Protein AF-0000000066990559 (afdb_homodimer)

pLDDT: mean 92.98, std 11.18, range [45.34, 98.94]

Sequence (408 aa):
MVASMDETELVLWLDNIDKSMGFRPASAIAMSCGTVTLDLPKAMVLVVWNNRLKLYQLPKGRRNIDESMLDAALRETYEETGLHVTPLQLNIATRATPVRTETPSNVKRNPDITEGCPSTEFVGACLYPDPQSQTEALKIVYYFAATADCTAARDSGTQEEWEKLDAKWIPLSRVPTTLRFQAEIETVMKAVADVERSGYTIGVMVASMDETELVLWLDNIDKSMGFRPASAIAMSCGTVTLDLPKAMVLVVWNNRLKLYQLPKGRRNIDESMLDAALRETYEETGLHVTPLQLNIATRATPVRTETPSNVKRNPDITEGCPSTEFVGACLYPDPQSQTEALKIVYYFAATADCTAARDSGTQEEWEKLDAKWIPLSRVPTTLRFQAEIETVMKAVADVERSGYTIGV

Foldseek 3Di:
DQVPDDPVRNVVVVVVVVVVDDDDDPVQAFEKEAEFEAAFQAQKTKWKQQPVVGAIDGQMDGDDPPHDRVRRHQLSCCLQEQDRWAFFFWFAWDQDDDDVVPDDPDDPDDPRTDGDGTDFAFLAWDWDFDPPDPDTHIYIYTYTYTYDDQPDDGDPPSYDPVGDMYMDMDHLVCLVVGHDDPVRNVSNVSNVVRCVVRPGHGND/DQVPDDPVRNVVVVVVVVVVDDDDDPVQAFEKEAEFEAAFQAQKTKWKQQPVVGAIDGQMDGDDPPHDRVRRHQLSCCLQEQDRWAFFFWFAWDQDDDDVVPDDPDDPDDPRTDGDGTDFAFLAWDWDFDPPDPDTHIYIYTYTYTYDDQPDDGDPPSYDPVGDMYMDMDHLVCLVVGHDDPVRNVSNVSSVVRCVVRPGHGND

Secondary structure (DSSP, 8-state):
-GGG--HHHHHHHHHHHHHH-EEEEGGGEEEEEEEEEEETTTTEEEEEEETTTTEEE--EEEPBTT--HHHHHHHHHHHHHS---EEPPB---BSSBPPGGG--SS----TT-B-S--B----EEEEEE-TT-SS--EEEEEEEEEE--TTS---SS-S-TT--EEEEEEEGGGHHHHBS-HHHHHHHHHHHHHHHHTT--S--/-GGG--HHHHHHHHHHHHHH-EEEEGGGEEEEEEEEEEETTTTEEEEEEETTTTEEE--EEEPBTT--HHHHHHHHHHHHHS---EEPPB---BSSBPPGGG--SS----TT-B-S--B----EEEEEE-TT-SS--EEEEEEEEEE--TTS---SS-S-TT--EEEEEEEGGGHHHHBS-HHHHHHHHHHHHHHHHTT--S--

Solvent-accessible surface area (backbone atoms only — not comparable to full-atom values): 21382 Å² total; per-residue (Å²): 120,73,87,73,50,52,71,70,54,42,52,51,52,50,49,54,48,40,71,54,35,42,59,39,49,20,60,29,38,37,56,24,12,12,36,48,32,30,20,41,51,72,32,27,33,50,34,26,37,32,66,86,76,68,40,35,42,64,36,51,35,63,22,38,63,80,51,50,63,68,59,24,10,52,48,29,29,21,30,54,47,22,39,86,64,43,78,41,73,28,40,50,52,19,31,40,36,72,56,76,92,64,66,76,86,79,71,94,59,59,88,67,43,37,62,82,54,71,33,67,53,53,53,24,33,39,37,27,69,40,86,83,52,93,55,82,26,44,27,38,35,39,29,26,45,25,34,42,63,87,82,57,83,59,52,77,85,46,50,54,90,84,56,58,55,44,57,42,76,40,53,56,89,45,40,81,81,52,41,66,37,63,32,56,38,51,48,48,52,51,41,53,52,32,41,46,74,51,71,51,70,71,54,100,121,73,87,72,50,50,73,68,56,43,52,52,52,51,49,51,49,40,72,54,34,42,58,41,48,20,59,28,38,37,53,25,11,12,36,48,32,29,20,40,51,74,32,25,32,49,33,27,37,32,66,86,76,68,41,35,42,66,36,51,34,63,22,38,64,79,50,50,61,67,57,24,9,53,49,29,29,21,30,54,48,20,40,86,65,42,76,42,72,27,39,51,52,20,32,38,38,72,57,77,92,63,67,76,86,78,72,93,60,58,90,65,43,36,63,82,54,70,33,64,52,53,52,25,34,38,36,27,70,40,85,82,53,92,54,81,27,44,26,38,36,38,29,26,45,25,34,42,66,87,82,57,83,60,52,77,87,48,49,54,89,86,54,57,56,43,57,42,75,42,50,54,88,44,39,80,80,52,42,67,38,64,33,58,38,52,48,48,54,51,40,52,51,31,42,45,75,51,71,51,70,72,55,99

Nearest PDB structures (foldseek):
  5ggc-assembly1_A  TM=8.657E-01  e=4.801E-08  Mycolicibacterium smegmatis MC2 155
  3dku-assembly8_H  TM=8.140E-01  e=1.479E-07  Escherichia coli APEC O1
  6am0-assembly1_E  TM=6.644E-01  e=3.368E-06  Kluyveromyces lactis NRRL Y-1140
  6nci-assembly1_B  TM=5.268E-01  e=1.252E-05  Bacillus cereus ATCC 14579
  6nch-assembly1_B  TM=5.326E-01  e=1.821E-05  Bacillus cereus ATCC 14579

Organism: NCBI:txid100816

InterPro domains:
  IPR000086 NUDIX hydrolase domain [PF00293] (45-176)
  IPR000086 NUDIX hydrolase domain [PS51462] (22-194)
  IPR015797 NUDIX hydrolase-like domain superfamily [SSF55811] (44-191)
  IPR020084 NUDIX hydrolase, conserved site [PS00893] (61-82)

Structure (mmCIF, N/CA/C/O backbone):
data_AF-0000000066990559-model_v1
#
loop_
_entity.id
_entity.type
_entity.pdbx_description
1 polymer 'RNA pyrophosphohydrolase'
#
loop_
_atom_site.group_PDB
_atom_site.id
_atom_site.type_symbol
_atom_site.label_atom_id
_atom_site.label_alt_id
_atom_site.label_comp_id
_atom_site.label_asym_id
_atom_site.label_entity_id
_atom_site.label_seq_id
_atom_site.pdbx_PDB_ins_code
_atom_site.Cartn_x
_atom_site.Cartn_y
_atom_site.Cartn_z
_atom_site.occupancy
_atom_site.B_iso_or_equiv
_atom_site.auth_seq_id
_atom_site.auth_comp_id
_atom_site.auth_asym_id
_atom_site.auth_atom_id
_atom_site.pdbx_PDB_model_num
ATOM 1 N N . MET A 1 1 ? -21.453 -10.445 -11.828 1 54.97 1 MET A N 1
ATOM 2 C CA . MET A 1 1 ? -21.453 -10.008 -13.219 1 54.97 1 MET A CA 1
ATOM 3 C C . MET A 1 1 ? -20.766 -11.031 -14.117 1 54.97 1 MET A C 1
ATOM 5 O O . MET A 1 1 ? -21.234 -11.312 -15.219 1 54.97 1 MET A O 1
ATOM 9 N N . VAL A 1 2 ? -19.797 -11.805 -13.648 1 63.66 2 VAL A N 1
ATOM 10 C CA . VAL A 1 2 ? -19.031 -12.672 -14.539 1 63.66 2 VAL A CA 1
ATOM 11 C C . VAL A 1 2 ? -19.859 -13.914 -14.867 1 63.66 2 VAL A C 1
ATOM 13 O O . VAL A 1 2 ? -19.719 -14.492 -15.953 1 63.66 2 VAL A O 1
ATOM 16 N N . ALA A 1 3 ? -20.828 -14.242 -14.062 1 66 3 ALA A N 1
ATOM 17 C CA . ALA A 1 3 ? -21.562 -15.492 -14.188 1 66 3 ALA A CA 1
ATOM 18 C C . ALA A 1 3 ? -22.469 -15.477 -15.422 1 66 3 ALA A C 1
ATOM 20 O O . ALA A 1 3 ? -22.828 -16.531 -15.953 1 66 3 ALA A O 1
ATOM 21 N N . SER A 1 4 ? -22.547 -14.398 -15.961 1 76.62 4 SER A N 1
ATOM 22 C CA . SER A 1 4 ? -23.531 -14.344 -17.031 1 76.62 4 SER A CA 1
ATOM 23 C C . SER A 1 4 ? -22.859 -14.117 -18.391 1 76.62 4 SER A C 1
ATOM 25 O O . SER A 1 4 ? -23.531 -14.109 -19.422 1 76.62 4 SER A O 1
ATOM 27 N N . MET A 1 5 ? -21.578 -14.195 -18.359 1 82.19 5 MET A N 1
ATOM 28 C CA . MET A 1 5 ? -20.875 -13.906 -19.609 1 82.19 5 MET A CA 1
ATOM 29 C C . MET A 1 5 ? -20.703 -15.172 -20.438 1 82.19 5 MET A C 1
ATOM 31 O O . MET A 1 5 ? -20.438 -16.234 -19.891 1 82.19 5 MET A O 1
ATOM 35 N N . ASP A 1 6 ? -20.984 -14.992 -21.672 1 88.69 6 ASP A N 1
ATOM 36 C CA . ASP A 1 6 ? -20.578 -16.109 -22.516 1 88.69 6 ASP A CA 1
ATOM 37 C C . ASP A 1 6 ? -19.062 -16.125 -22.719 1 88.69 6 ASP A C 1
ATOM 39 O O . ASP A 1 6 ? -18.344 -15.281 -22.188 1 88.69 6 ASP A O 1
ATOM 43 N N . GLU A 1 7 ? -18.594 -17.156 -23.516 1 89 7 GLU A N 1
ATOM 44 C CA . GLU A 1 7 ? -17.156 -17.391 -23.625 1 89 7 GLU A CA 1
ATOM 45 C C . GLU A 1 7 ? -16.453 -16.219 -24.312 1 89 7 GLU A C 1
ATOM 47 O O . GLU A 1 7 ? -15.383 -15.781 -23.891 1 89 7 GLU A O 1
ATOM 52 N N . THR A 1 8 ? -17.047 -15.719 -25.375 1 91.81 8 THR A N 1
ATOM 53 C CA . THR A 1 8 ? -16.469 -14.602 -26.109 1 91.81 8 THR A CA 1
ATOM 54 C C . THR A 1 8 ? -16.422 -13.344 -25.25 1 91.81 8 THR A C 1
ATOM 56 O O . THR A 1 8 ? -15.422 -12.625 -25.25 1 91.81 8 THR A O 1
ATOM 59 N N . GLU A 1 9 ? -17.469 -13.102 -24.578 1 91.69 9 GLU A N 1
ATOM 60 C CA . GLU A 1 9 ? -17.547 -11.953 -23.688 1 91.69 9 GLU A CA 1
ATOM 61 C C . GLU A 1 9 ? -16.516 -12.062 -22.562 1 91.69 9 GLU A C 1
ATOM 63 O O . GLU A 1 9 ? -15.898 -11.07 -22.188 1 91.69 9 GLU A O 1
ATOM 68 N N . LEU A 1 10 ? -16.391 -13.227 -22.109 1 91.94 10 LEU A N 1
ATOM 69 C CA . LEU A 1 10 ? -15.438 -13.469 -21.031 1 91.94 10 LEU A CA 1
ATOM 70 C C . LEU A 1 10 ? -14.008 -13.203 -21.5 1 91.94 10 LEU A C 1
ATOM 72 O O . LEU A 1 10 ? -13.234 -12.555 -20.812 1 91.94 10 LEU A O 1
ATOM 76 N N . VAL A 1 11 ? -13.688 -13.703 -22.625 1 93 11 VAL A N 1
ATOM 77 C CA . VAL A 1 11 ? -12.344 -13.516 -23.172 1 93 11 VAL A CA 1
ATOM 78 C C . VAL A 1 11 ? -12.055 -12.031 -23.359 1 93 11 VAL A C 1
ATOM 80 O O . VAL A 1 11 ? -10.977 -11.547 -23 1 93 11 VAL A O 1
ATOM 83 N N . LEU A 1 12 ? -13.023 -11.32 -23.875 1 93.25 12 LEU A N 1
ATOM 84 C CA . LEU A 1 12 ? -12.859 -9.891 -24.078 1 93.25 12 LEU A CA 1
ATOM 85 C C . LEU A 1 12 ? -12.695 -9.164 -22.75 1 93.25 12 LEU A C 1
ATOM 87 O O . LEU A 1 12 ? -11.875 -8.25 -22.641 1 93.25 12 LEU A O 1
ATOM 91 N N . TRP A 1 13 ?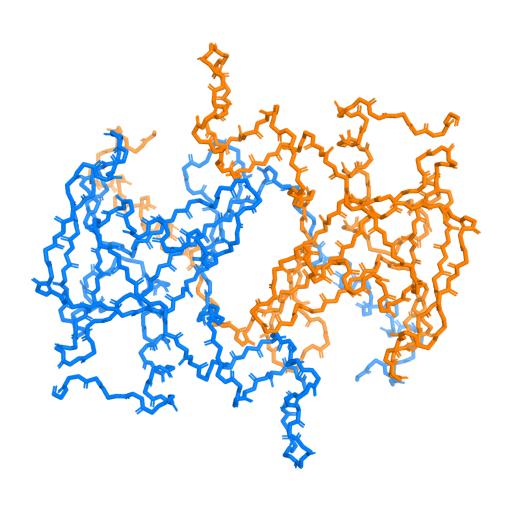 -13.469 -9.547 -21.844 1 92.81 13 TRP A N 1
ATOM 92 C CA . TRP A 1 13 ? -13.398 -8.969 -20.5 1 92.81 13 TRP A CA 1
ATOM 93 C C . TRP A 1 13 ? -12.023 -9.195 -19.891 1 92.81 13 TRP A C 1
ATOM 95 O O . TRP A 1 13 ? -11.406 -8.266 -19.359 1 92.81 13 TRP A O 1
ATOM 105 N N . LEU A 1 14 ? -11.523 -10.359 -20 1 94.62 14 LEU A N 1
ATOM 106 C CA . LEU A 1 14 ? -10.211 -10.711 -19.469 1 94.62 14 LEU A CA 1
ATOM 107 C C . LEU A 1 14 ? -9.102 -9.969 -20.219 1 94.62 14 LEU A C 1
ATOM 109 O O . LEU A 1 14 ? -8.109 -9.562 -19.609 1 94.62 14 LEU A O 1
ATOM 113 N N . ASP A 1 15 ? -9.289 -9.797 -21.469 1 95.75 15 ASP A N 1
ATOM 114 C CA . ASP A 1 15 ? -8.328 -9.047 -22.266 1 95.75 15 ASP A CA 1
ATOM 115 C C . ASP A 1 15 ? -8.242 -7.594 -21.781 1 95.75 15 ASP A C 1
ATOM 117 O O . ASP A 1 15 ? -7.152 -7.02 -21.719 1 95.75 15 ASP A O 1
ATOM 121 N N . ASN A 1 16 ? -9.375 -7.047 -21.516 1 95 16 ASN A N 1
ATOM 122 C CA . ASN A 1 16 ? -9.414 -5.676 -21.031 1 95 16 ASN A CA 1
ATOM 123 C C . ASN A 1 16 ? -8.727 -5.551 -19.672 1 95 16 ASN A C 1
ATOM 125 O O . ASN A 1 16 ? -8.039 -4.562 -19.406 1 95 16 ASN A O 1
ATOM 129 N N . ILE A 1 17 ? -8.914 -6.523 -18.844 1 95.12 17 ILE A N 1
ATOM 130 C CA . ILE A 1 17 ? -8.234 -6.535 -17.547 1 95.12 17 ILE A CA 1
ATOM 131 C C . ILE A 1 17 ? -6.723 -6.625 -17.766 1 95.12 17 ILE A C 1
ATOM 133 O O . ILE A 1 17 ? -5.957 -5.875 -17.156 1 95.12 17 ILE A O 1
ATOM 137 N N . ASP A 1 18 ? -6.344 -7.516 -18.609 1 96.69 18 ASP A N 1
ATOM 138 C CA . ASP A 1 18 ? -4.922 -7.711 -18.891 1 96.69 18 ASP A CA 1
ATOM 139 C C . ASP A 1 18 ? -4.277 -6.418 -19.391 1 96.69 18 ASP A C 1
ATOM 141 O O . ASP A 1 18 ? -3.188 -6.051 -18.953 1 96.69 18 ASP A O 1
ATOM 145 N N . LYS A 1 19 ? -4.953 -5.715 -20.234 1 96.5 19 LYS A N 1
ATOM 146 C CA . LYS A 1 19 ? -4.438 -4.477 -20.812 1 96.5 19 LYS A CA 1
ATOM 147 C C . LYS A 1 19 ? -4.344 -3.375 -19.766 1 96.5 19 LYS A C 1
ATOM 149 O O . LYS A 1 19 ? -3.451 -2.525 -19.828 1 96.5 19 LYS A O 1
ATOM 154 N N . SER A 1 20 ? -5.246 -3.383 -18.828 1 97.06 20 SER A N 1
ATOM 155 C CA . SER A 1 20 ? -5.324 -2.305 -17.844 1 97.06 20 SER A CA 1
ATOM 156 C C . SER A 1 20 ? -4.457 -2.604 -16.625 1 97.06 20 SER A C 1
ATOM 158 O O . SER A 1 20 ? -4.23 -1.727 -15.797 1 97.06 20 SER A O 1
ATOM 160 N N . MET A 1 21 ? -3.953 -3.801 -16.578 1 97.94 21 MET A N 1
ATOM 161 C CA . MET A 1 21 ? -3.162 -4.234 -15.422 1 97.94 21 MET A CA 1
ATOM 162 C C . MET A 1 21 ? -1.676 -4.004 -15.672 1 97.94 21 MET A C 1
ATOM 164 O O . MET A 1 21 ? -1.129 -4.461 -16.672 1 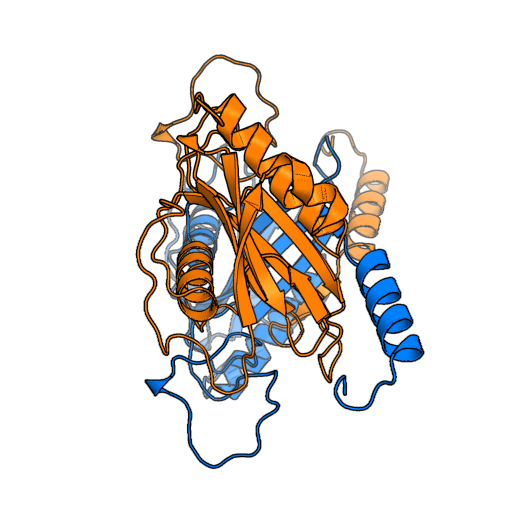97.94 21 MET A O 1
ATOM 168 N N . GLY A 1 22 ? -1.058 -3.238 -14.758 1 98.19 22 GLY A N 1
ATOM 169 C CA . GLY A 1 22 ? 0.373 -3.004 -14.867 1 98.19 22 GLY A CA 1
ATOM 170 C C . GLY A 1 22 ? 1.155 -3.518 -13.672 1 98.19 22 GLY A C 1
ATOM 171 O O . GLY A 1 22 ? 0.673 -3.463 -12.539 1 98.19 22 GLY A O 1
ATOM 172 N N . PHE A 1 23 ? 2.305 -4.055 -14 1 98.75 23 PHE A N 1
ATOM 173 C CA . PHE A 1 23 ? 3.23 -4.469 -12.953 1 98.75 23 PHE A CA 1
ATOM 174 C C . PHE A 1 23 ? 4.27 -3.387 -12.688 1 98.75 23 PHE A C 1
ATOM 176 O O . PHE A 1 23 ? 4.777 -2.764 -13.625 1 98.75 23 PHE A O 1
ATOM 183 N N . ARG A 1 24 ? 4.527 -3.125 -11.406 1 98.75 24 ARG A N 1
ATOM 184 C CA . ARG A 1 24 ? 5.641 -2.289 -10.961 1 98.75 24 ARG A CA 1
ATOM 185 C C . ARG A 1 24 ? 6.5 -3.018 -9.938 1 98.75 24 ARG A C 1
ATOM 187 O O . ARG A 1 24 ? 5.988 -3.508 -8.93 1 98.75 24 ARG A O 1
ATOM 194 N N . PRO A 1 25 ? 7.809 -3.105 -10.211 1 98.62 25 PRO A N 1
ATOM 195 C CA . PRO A 1 25 ? 8.688 -3.666 -9.18 1 98.62 25 PRO A CA 1
ATOM 196 C C . PRO A 1 25 ? 8.789 -2.779 -7.941 1 98.62 25 PRO A C 1
ATOM 198 O O . PRO A 1 25 ? 8.453 -1.594 -7.996 1 98.62 25 PRO A O 1
ATOM 201 N N . ALA A 1 26 ? 9.234 -3.367 -6.824 1 98.44 26 ALA A N 1
ATOM 202 C CA . ALA A 1 26 ? 9.367 -2.637 -5.566 1 98.44 26 ALA A CA 1
ATOM 203 C C . ALA A 1 26 ? 10.211 -1.376 -5.754 1 98.44 26 ALA A C 1
ATOM 205 O O . ALA A 1 26 ? 9.953 -0.352 -5.113 1 98.44 26 ALA A O 1
ATOM 206 N N . SER A 1 27 ? 11.172 -1.385 -6.621 1 97.38 27 SER A N 1
ATOM 207 C CA . SER A 1 27 ? 12.07 -0.259 -6.855 1 97.38 27 SER A CA 1
ATOM 208 C C . SER A 1 27 ? 11.359 0.869 -7.598 1 97.38 27 SER A C 1
ATOM 210 O O . SER A 1 27 ? 11.898 1.972 -7.719 1 97.38 27 SER A O 1
ATOM 212 N N . ALA A 1 28 ? 10.172 0.622 -8.055 1 98.12 28 ALA A N 1
ATOM 213 C CA . ALA A 1 28 ? 9.422 1.635 -8.789 1 98.12 28 ALA A CA 1
ATOM 214 C C . ALA A 1 28 ? 8.195 2.082 -8.008 1 98.12 28 ALA A C 1
ATOM 216 O O . ALA A 1 28 ? 7.336 2.795 -8.539 1 98.12 28 ALA A O 1
ATOM 217 N N . ILE A 1 29 ? 8.062 1.655 -6.805 1 98.38 29 ILE A N 1
ATOM 218 C CA . ILE A 1 29 ? 6.973 2.066 -5.926 1 98.38 29 ILE A CA 1
ATOM 219 C C . ILE A 1 29 ? 7.539 2.699 -4.656 1 98.38 29 ILE A C 1
ATOM 221 O O . ILE A 1 29 ? 8.266 2.049 -3.904 1 98.38 29 ILE A O 1
ATOM 225 N N . ALA A 1 30 ? 7.258 3.924 -4.484 1 97.44 30 ALA A N 1
ATOM 226 C CA . ALA A 1 30 ? 7.582 4.594 -3.229 1 97.44 30 ALA A CA 1
ATOM 227 C C . ALA A 1 30 ? 6.371 4.637 -2.301 1 97.44 30 ALA A C 1
ATOM 229 O O . ALA A 1 30 ? 5.516 5.516 -2.422 1 97.44 30 ALA A O 1
ATOM 230 N N . MET A 1 31 ? 6.348 3.701 -1.362 1 98.25 31 MET A N 1
ATOM 231 C CA . MET A 1 31 ? 5.277 3.67 -0.373 1 98.25 31 MET A CA 1
ATOM 232 C C . MET A 1 31 ? 5.609 4.555 0.823 1 98.25 31 MET A C 1
ATOM 234 O O . MET A 1 31 ? 6.594 4.309 1.525 1 98.25 31 MET A O 1
ATOM 238 N N . SER A 1 32 ? 4.805 5.578 1.019 1 98.25 32 SER A N 1
ATOM 239 C CA . SER A 1 32 ? 4.926 6.48 2.158 1 98.25 32 SER A CA 1
ATOM 240 C C . SER A 1 32 ? 3.658 6.473 3.008 1 98.25 32 SER A C 1
ATOM 242 O O . SER A 1 32 ? 2.613 5.984 2.568 1 98.25 32 SER A O 1
ATOM 244 N N . CYS A 1 33 ? 3.842 6.871 4.195 1 98.88 33 CYS A N 1
ATOM 245 C CA . CYS A 1 33 ? 2.727 6.953 5.133 1 98.88 33 CYS A CA 1
ATOM 246 C C . CYS A 1 33 ? 2.803 8.234 5.961 1 98.88 33 CYS A C 1
ATOM 248 O O . CYS A 1 33 ? 3.891 8.766 6.184 1 98.88 33 CYS A O 1
ATOM 250 N N . GLY A 1 34 ? 1.698 8.703 6.348 1 98.88 34 GLY A N 1
ATOM 251 C CA . GLY A 1 34 ? 1.591 9.891 7.18 1 98.88 34 GLY A CA 1
ATOM 252 C C . GLY A 1 34 ? 0.315 9.93 8 1 98.88 34 GLY A C 1
ATOM 253 O O . GLY A 1 34 ? -0.47 8.984 7.984 1 98.88 34 GLY A O 1
ATOM 254 N N . THR A 1 35 ? 0.167 11 8.781 1 98.94 35 THR A N 1
ATOM 255 C CA . THR A 1 35 ? -1.027 11.125 9.609 1 98.94 35 THR A CA 1
ATOM 256 C C . THR A 1 35 ? -1.771 12.422 9.297 1 98.94 35 THR A C 1
ATOM 258 O O . THR A 1 35 ? -1.162 13.406 8.875 1 98.94 35 THR A O 1
ATOM 261 N N . VAL A 1 36 ? -3.027 12.359 9.336 1 98.94 36 VAL A N 1
ATOM 262 C CA . VAL A 1 36 ? -3.852 13.523 9.648 1 98.94 36 VAL A CA 1
ATOM 263 C C . VAL A 1 36 ? -4.086 13.609 11.148 1 98.94 36 VAL A C 1
ATOM 265 O O . VAL A 1 36 ? -4.934 12.898 11.695 1 98.94 36 VAL A O 1
ATOM 268 N N . THR A 1 37 ? -3.328 14.445 11.773 1 98.94 37 THR A N 1
ATOM 269 C CA . THR A 1 37 ? -3.381 14.555 13.227 1 98.94 37 THR A CA 1
ATOM 270 C C . THR A 1 37 ? -4.254 15.727 13.656 1 98.94 37 THR A C 1
ATOM 272 O O . THR A 1 37 ? -3.977 16.875 13.297 1 98.94 37 THR A O 1
ATOM 275 N N . LEU A 1 38 ? -5.254 15.43 14.406 1 98.88 38 LEU A N 1
ATOM 276 C CA . LEU A 1 38 ? -6.223 16.438 14.828 1 98.88 38 LEU A CA 1
ATOM 277 C C . LEU A 1 38 ? -6.156 16.656 16.328 1 98.88 38 LEU A C 1
ATOM 279 O O . LEU A 1 38 ? -6.012 15.703 17.109 1 98.88 38 LEU A O 1
ATOM 283 N N . ASP A 1 39 ? -6.117 17.844 16.781 1 98.81 39 ASP A N 1
ATOM 284 C CA . ASP A 1 39 ? -6.602 18.188 18.109 1 98.81 39 ASP A CA 1
ATOM 285 C C . ASP A 1 39 ? -8.117 18.391 18.109 1 98.81 39 ASP A C 1
ATOM 287 O O . ASP A 1 39 ? -8.609 19.438 17.703 1 98.81 39 ASP A O 1
ATOM 291 N N . LEU A 1 40 ? -8.789 17.406 18.547 1 98.38 40 LEU A N 1
ATOM 292 C CA . LEU A 1 40 ? -10.234 17.344 18.359 1 98.38 40 LEU A CA 1
ATOM 293 C C . LEU A 1 40 ? -10.922 18.484 19.125 1 98.38 40 LEU A C 1
ATOM 295 O O . LEU A 1 40 ? -11.688 19.25 18.531 1 98.38 40 LEU A O 1
ATOM 299 N N . PRO A 1 41 ? -10.633 18.719 20.375 1 97.94 41 PRO A N 1
ATOM 300 C CA . PRO A 1 41 ? -11.336 19.766 21.109 1 97.94 41 PRO A CA 1
ATOM 301 C C . PRO A 1 41 ? -11.086 21.156 20.516 1 97.94 41 PRO A C 1
ATOM 303 O O . PRO A 1 41 ? -11.977 22.016 20.531 1 97.94 41 PRO A O 1
ATOM 306 N N . LYS A 1 42 ? -9.914 21.391 19.953 1 98.31 42 LYS A N 1
ATOM 307 C CA . LYS A 1 42 ? -9.547 22.734 19.5 1 98.31 42 LYS A CA 1
ATOM 308 C C . LYS A 1 42 ? -9.758 22.875 18 1 98.31 42 LYS A C 1
ATOM 310 O O . LYS A 1 42 ? -9.555 23.969 17.453 1 98.31 42 LYS A O 1
ATOM 315 N N . ALA A 1 43 ? -10.109 21.844 17.328 1 98.5 43 ALA A N 1
ATOM 316 C CA . ALA A 1 43 ? -10.344 21.828 15.891 1 98.5 43 ALA A CA 1
ATOM 317 C C . ALA A 1 43 ? -9.109 22.312 15.133 1 98.5 43 ALA A C 1
ATOM 319 O O . ALA A 1 43 ? -9.203 23.203 14.289 1 98.5 43 ALA A O 1
ATOM 320 N N . MET A 1 44 ? -8.008 21.75 15.484 1 98.75 44 MET A N 1
ATOM 321 C CA . MET A 1 44 ? -6.73 22.047 14.852 1 98.75 44 MET A CA 1
ATOM 322 C C . MET A 1 44 ? -6.184 20.828 14.125 1 98.75 44 MET A C 1
ATOM 324 O O . MET A 1 44 ? -6.52 19.688 14.477 1 98.75 44 MET A O 1
ATOM 328 N N . VAL A 1 45 ? -5.438 21.047 13.133 1 98.94 45 VAL A N 1
ATOM 329 C CA . VAL A 1 45 ? -4.766 19.969 12.414 1 98.94 45 VAL A CA 1
ATOM 330 C C . VAL A 1 45 ? -3.264 20.25 12.359 1 98.94 45 VAL A C 1
ATOM 332 O O . VAL A 1 45 ? -2.848 21.406 12.203 1 98.94 45 VAL A O 1
ATOM 335 N N . LEU A 1 46 ? -2.463 19.219 12.523 1 98.88 46 LEU A N 1
ATOM 336 C CA . LEU A 1 46 ? -1.005 19.297 12.492 1 98.88 46 LEU A CA 1
ATOM 337 C C . LEU A 1 46 ? -0.491 19.25 11.055 1 98.88 46 LEU A C 1
ATOM 339 O O . LEU A 1 46 ? -0.823 18.344 10.297 1 98.88 46 LEU A O 1
ATOM 343 N N . VAL A 1 47 ? 0.263 20.266 10.617 1 98.88 47 VAL A N 1
ATOM 344 C CA . VAL A 1 47 ? 0.892 20.328 9.305 1 98.88 47 VAL A CA 1
ATOM 345 C C . VAL A 1 47 ? 2.375 20.656 9.453 1 98.88 47 VAL A C 1
ATOM 347 O O . VAL A 1 47 ? 2.857 20.875 10.57 1 98.88 47 VAL A O 1
ATOM 350 N N . VAL A 1 48 ? 3.125 20.547 8.336 1 98.56 48 VAL A N 1
ATOM 351 C CA . VAL A 1 48 ? 4.535 20.922 8.352 1 98.56 48 VAL A CA 1
ATOM 352 C C . VAL A 1 48 ? 4.809 21.953 7.246 1 98.56 48 VAL A C 1
ATOM 354 O O . VAL A 1 48 ? 4.27 21.844 6.145 1 98.56 48 VAL A O 1
ATOM 357 N N . TRP A 1 49 ? 5.547 23 7.57 1 97.75 49 TRP A N 1
ATOM 358 C CA . TRP A 1 49 ? 6.09 23.938 6.598 1 97.75 49 TRP A CA 1
ATOM 359 C C . TRP A 1 49 ? 7.41 23.438 6.027 1 97.75 49 TRP A C 1
ATOM 361 O O . TRP A 1 49 ? 8.367 23.219 6.77 1 97.75 49 TRP A O 1
ATOM 371 N N . ASN A 1 50 ? 7.383 23.203 4.715 1 95.56 50 ASN A N 1
ATOM 372 C CA . ASN A 1 50 ? 8.609 22.828 4.016 1 95.56 50 ASN A CA 1
ATOM 373 C C . ASN A 1 50 ? 9.43 24.047 3.631 1 95.56 50 ASN A C 1
ATOM 375 O O . ASN A 1 50 ? 9.102 24.75 2.674 1 95.56 50 ASN A O 1
ATOM 379 N N . ASN A 1 51 ? 10.531 24.297 4.328 1 93 51 ASN A N 1
ATOM 380 C CA . ASN A 1 51 ? 11.352 25.484 4.137 1 93 51 ASN A CA 1
ATOM 381 C C . ASN A 1 51 ? 12.016 25.484 2.764 1 93 51 ASN A C 1
ATOM 383 O O . ASN A 1 51 ? 12.297 26.547 2.209 1 93 51 ASN A O 1
ATOM 387 N N . ARG A 1 52 ? 12.273 24.359 2.246 1 88.31 52 ARG A N 1
ATOM 388 C CA . ARG A 1 52 ? 12.922 24.25 0.942 1 88.31 52 ARG A CA 1
ATOM 389 C C . ARG A 1 52 ? 11.922 24.516 -0.184 1 88.31 52 ARG A C 1
ATOM 391 O O . ARG A 1 52 ? 12.227 25.25 -1.125 1 88.31 52 ARG A O 1
ATOM 398 N N . LEU A 1 53 ? 10.773 23.984 -0.018 1 91.25 53 LEU A N 1
ATOM 399 C CA . LEU A 1 53 ? 9.789 24.078 -1.086 1 91.25 53 LEU A CA 1
ATOM 400 C C . LEU A 1 53 ? 8.812 25.219 -0.832 1 91.25 53 LEU A C 1
ATOM 402 O O . LEU A 1 53 ? 8.008 25.562 -1.703 1 91.25 53 LEU A O 1
ATOM 406 N N . LYS A 1 54 ? 8.836 25.703 0.331 1 92.5 54 LYS A N 1
ATOM 407 C CA . LYS A 1 54 ? 8.023 26.859 0.713 1 92.5 54 LYS A CA 1
ATOM 408 C C . LYS A 1 54 ? 6.535 26.547 0.604 1 92.5 54 LYS A C 1
ATOM 410 O O . LYS A 1 54 ? 5.785 27.297 -0.019 1 92.5 54 LYS A O 1
ATOM 415 N N . LEU A 1 55 ? 6.152 25.516 1.162 1 96.25 55 LEU A N 1
ATOM 416 C CA . LEU A 1 55 ? 4.754 25.109 1.162 1 96.25 55 LEU A CA 1
ATOM 417 C C . LEU A 1 55 ? 4.414 24.328 2.428 1 96.25 55 LEU A C 1
ATOM 419 O O . LEU A 1 55 ? 5.309 23.828 3.115 1 96.25 55 LEU A O 1
ATOM 423 N N . TYR A 1 56 ? 3.123 24.328 2.709 1 98.06 56 TYR A N 1
ATOM 424 C CA . TYR A 1 56 ? 2.602 23.469 3.773 1 98.06 56 TYR A CA 1
ATOM 425 C C . TYR A 1 56 ? 2.158 22.125 3.225 1 98.06 56 TYR A C 1
ATOM 427 O O . TYR A 1 56 ? 1.566 22.047 2.145 1 98.06 56 TYR A O 1
ATOM 435 N N . GLN A 1 57 ? 2.441 21.078 3.92 1 98.25 57 GLN A N 1
ATOM 436 C CA . GLN A 1 57 ? 2.014 19.719 3.596 1 98.25 57 GLN A CA 1
ATOM 437 C C . GLN A 1 57 ? 1.747 18.906 4.859 1 98.25 57 GLN A C 1
ATOM 439 O O . GLN A 1 57 ? 2.059 19.359 5.969 1 98.25 57 GLN A O 1
ATOM 444 N N . LEU A 1 58 ? 1.142 17.797 4.734 1 98.81 58 LEU A N 1
ATOM 445 C CA . LEU A 1 58 ? 0.962 16.875 5.844 1 98.81 58 LEU A CA 1
ATOM 446 C C . LEU A 1 58 ? 2.262 16.141 6.156 1 98.81 58 LEU A C 1
ATOM 448 O O . LEU A 1 58 ? 3.068 15.883 5.258 1 98.81 58 LEU A O 1
ATOM 452 N N . PRO A 1 59 ? 2.479 15.836 7.438 1 98.56 59 PRO A N 1
ATOM 453 C CA . PRO A 1 59 ? 3.646 15.008 7.742 1 98.56 59 PRO A CA 1
ATOM 454 C C . PRO A 1 59 ? 3.559 13.609 7.125 1 98.56 59 PRO A C 1
ATOM 456 O O . PRO A 1 59 ? 2.506 12.969 7.191 1 98.56 59 PRO A O 1
ATOM 459 N N . LYS A 1 60 ? 4.539 13.172 6.527 1 98.25 60 LYS A N 1
ATOM 460 C CA . LYS A 1 60 ? 4.602 11.867 5.875 1 98.25 60 LYS A CA 1
ATOM 461 C C . LYS A 1 60 ? 6.035 11.5 5.516 1 98.25 60 LYS A C 1
ATOM 463 O O . LYS A 1 60 ? 6.914 12.367 5.477 1 98.25 60 LYS A O 1
ATOM 468 N N . GLY A 1 61 ? 6.223 10.219 5.199 1 96.88 61 GLY A N 1
ATOM 469 C CA . GLY A 1 61 ? 7.516 9.766 4.723 1 96.88 61 GLY A CA 1
ATOM 470 C C . GLY A 1 61 ? 7.52 8.305 4.305 1 96.88 61 GLY A C 1
ATOM 471 O O . GLY A 1 61 ? 6.508 7.613 4.438 1 96.88 61 GLY A O 1
ATOM 472 N N . ARG A 1 62 ? 8.672 7.902 3.814 1 96.38 62 ARG A N 1
ATOM 473 C CA . ARG A 1 62 ? 8.828 6.539 3.318 1 96.38 62 ARG A CA 1
ATOM 474 C C . ARG A 1 62 ? 8.773 5.531 4.461 1 96.38 62 ARG A C 1
ATOM 476 O O . ARG A 1 62 ? 9.281 5.797 5.555 1 96.38 62 ARG A O 1
ATOM 483 N N . ARG A 1 63 ? 8.188 4.438 4.172 1 97.44 63 ARG A N 1
ATOM 484 C CA . ARG A 1 63 ? 8.195 3.318 5.109 1 97.44 63 ARG A CA 1
ATOM 485 C C . ARG A 1 63 ? 9.586 2.723 5.242 1 97.44 63 ARG A C 1
ATOM 487 O O . ARG A 1 63 ? 10.352 2.689 4.273 1 97.44 63 ARG A O 1
ATOM 494 N N . ASN A 1 64 ? 9.977 2.326 6.492 1 96.5 64 ASN A N 1
ATOM 495 C CA . ASN A 1 64 ? 11.18 1.518 6.668 1 96.5 64 ASN A CA 1
ATOM 496 C C . ASN A 1 64 ? 10.961 0.082 6.195 1 96.5 64 ASN A C 1
ATOM 498 O O . ASN A 1 64 ? 9.82 -0.373 6.082 1 96.5 64 ASN A O 1
ATOM 502 N N . ILE A 1 65 ? 12.031 -0.596 5.922 1 96.81 65 ILE A N 1
ATOM 503 C CA . ILE A 1 65 ? 11.992 -1.995 5.512 1 96.81 65 ILE A CA 1
ATOM 504 C C . ILE A 1 65 ? 11.234 -2.816 6.551 1 96.81 65 ILE A C 1
ATOM 506 O O . ILE A 1 65 ? 11.523 -2.736 7.746 1 96.81 65 ILE A O 1
ATOM 510 N N . ASP A 1 66 ? 10.203 -3.531 6.113 1 96.25 66 ASP A N 1
ATOM 511 C CA . ASP A 1 66 ? 9.414 -4.492 6.879 1 96.25 66 ASP A CA 1
ATOM 512 C C . ASP A 1 66 ? 8.602 -3.793 7.961 1 96.25 66 ASP A C 1
ATOM 514 O O . ASP A 1 66 ? 8.117 -4.438 8.891 1 96.25 66 ASP A O 1
ATOM 518 N N . GLU A 1 67 ? 8.453 -2.502 7.898 1 96.94 67 GLU A N 1
ATOM 519 C CA . GLU A 1 67 ? 7.641 -1.704 8.812 1 96.94 67 GLU A CA 1
ATOM 520 C C . GLU A 1 67 ? 6.176 -1.703 8.398 1 96.94 67 GLU A C 1
ATOM 522 O O . GLU A 1 67 ? 5.863 -1.65 7.207 1 96.94 67 GLU A O 1
ATOM 527 N N . SER A 1 68 ? 5.27 -1.77 9.359 1 97.88 68 SER A N 1
ATOM 528 C CA . SER A 1 68 ? 3.861 -1.614 9.016 1 97.88 68 SER A CA 1
ATOM 529 C C . SER A 1 68 ? 3.557 -0.192 8.555 1 97.88 68 SER A C 1
ATOM 531 O O . SER A 1 68 ? 4.293 0.742 8.883 1 97.88 68 SER A O 1
ATOM 533 N N . MET A 1 69 ? 2.518 -0.034 7.809 1 98.5 69 MET A N 1
ATOM 534 C CA . MET A 1 69 ? 2.127 1.282 7.312 1 98.5 69 MET A CA 1
ATOM 535 C C . MET A 1 69 ? 1.788 2.221 8.461 1 98.5 69 MET A C 1
ATOM 537 O O . MET A 1 69 ? 2.209 3.379 8.469 1 98.5 69 MET A O 1
ATOM 541 N N . LEU A 1 70 ? 1.026 1.723 9.414 1 98.75 70 LEU A N 1
ATOM 542 C CA . LEU A 1 70 ? 0.653 2.551 10.555 1 98.75 70 LEU A CA 1
ATOM 543 C C . LEU A 1 70 ? 1.886 2.971 11.352 1 98.75 70 LEU A C 1
ATOM 545 O O . LEU A 1 70 ? 2.021 4.141 11.719 1 98.75 70 LEU A O 1
ATOM 549 N N . ASP A 1 71 ? 2.785 2.037 11.609 1 98.44 71 ASP A N 1
ATOM 550 C CA . ASP A 1 71 ? 4.012 2.367 12.328 1 98.44 71 ASP A CA 1
ATOM 551 C C . ASP A 1 71 ? 4.82 3.426 11.578 1 98.44 71 ASP A C 1
ATOM 553 O O . ASP A 1 71 ? 5.383 4.332 12.188 1 98.44 71 ASP A O 1
ATOM 557 N N . ALA A 1 72 ? 4.898 3.277 10.305 1 98.44 72 ALA A N 1
ATOM 558 C CA . ALA A 1 72 ? 5.598 4.266 9.492 1 98.44 72 ALA A CA 1
ATOM 559 C C . ALA A 1 72 ? 4.969 5.648 9.641 1 98.44 72 ALA A C 1
ATOM 561 O O . ALA A 1 72 ? 5.672 6.648 9.797 1 98.44 72 ALA A O 1
ATOM 562 N N . ALA A 1 73 ? 3.623 5.703 9.578 1 98.88 73 ALA A N 1
ATOM 563 C CA . ALA A 1 73 ? 2.904 6.969 9.695 1 98.88 73 ALA A CA 1
ATOM 564 C C . ALA A 1 73 ? 3.223 7.656 11.023 1 98.88 73 ALA A C 1
ATOM 566 O O . ALA A 1 73 ? 3.525 8.852 11.055 1 98.88 73 ALA A O 1
ATOM 567 N N . LEU A 1 74 ? 3.184 6.855 12.055 1 98.81 74 LEU A N 1
ATOM 568 C CA . LEU A 1 74 ? 3.426 7.391 13.391 1 98.81 74 LEU A CA 1
ATOM 569 C C . LEU A 1 74 ? 4.883 7.812 13.555 1 98.81 74 LEU A C 1
ATOM 571 O O . LEU A 1 74 ? 5.168 8.875 14.117 1 98.81 74 LEU A O 1
ATOM 575 N N . ARG A 1 75 ? 5.773 6.992 13.078 1 98.12 75 ARG A N 1
ATOM 576 C CA . ARG A 1 75 ? 7.195 7.312 13.164 1 98.12 75 ARG A CA 1
ATOM 577 C C . ARG A 1 75 ? 7.52 8.586 12.383 1 98.12 75 ARG A C 1
ATOM 579 O O . ARG A 1 75 ? 8.156 9.492 12.914 1 98.12 75 ARG A O 1
ATOM 586 N N . GLU A 1 76 ? 7.105 8.633 11.125 1 97.94 76 GLU A N 1
ATOM 587 C CA . GLU A 1 76 ? 7.379 9.789 10.273 1 97.94 76 GLU A CA 1
ATOM 588 C C . GLU A 1 76 ? 6.793 11.062 10.875 1 97.94 76 GLU A C 1
ATOM 590 O O . GLU A 1 76 ? 7.379 12.141 10.75 1 97.94 76 GLU A O 1
ATOM 595 N N . THR A 1 77 ? 5.57 11 11.461 1 98.69 77 THR A N 1
ATOM 596 C CA . THR A 1 77 ? 4.984 12.156 12.125 1 98.69 77 THR A CA 1
ATOM 597 C C . THR A 1 77 ? 5.859 12.609 13.289 1 98.69 77 THR A C 1
ATOM 599 O O . THR A 1 77 ? 6.152 13.805 13.422 1 98.69 77 THR A O 1
ATOM 602 N N . TYR A 1 78 ? 6.305 11.664 14.062 1 98.5 78 TYR A N 1
ATOM 603 C CA . TYR A 1 78 ? 7.199 12 15.172 1 98.5 78 TYR A CA 1
ATOM 604 C C . TYR A 1 78 ? 8.492 12.617 14.664 1 98.5 78 TYR A C 1
ATOM 606 O O . TYR A 1 78 ? 8.945 13.641 15.18 1 98.5 78 TYR A O 1
ATOM 614 N N . GLU A 1 79 ? 9.086 11.977 13.695 1 97.19 79 GLU A N 1
ATOM 615 C CA . GLU A 1 79 ? 10.352 12.469 13.156 1 97.19 79 GLU A CA 1
ATOM 616 C C . GLU A 1 79 ? 10.219 13.891 12.633 1 97.19 79 GLU A C 1
ATOM 618 O O . GLU A 1 79 ? 11.086 14.734 12.883 1 97.19 79 GLU A O 1
ATOM 623 N N . GLU A 1 80 ? 9.156 14.211 11.953 1 97.69 80 GLU A N 1
ATOM 624 C CA . GLU A 1 80 ? 9.023 15.492 11.266 1 97.69 80 GLU A CA 1
ATOM 625 C C . GLU A 1 80 ? 8.477 16.562 12.195 1 97.69 80 GLU A C 1
ATOM 627 O O . GLU A 1 80 ? 8.641 17.75 11.945 1 97.69 80 GLU A O 1
ATOM 632 N N . THR A 1 81 ? 7.766 16.203 13.305 1 97.88 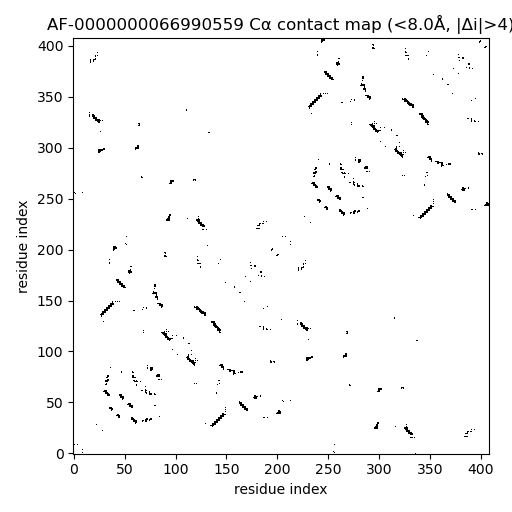81 THR A N 1
ATOM 633 C CA . THR A 1 81 ? 7.035 17.203 14.07 1 97.88 81 THR A CA 1
ATOM 634 C C . THR A 1 81 ? 7.469 17.203 15.531 1 97.88 81 THR A C 1
ATOM 636 O O . THR A 1 81 ? 7.168 18.141 16.281 1 97.88 81 THR A O 1
ATOM 639 N N . GLY A 1 82 ? 8.086 16.125 15.969 1 97.5 82 GLY A N 1
ATOM 640 C CA . GLY A 1 82 ? 8.484 15.984 17.359 1 97.5 82 GLY A CA 1
ATOM 641 C C . GLY A 1 82 ? 7.336 15.578 18.266 1 97.5 82 GLY A C 1
ATOM 642 O O . GLY A 1 82 ? 7.465 15.609 19.5 1 97.5 82 GLY A O 1
ATOM 643 N N . LEU A 1 83 ? 6.23 15.195 17.75 1 97.81 83 LEU A N 1
ATOM 644 C CA . LEU A 1 83 ? 5.055 14.852 18.531 1 97.81 83 LEU A CA 1
ATOM 645 C C . LEU A 1 83 ? 4.742 13.367 18.438 1 97.81 83 LEU A C 1
ATOM 647 O O . LEU A 1 83 ? 4.742 12.797 17.344 1 97.81 83 LEU A O 1
ATOM 651 N N . HIS A 1 84 ? 4.562 12.727 19.562 1 97.81 84 HIS A N 1
ATOM 652 C CA . HIS A 1 84 ? 3.926 11.414 19.578 1 97.81 84 HIS A CA 1
ATOM 653 C C . HIS A 1 84 ? 2.412 11.531 19.469 1 97.81 84 HIS A C 1
ATOM 655 O O . HIS A 1 84 ? 1.768 12.18 20.297 1 97.81 84 HIS A O 1
ATOM 661 N N . VAL A 1 85 ? 1.889 10.961 18.469 1 98.69 85 VAL A N 1
ATOM 662 C CA . VAL A 1 85 ? 0.451 11.062 18.25 1 98.69 85 VAL A CA 1
ATOM 663 C C . VAL A 1 85 ? -0.208 9.703 18.469 1 98.69 85 VAL A C 1
ATOM 665 O O . VAL A 1 85 ? 0.466 8.672 18.438 1 98.69 85 VAL A O 1
ATOM 668 N N . THR A 1 86 ? -1.481 9.703 18.719 1 98.69 86 THR A N 1
ATOM 669 C CA . THR A 1 86 ? -2.248 8.484 18.969 1 98.69 86 THR A CA 1
ATOM 670 C C . THR A 1 86 ? -3.184 8.18 17.812 1 98.69 86 THR A C 1
ATOM 672 O O . THR A 1 86 ? -4.016 9.008 17.438 1 98.69 86 THR A O 1
ATOM 675 N N . PRO A 1 87 ? -3.041 6.961 17.25 1 98.75 87 PRO A N 1
ATOM 676 C CA . PRO A 1 87 ? -3.986 6.605 16.188 1 98.75 87 PRO A CA 1
ATOM 677 C C . PRO A 1 87 ? -5.441 6.637 16.656 1 98.75 87 PRO A C 1
ATOM 679 O O . PRO A 1 87 ? -5.738 6.227 17.781 1 98.75 87 PRO A O 1
ATOM 682 N N . LEU A 1 88 ? -6.301 7.125 15.797 1 98.56 88 LEU A N 1
ATOM 683 C CA . LEU A 1 88 ? -7.73 7.117 16.078 1 98.56 88 LEU A CA 1
ATOM 684 C C . LEU A 1 88 ? -8.391 5.859 15.516 1 98.56 88 LEU A C 1
ATOM 686 O O . LEU A 1 88 ? -8.109 5.461 14.383 1 98.56 88 LEU A O 1
ATOM 690 N N . GLN A 1 89 ? -9.164 5.199 16.281 1 97.75 89 GLN A N 1
ATOM 691 C CA . GLN A 1 89 ? -10.039 4.152 15.781 1 97.75 89 GLN A CA 1
ATOM 692 C C . GLN A 1 89 ? -11.32 4.738 15.195 1 97.75 89 GLN A C 1
ATOM 694 O O . GLN A 1 89 ? -12.094 5.395 15.906 1 97.75 89 GLN A O 1
ATOM 699 N N . LEU A 1 90 ? -11.539 4.488 13.914 1 98.31 90 LEU A N 1
ATOM 700 C CA . LEU A 1 90 ? -12.648 5.121 13.211 1 98.31 90 LEU A CA 1
ATOM 701 C C . LEU A 1 90 ? -13.453 4.086 12.43 1 98.31 90 LEU A C 1
ATOM 703 O O . LEU A 1 90 ? -12.938 3.014 12.102 1 98.31 90 LEU A O 1
ATOM 707 N N . ASN A 1 91 ? -14.711 4.43 12.188 1 95.88 91 ASN A N 1
ATOM 708 C CA . ASN A 1 91 ? -15.523 3.691 11.227 1 95.88 91 ASN A CA 1
ATOM 709 C C . ASN A 1 91 ? -15.258 4.152 9.797 1 95.88 91 ASN A C 1
ATOM 711 O O . ASN A 1 91 ? -16.094 4.824 9.195 1 95.88 91 ASN A O 1
ATOM 715 N N . ILE A 1 92 ? -14.195 3.725 9.312 1 97.44 92 ILE A N 1
ATOM 716 C CA . ILE A 1 92 ? -13.789 4.094 7.965 1 97.44 92 ILE A CA 1
ATOM 717 C C . ILE A 1 92 ? -14.414 3.129 6.957 1 97.44 92 ILE A C 1
ATOM 719 O O . ILE A 1 92 ? -14.281 1.911 7.094 1 97.44 92 ILE A O 1
ATOM 723 N N . ALA A 1 93 ? -15.148 3.703 5.965 1 96.44 93 ALA A N 1
ATOM 724 C CA . ALA A 1 93 ? -15.539 2.854 4.844 1 96.44 93 ALA A CA 1
ATOM 725 C C . ALA A 1 93 ? -14.312 2.371 4.066 1 96.44 93 ALA A C 1
ATOM 727 O O . ALA A 1 93 ? -13.555 3.18 3.527 1 96.44 93 ALA A O 1
ATOM 728 N N . THR A 1 94 ? -14.062 1.096 4.07 1 97.19 94 THR A N 1
ATOM 729 C CA . THR A 1 94 ? -12.852 0.543 3.482 1 97.19 94 THR A CA 1
ATOM 730 C C . THR A 1 94 ? -13.164 -0.721 2.688 1 97.19 94 THR A C 1
ATOM 732 O O . THR A 1 94 ? -14.258 -1.273 2.793 1 97.19 94 THR A O 1
ATOM 735 N N . ARG A 1 95 ? -12.227 -1.096 1.852 1 96.81 95 ARG A N 1
ATOM 736 C CA . ARG A 1 95 ? -12.398 -2.336 1.103 1 96.81 95 ARG A CA 1
ATOM 737 C C . ARG A 1 95 ? -11.625 -3.48 1.758 1 96.81 95 ARG A C 1
ATOM 739 O O . ARG A 1 95 ? -11.562 -4.582 1.21 1 96.81 95 ARG A O 1
ATOM 746 N N . ALA A 1 96 ? -11.008 -3.221 2.922 1 96.75 96 ALA A N 1
ATOM 747 C CA . ALA A 1 96 ? -10.469 -4.309 3.734 1 96.75 96 ALA A CA 1
ATOM 748 C C . ALA A 1 96 ? -11.586 -5.203 4.262 1 96.75 96 ALA A C 1
ATOM 750 O O . ALA A 1 96 ? -12.703 -4.738 4.488 1 96.75 96 ALA A O 1
ATOM 751 N N . THR A 1 97 ? -11.25 -6.461 4.422 1 94.31 97 THR A N 1
ATOM 752 C CA . THR A 1 97 ? -12.234 -7.438 4.871 1 94.31 97 THR A CA 1
ATOM 753 C C . THR A 1 97 ? -12.297 -7.477 6.395 1 94.31 97 THR A C 1
ATOM 755 O O . THR A 1 97 ? -11.266 -7.438 7.066 1 94.31 97 THR A O 1
ATOM 758 N N . PRO A 1 98 ? -13.523 -7.469 6.91 1 91.75 98 PRO A N 1
ATOM 759 C CA . PRO A 1 98 ? -13.617 -7.613 8.367 1 91.75 98 PRO A CA 1
ATOM 760 C C . PRO A 1 98 ? -13.102 -8.961 8.859 1 91.75 98 PRO A C 1
ATOM 762 O O . PRO A 1 98 ? -13.188 -9.961 8.148 1 91.75 98 PRO A O 1
ATOM 765 N N . VAL A 1 99 ? -12.633 -8.891 10.086 1 82 99 VAL A N 1
ATOM 766 C CA . VAL A 1 99 ? -12.227 -10.156 10.688 1 82 99 VAL A CA 1
ATOM 767 C C . VAL A 1 99 ? -13.469 -10.977 11.039 1 82 99 VAL A C 1
ATOM 769 O O . VAL A 1 99 ? -14.484 -10.43 11.469 1 82 99 VAL A O 1
ATOM 772 N N . ARG A 1 100 ? -13.602 -12.156 10.469 1 67.5 100 ARG A N 1
ATOM 773 C CA . ARG A 1 100 ? -14.742 -13.07 10.547 1 67.5 100 ARG A CA 1
ATOM 774 C C . ARG A 1 100 ? -15.508 -12.875 11.852 1 67.5 100 ARG A C 1
ATOM 776 O O . ARG A 1 100 ? -16.734 -12.93 11.867 1 67.5 100 ARG A O 1
ATOM 783 N N . THR A 1 101 ? -14.891 -12.664 12.883 1 60.5 101 THR A N 1
ATOM 784 C CA . THR A 1 101 ? -15.641 -12.594 14.133 1 60.5 101 THR A CA 1
ATOM 785 C C . THR A 1 101 ? -16.516 -11.352 14.164 1 60.5 101 THR A C 1
ATOM 787 O O . THR A 1 101 ? -17.391 -11.219 15.031 1 60.5 101 THR A O 1
ATOM 790 N N . GLU A 1 102 ? -16.359 -10.5 13.156 1 56.66 102 GLU A N 1
ATOM 791 C CA . GLU A 1 102 ? -17.016 -9.203 13.289 1 56.66 102 GLU A CA 1
ATOM 792 C C . GLU A 1 102 ? -18.188 -9.078 12.32 1 56.66 102 GLU A C 1
ATOM 794 O O . GLU A 1 102 ? -18.781 -8 12.18 1 56.66 102 GLU A O 1
ATOM 799 N N . THR A 1 103 ? -18.469 -10.062 11.539 1 56.75 103 THR A N 1
ATOM 800 C CA . THR A 1 103 ? -19.453 -9.812 10.492 1 56.75 103 THR A CA 1
ATOM 801 C C . THR A 1 103 ? -20.875 -9.812 11.062 1 56.75 103 THR A C 1
ATOM 803 O O . THR A 1 103 ? -21.328 -10.836 11.586 1 56.75 103 THR A O 1
ATOM 806 N N . PRO A 1 104 ? -21.344 -8.648 11.203 1 50.91 104 PRO A N 1
ATOM 807 C CA . PRO A 1 104 ? -22.75 -8.656 11.609 1 50.91 104 PRO A CA 1
ATOM 808 C C . PRO A 1 104 ? -23.672 -9.289 10.555 1 50.91 104 PRO A C 1
ATOM 810 O O . PRO A 1 104 ? -23.375 -9.219 9.359 1 50.91 104 PRO A O 1
ATOM 813 N N . SER A 1 105 ? -24.609 -10.234 10.898 1 48.28 105 SER A N 1
ATOM 814 C CA . SER A 1 105 ? -25.562 -11.039 10.148 1 48.28 105 SER A CA 1
ATOM 815 C C . SER A 1 105 ? -26.281 -10.203 9.102 1 48.28 105 SER A C 1
ATOM 817 O O . SER A 1 105 ? -26.516 -10.664 7.977 1 48.28 105 SER A O 1
ATOM 819 N N . ASN A 1 106 ? -27.125 -9.25 9.406 1 46 106 ASN A N 1
ATOM 820 C CA . ASN A 1 106 ? -28.359 -8.859 8.727 1 46 106 ASN A CA 1
ATOM 821 C C . ASN A 1 106 ? -28.109 -7.785 7.672 1 46 106 ASN A C 1
ATOM 823 O O . ASN A 1 106 ? -29.047 -7.285 7.051 1 46 106 ASN A O 1
ATOM 827 N N . VAL A 1 107 ? -27.312 -6.891 7.77 1 46.25 107 VAL A N 1
ATOM 828 C CA . VAL A 1 107 ? -27.516 -5.715 6.93 1 46.25 107 VAL A CA 1
ATOM 829 C C . VAL A 1 107 ? -26.875 -5.938 5.562 1 46.25 107 VAL A C 1
ATOM 831 O O . VAL A 1 107 ? -25.734 -6.398 5.473 1 46.25 107 VAL A O 1
ATOM 834 N N . LYS A 1 108 ? -27.719 -5.832 4.5 1 52.38 108 LYS A N 1
ATOM 835 C CA . LYS A 1 108 ? -27.406 -5.859 3.078 1 52.38 108 LYS A CA 1
ATOM 836 C C . LYS A 1 108 ? -26.219 -4.941 2.766 1 52.38 108 LYS A C 1
ATOM 838 O O . LYS A 1 108 ? -26.391 -3.73 2.613 1 52.38 108 LYS A O 1
ATOM 843 N N . ARG A 1 109 ? -24.922 -4.898 3.182 1 58.94 109 ARG A N 1
ATOM 844 C CA . ARG A 1 109 ? -23.797 -4.012 2.92 1 58.94 109 ARG A CA 1
ATOM 845 C C . ARG A 1 109 ? -23.047 -4.418 1.65 1 58.94 109 ARG A C 1
ATOM 847 O O . ARG A 1 109 ? -23.156 -5.566 1.207 1 58.94 109 ARG A O 1
ATOM 854 N N . ASN A 1 110 ? -22.75 -3.234 0.829 1 69.19 110 ASN A N 1
ATOM 855 C CA . ASN A 1 110 ? -21.859 -3.432 -0.306 1 69.19 110 ASN A CA 1
ATOM 856 C C . ASN A 1 110 ? -20.766 -4.449 0.014 1 69.19 110 ASN A C 1
ATOM 858 O O . ASN A 1 110 ? -19.953 -4.234 0.921 1 69.19 110 ASN A O 1
ATOM 862 N N . PRO A 1 111 ? -20.953 -5.535 -0.738 1 77.88 111 PRO A N 1
ATOM 863 C CA . PRO A 1 111 ? -20.016 -6.598 -0.393 1 77.88 111 PRO A CA 1
ATOM 864 C C . PRO A 1 111 ? -18.562 -6.176 -0.575 1 77.88 111 PRO A C 1
ATOM 866 O O . PRO A 1 111 ? -17.656 -6.809 -0.025 1 77.88 111 PRO A O 1
ATOM 869 N N . ASP A 1 112 ? -18.406 -5.031 -1.27 1 87.69 112 ASP A N 1
ATOM 870 C CA . ASP A 1 112 ? -17.031 -4.613 -1.556 1 87.69 112 ASP A CA 1
ATOM 871 C C . ASP A 1 112 ? -16.516 -3.67 -0.476 1 87.69 112 ASP A C 1
ATOM 873 O O . ASP A 1 112 ? -15.305 -3.451 -0.367 1 87.69 112 ASP A O 1
ATOM 877 N N . ILE A 1 113 ? -17.438 -3.062 0.203 1 93.75 113 ILE A N 1
ATOM 878 C CA . ILE A 1 113 ? -17.062 -2.018 1.146 1 93.75 113 ILE A CA 1
ATOM 879 C C . ILE A 1 113 ? -17.469 -2.422 2.561 1 93.75 113 ILE A C 1
ATOM 881 O O . ILE A 1 113 ? -18.641 -2.738 2.805 1 93.75 113 ILE A O 1
ATOM 885 N N . THR A 1 114 ? -16.594 -2.439 3.396 1 93.19 114 THR A N 1
ATOM 886 C CA . THR A 1 114 ? -16.812 -2.727 4.809 1 93.19 114 THR A CA 1
ATOM 887 C C . THR A 1 114 ? -17.016 -1.436 5.594 1 93.19 114 THR A C 1
ATOM 889 O O . THR A 1 114 ? -16.219 -0.507 5.504 1 93.19 114 THR A O 1
ATOM 892 N N . GLU A 1 115 ? -18.047 -1.361 6.34 1 91.56 115 GLU A N 1
ATOM 893 C CA . GLU A 1 115 ? -18.359 -0.248 7.23 1 91.56 115 GLU A CA 1
ATOM 894 C C . GLU A 1 115 ? -18.797 -0.746 8.602 1 91.56 115 GLU A C 1
ATOM 896 O O . GLU A 1 115 ? -19.156 -1.917 8.766 1 91.56 115 GLU A O 1
ATOM 901 N N . GLY A 1 116 ? -18.734 0.122 9.531 1 90.25 116 GLY A N 1
ATOM 902 C CA . GLY A 1 116 ? -19.234 -0.21 10.859 1 90.25 116 GLY A CA 1
ATOM 903 C C . GLY A 1 116 ? -18.234 -1.003 11.688 1 90.25 116 GLY A C 1
ATOM 904 O O . GLY A 1 116 ? -18.594 -1.557 12.734 1 90.25 116 GLY A O 1
ATOM 905 N N . CYS A 1 117 ? -17.047 -1.185 11.25 1 93.38 117 CYS A N 1
ATOM 906 C CA . CYS A 1 117 ? -15.984 -1.861 11.992 1 93.38 117 CYS A CA 1
ATOM 907 C C . CYS A 1 117 ? -14.883 -0.882 12.391 1 93.38 117 CYS A C 1
ATOM 909 O O . CYS A 1 117 ? -14.008 -0.561 11.586 1 93.38 117 CYS A O 1
ATOM 911 N N . PRO A 1 118 ? -14.969 -0.397 13.648 1 95.06 118 PRO A N 1
ATOM 912 C CA . PRO A 1 118 ? -13.922 0.531 14.078 1 95.06 118 PRO A CA 1
ATOM 913 C C . PRO A 1 118 ? -12.516 -0.034 13.883 1 95.06 118 PRO A C 1
ATOM 915 O O . PRO A 1 118 ? -12.258 -1.194 14.219 1 95.06 118 PRO A O 1
ATOM 918 N N . SER A 1 119 ? -11.688 0.735 13.266 1 97.12 119 SER A N 1
ATOM 919 C CA . SER A 1 119 ? -10.328 0.287 12.953 1 97.12 119 SER A CA 1
ATOM 920 C C . SER A 1 119 ? -9.375 1.467 12.836 1 97.12 119 SER A C 1
ATOM 922 O O . SER A 1 119 ? -9.773 2.621 12.984 1 97.12 119 SER A O 1
ATOM 924 N N . THR A 1 120 ? -8.094 1.168 12.672 1 98.12 120 THR A N 1
ATOM 925 C CA . THR A 1 120 ? -7.062 2.168 12.406 1 98.12 120 THR A CA 1
ATOM 926 C C . THR A 1 120 ? -6.609 2.105 10.953 1 98.12 120 THR A C 1
ATOM 928 O O . THR A 1 120 ? -5.434 2.322 10.648 1 98.12 120 THR A O 1
ATOM 931 N N . GLU A 1 121 ? -7.547 1.697 10.117 1 98.12 121 GLU A N 1
ATOM 932 C CA . GLU A 1 121 ? -7.25 1.681 8.688 1 98.12 121 GLU A CA 1
ATOM 933 C C . GLU A 1 121 ? -6.914 3.078 8.172 1 98.12 121 GLU A C 1
ATOM 935 O O . GLU A 1 121 ? -7.293 4.078 8.789 1 98.12 121 GLU A O 1
ATOM 940 N N . PHE A 1 122 ? -6.145 3.121 7.098 1 98.81 122 PHE A N 1
ATOM 941 C CA . PHE A 1 122 ? -5.902 4.414 6.469 1 98.81 122 PHE A CA 1
ATOM 942 C C . PHE A 1 122 ? -7.203 5.039 5.988 1 98.81 122 PHE A C 1
ATOM 944 O O . PHE A 1 122 ? -8.125 4.328 5.566 1 98.81 122 PHE A O 1
ATOM 951 N N . VAL A 1 123 ? -7.273 6.363 5.969 1 98.62 123 VAL A N 1
ATOM 952 C CA . VAL A 1 123 ? -8.438 7.109 5.508 1 98.62 123 VAL A CA 1
ATOM 953 C C . VAL A 1 123 ? -8.477 7.121 3.98 1 98.62 123 VAL A C 1
ATOM 955 O O . VAL A 1 123 ? -9.555 7.129 3.381 1 98.62 123 VAL A O 1
ATOM 958 N N . GLY A 1 124 ? -7.379 7.152 3.389 1 98.81 124 GLY A N 1
ATOM 959 C CA . GLY A 1 124 ? -7.16 7.195 1.952 1 98.81 124 GLY A CA 1
ATOM 960 C C . GLY A 1 124 ? -5.695 7.324 1.575 1 98.81 124 GLY A C 1
ATOM 961 O O . GLY A 1 124 ? -4.816 7.219 2.434 1 98.81 124 GLY A O 1
ATOM 962 N N . ALA A 1 125 ? -5.473 7.492 0.234 1 98.94 125 ALA A N 1
ATOM 963 C CA . ALA A 1 125 ? -4.098 7.621 -0.243 1 98.94 125 ALA A CA 1
ATOM 964 C C . ALA A 1 125 ? -3.998 8.664 -1.35 1 98.94 125 ALA A C 1
ATOM 966 O O . ALA A 1 125 ? -4.949 8.875 -2.105 1 98.94 125 ALA A O 1
ATOM 967 N N . CYS A 1 126 ? -2.889 9.375 -1.385 1 98.88 126 CYS A N 1
ATOM 968 C CA . CYS A 1 126 ? -2.502 10.234 -2.496 1 98.88 126 CYS A CA 1
ATOM 969 C C . CYS A 1 126 ? -1.511 9.531 -3.414 1 98.88 126 CYS A C 1
ATOM 971 O O . CYS A 1 126 ? -0.508 8.984 -2.949 1 98.88 126 CYS A O 1
ATOM 973 N N . LEU A 1 127 ? -1.806 9.477 -4.684 1 98.75 127 LEU A N 1
ATOM 974 C CA . LEU A 1 127 ? -0.959 8.828 -5.684 1 98.75 127 LEU A CA 1
ATOM 975 C C . LEU A 1 127 ? -0.469 9.844 -6.715 1 98.75 127 LEU A C 1
ATOM 977 O O . LEU A 1 127 ? -1.244 10.672 -7.188 1 98.75 127 LEU A O 1
ATOM 981 N N . TYR A 1 128 ? 0.814 9.773 -7.023 1 98.25 128 TYR A N 1
ATOM 982 C CA . TYR A 1 128 ? 1.39 10.641 -8.047 1 98.25 128 TYR A CA 1
ATOM 983 C C . TYR A 1 128 ? 2.766 10.141 -8.469 1 98.25 128 TYR A C 1
ATOM 985 O O . TYR A 1 128 ? 3.424 9.406 -7.727 1 98.25 128 TYR A O 1
ATOM 993 N N . PRO A 1 129 ? 3.176 10.43 -9.734 1 97.12 129 PRO A N 1
ATOM 994 C CA . PRO A 1 129 ? 4.578 10.164 -10.055 1 97.12 129 PRO A CA 1
ATOM 995 C C . PRO A 1 129 ? 5.547 10.883 -9.125 1 97.12 129 PRO A C 1
ATOM 997 O O . PRO A 1 129 ? 5.348 12.062 -8.82 1 97.12 129 PRO A O 1
ATOM 1000 N N . ASP A 1 130 ? 6.449 10.148 -8.641 1 93.44 130 ASP A N 1
ATOM 1001 C CA . ASP A 1 130 ? 7.402 10.742 -7.715 1 93.44 130 ASP A CA 1
ATOM 1002 C C . ASP A 1 130 ? 8.195 11.859 -8.391 1 93.44 130 ASP A C 1
ATOM 1004 O O . ASP A 1 130 ? 9.023 11.602 -9.258 1 93.44 130 ASP A O 1
ATOM 1008 N N . PRO A 1 131 ? 8.031 13.047 -7.898 1 86.44 131 PRO A N 1
ATOM 1009 C CA . PRO A 1 131 ? 8.633 14.188 -8.594 1 86.44 131 PRO A CA 1
ATOM 1010 C C . PRO A 1 131 ? 10.141 14.305 -8.344 1 86.44 131 PRO A C 1
ATOM 1012 O O . PRO A 1 131 ? 10.836 15 -9.086 1 86.44 131 PRO A O 1
ATOM 1015 N N . GLN A 1 132 ? 10.625 13.672 -7.383 1 83.38 132 GLN A N 1
ATOM 1016 C CA . GLN A 1 132 ? 12.008 13.883 -6.973 1 83.38 132 GLN A CA 1
ATOM 1017 C C . GLN A 1 132 ? 12.867 12.664 -7.305 1 83.38 132 GLN A C 1
ATOM 1019 O O . GLN A 1 132 ? 14.078 12.68 -7.086 1 83.38 132 GLN A O 1
ATOM 1024 N N . SER A 1 133 ? 12.219 11.641 -7.812 1 87.62 133 SER A N 1
ATOM 1025 C CA . SER A 1 133 ? 12.953 10.398 -8.031 1 87.62 133 SER A CA 1
ATOM 1026 C C . SER A 1 133 ? 13.789 10.469 -9.312 1 87.62 133 SER A C 1
ATOM 1028 O O . SER A 1 133 ? 13.352 11.031 -10.312 1 87.62 133 SER A O 1
ATOM 1030 N N . GLN A 1 134 ? 14.898 9.828 -9.281 1 86.88 134 GLN A N 1
ATOM 1031 C CA . GLN A 1 134 ? 15.789 9.781 -10.43 1 86.88 134 GLN A CA 1
ATOM 1032 C C . GLN A 1 134 ? 15.266 8.82 -11.492 1 86.88 134 GLN A C 1
ATOM 1034 O O . GLN A 1 134 ? 15.562 8.977 -12.68 1 86.88 134 GLN A O 1
ATOM 1039 N N . THR A 1 135 ? 14.602 7.812 -11.047 1 90.38 135 THR A N 1
ATOM 1040 C CA . THR A 1 135 ? 13.953 6.848 -11.93 1 90.38 135 THR A CA 1
ATOM 1041 C C . THR A 1 135 ? 12.438 6.875 -11.734 1 90.38 135 THR A C 1
ATOM 1043 O O . THR A 1 135 ? 11.953 7.289 -10.68 1 90.38 135 THR A O 1
ATOM 1046 N N . GLU A 1 136 ? 11.781 6.559 -12.766 1 92.44 136 GLU A N 1
ATOM 1047 C CA . GLU A 1 136 ? 10.32 6.582 -12.688 1 92.44 136 GLU A CA 1
ATOM 1048 C C . GLU A 1 136 ? 9.82 5.773 -11.492 1 92.44 136 GLU A C 1
ATOM 1050 O O . GLU A 1 136 ? 10.242 4.637 -11.281 1 92.44 136 GLU A O 1
ATOM 1055 N N . ALA A 1 137 ? 9.008 6.418 -10.727 1 96.75 137 ALA A N 1
ATOM 1056 C CA . ALA A 1 137 ? 8.43 5.758 -9.562 1 96.75 137 ALA A CA 1
ATOM 1057 C C . ALA A 1 137 ? 7.031 6.297 -9.266 1 96.75 137 ALA A C 1
ATOM 1059 O O . ALA A 1 137 ? 6.777 7.496 -9.406 1 96.75 137 ALA A O 1
ATOM 1060 N N . LEU A 1 138 ? 6.176 5.387 -8.953 1 98.25 138 LEU A N 1
ATOM 1061 C CA . LEU A 1 138 ? 4.871 5.762 -8.43 1 98.25 138 LEU A CA 1
ATOM 1062 C C . LEU A 1 138 ? 4.934 5.965 -6.914 1 98.25 138 LEU A C 1
ATOM 1064 O O . LEU A 1 138 ? 5.309 5.047 -6.18 1 98.25 138 LEU A O 1
ATOM 1068 N N . LYS A 1 139 ? 4.617 7.168 -6.508 1 98.25 139 LYS A N 1
ATOM 1069 C CA . LYS A 1 139 ? 4.516 7.449 -5.078 1 98.25 139 LYS A CA 1
ATOM 1070 C C . LYS A 1 139 ? 3.084 7.27 -4.582 1 98.25 139 LYS A C 1
ATOM 1072 O O . LYS A 1 139 ? 2.141 7.766 -5.199 1 98.25 139 LYS A O 1
ATOM 1077 N N . ILE A 1 140 ? 2.938 6.484 -3.564 1 98.81 140 ILE A N 1
ATOM 1078 C CA . ILE A 1 140 ? 1.661 6.293 -2.885 1 98.81 140 ILE A CA 1
ATOM 1079 C C . ILE A 1 140 ? 1.803 6.652 -1.408 1 98.81 140 ILE A C 1
ATOM 1081 O O . ILE A 1 140 ? 2.598 6.043 -0.688 1 98.81 140 ILE A O 1
ATOM 1085 N N . VAL A 1 141 ? 1.059 7.637 -0.945 1 98.88 141 VAL A N 1
ATOM 1086 C CA . VAL A 1 141 ? 1.097 8.047 0.454 1 98.88 141 VAL A CA 1
ATOM 1087 C C 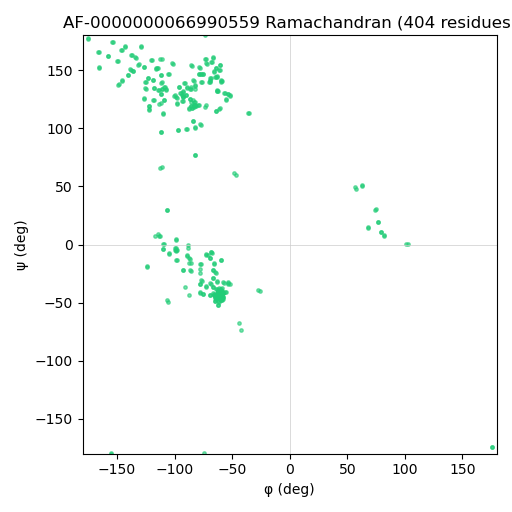. VAL A 1 141 ? -0.214 7.668 1.141 1 98.88 141 VAL A C 1
ATOM 1089 O O . VAL A 1 141 ? -1.27 8.227 0.826 1 98.88 141 VAL A O 1
ATOM 1092 N N . TYR A 1 142 ? -0.16 6.742 2.059 1 98.94 142 TYR A N 1
ATOM 1093 C CA . TYR A 1 142 ? -1.315 6.348 2.855 1 98.94 142 TYR A CA 1
ATOM 1094 C C . TYR A 1 142 ? -1.415 7.184 4.125 1 98.94 142 TYR A C 1
ATOM 1096 O O . TYR A 1 142 ? -0.451 7.281 4.891 1 98.94 142 TYR A O 1
ATOM 1104 N N . TYR A 1 143 ? -2.572 7.766 4.383 1 98.94 143 TYR A N 1
ATOM 1105 C CA . TYR A 1 143 ? -2.744 8.641 5.539 1 98.94 143 TYR A CA 1
ATOM 1106 C C . TYR A 1 143 ? -3.65 8 6.582 1 98.94 143 TYR A C 1
ATOM 1108 O O . TYR A 1 143 ? -4.711 7.469 6.246 1 98.94 143 TYR A O 1
ATOM 1116 N N . PHE A 1 144 ? -3.25 8.055 7.785 1 98.94 144 PHE A N 1
ATOM 1117 C CA . PHE A 1 144 ? -3.98 7.547 8.938 1 98.94 144 PHE A CA 1
ATOM 1118 C C . PHE A 1 144 ? -4.449 8.695 9.828 1 98.94 144 PHE A C 1
ATOM 1120 O O . PHE A 1 144 ? -3.771 9.719 9.938 1 98.94 144 PHE A O 1
ATOM 1127 N N . ALA A 1 145 ? -5.59 8.562 10.453 1 98.94 145 ALA A N 1
ATOM 1128 C CA . ALA A 1 145 ? -6.086 9.57 11.391 1 98.94 145 ALA A CA 1
ATOM 1129 C C . ALA A 1 145 ? -5.469 9.391 12.773 1 98.94 145 ALA A C 1
ATOM 1131 O O . ALA A 1 145 ? -5.348 8.266 13.258 1 98.94 145 ALA A O 1
ATOM 1132 N N . ALA A 1 146 ? -5.086 10.43 13.352 1 98.94 146 ALA A N 1
ATOM 1133 C CA . ALA A 1 146 ? -4.516 10.43 14.695 1 98.94 146 ALA A CA 1
ATOM 1134 C C . ALA A 1 146 ? -4.957 11.664 15.477 1 98.94 146 ALA A C 1
ATOM 1136 O O . ALA A 1 146 ? -5.582 12.57 14.914 1 98.94 146 ALA A O 1
ATOM 1137 N N . THR A 1 147 ? -4.645 11.641 16.766 1 98.88 147 THR A N 1
ATOM 1138 C CA . THR A 1 147 ? -4.98 12.781 17.609 1 98.88 147 THR A CA 1
ATOM 1139 C C . THR A 1 147 ? -3.816 13.133 18.531 1 98.88 147 THR A C 1
ATOM 1141 O O . THR A 1 147 ? -2.984 12.273 18.844 1 98.88 147 THR A O 1
ATOM 1144 N N . ALA A 1 148 ? -3.717 14.344 18.828 1 98.62 148 ALA A N 1
ATOM 1145 C CA . ALA A 1 148 ? -2.76 14.883 19.797 1 98.62 148 ALA A CA 1
ATOM 1146 C C . ALA A 1 148 ? -3.229 16.234 20.344 1 98.62 148 ALA A C 1
ATOM 1148 O O . ALA A 1 148 ? -4.141 16.844 19.781 1 98.62 148 ALA A O 1
ATOM 1149 N N . ASP A 1 149 ? -2.643 16.609 21.453 1 98 149 ASP A N 1
ATOM 1150 C CA . ASP A 1 149 ? -2.85 17.922 22.047 1 98 149 ASP A CA 1
ATOM 1151 C C . ASP A 1 149 ? -1.951 18.969 21.391 1 98 149 ASP A C 1
ATOM 1153 O O . ASP A 1 149 ? -0.724 18.891 21.484 1 98 149 ASP A O 1
ATOM 1157 N N . CYS A 1 150 ? -2.584 19.969 20.812 1 97.62 150 CYS A N 1
ATOM 1158 C CA . CYS A 1 150 ? -1.81 20.953 20.062 1 97.62 150 CYS A CA 1
ATOM 1159 C C . CYS A 1 150 ? -0.952 21.797 21 1 97.62 150 CYS A C 1
ATOM 1161 O O . CYS A 1 150 ? -0.057 22.516 20.547 1 97.62 150 CYS A O 1
ATOM 1163 N N . THR A 1 151 ? -1.126 21.75 22.297 1 96.69 151 THR A N 1
ATOM 1164 C CA . THR A 1 151 ? -0.353 22.516 23.281 1 96.69 151 THR A CA 1
ATOM 1165 C C . THR A 1 151 ? 0.754 21.656 23.875 1 96.69 151 THR A C 1
ATOM 1167 O O . THR A 1 151 ? 1.564 22.141 24.672 1 96.69 151 THR A O 1
ATOM 1170 N N . ALA A 1 152 ? 0.761 20.438 23.5 1 95.06 152 ALA A N 1
ATOM 1171 C CA . ALA A 1 152 ? 1.776 19.531 24.031 1 95.06 152 ALA A CA 1
ATOM 1172 C C . ALA A 1 152 ? 3.176 19.969 23.609 1 95.06 152 ALA A C 1
ATOM 1174 O O . ALA A 1 152 ? 3.369 20.453 22.5 1 95.06 152 ALA A O 1
ATOM 1175 N N . ALA A 1 153 ? 4.133 19.781 24.516 1 94.19 153 ALA A N 1
ATOM 1176 C CA . ALA A 1 153 ? 5.531 20.047 24.188 1 94.19 153 ALA A CA 1
ATOM 1177 C C . ALA A 1 153 ? 6.023 19.094 23.094 1 94.19 153 ALA A C 1
ATOM 1179 O O . ALA A 1 153 ? 5.664 17.922 23.078 1 94.19 153 ALA A O 1
ATOM 1180 N N . ARG A 1 154 ? 6.84 19.609 22.266 1 94.44 154 ARG A N 1
ATOM 1181 C CA . ARG A 1 154 ? 7.426 18.812 21.188 1 94.44 154 ARG A CA 1
ATOM 1182 C C . ARG A 1 154 ? 8.875 18.469 21.5 1 94.44 154 ARG A C 1
ATOM 1184 O O . ARG A 1 154 ? 9.602 19.281 22.078 1 94.44 154 ARG A O 1
ATOM 1191 N N . ASP A 1 155 ? 9.25 17.312 21.047 1 94.19 155 ASP A N 1
ATOM 1192 C CA . ASP A 1 155 ? 10.656 16.938 21.141 1 94.19 155 ASP A CA 1
ATOM 1193 C C . ASP A 1 155 ? 11.492 17.641 20.078 1 94.19 155 ASP A C 1
ATOM 1195 O O . ASP A 1 155 ? 11.008 17.875 18.969 1 94.19 155 ASP A O 1
ATOM 1199 N N . SER A 1 156 ? 12.719 17.953 20.422 1 90 156 SER A N 1
ATOM 1200 C CA . SER A 1 156 ? 13.641 18.562 19.484 1 90 156 SER A CA 1
ATOM 1201 C C . SER A 1 156 ? 14.617 17.547 18.922 1 90 156 SER A C 1
ATOM 1203 O O . SER A 1 156 ? 14.812 16.484 19.516 1 90 156 SER A O 1
ATOM 1205 N N . GLY A 1 157 ? 15.133 17.828 17.766 1 89.62 157 GLY A N 1
ATOM 1206 C CA . GLY A 1 157 ? 16.188 17.016 17.188 1 89.62 157 GLY A CA 1
ATOM 1207 C C . GLY A 1 157 ? 15.68 15.711 16.594 1 89.62 157 GLY A C 1
ATOM 1208 O O . GLY A 1 157 ? 16.422 14.727 16.5 1 89.62 157 GLY A O 1
ATOM 1209 N N . THR A 1 158 ? 14.391 15.672 16.328 1 91 158 THR A N 1
ATOM 1210 C CA . THR A 1 158 ? 13.812 14.43 15.828 1 91 158 THR A CA 1
ATOM 1211 C C . THR A 1 158 ? 13.945 14.336 14.305 1 91 158 THR A C 1
ATOM 1213 O O . THR A 1 158 ? 13.781 13.258 13.727 1 91 158 THR A O 1
ATOM 1216 N N . GLN A 1 159 ? 14.234 15.422 13.609 1 88.5 159 GLN A N 1
ATOM 1217 C CA . GLN A 1 159 ? 14.297 15.445 12.148 1 88.5 159 GLN A CA 1
ATOM 1218 C C . GLN A 1 159 ? 15.68 15.023 11.656 1 88.5 159 GLN A C 1
ATOM 1220 O O . GLN A 1 159 ? 16.672 15.203 12.352 1 88.5 159 GLN A O 1
ATOM 1225 N N . GLU A 1 160 ? 15.602 14.516 10.414 1 79.81 160 GLU A N 1
ATOM 1226 C CA . GLU A 1 160 ? 16.891 14.297 9.758 1 79.81 160 GLU A CA 1
ATOM 1227 C C . GLU A 1 160 ? 17.531 15.617 9.344 1 79.81 160 GLU A C 1
ATOM 1229 O O . GLU A 1 160 ? 16.828 16.609 9.109 1 79.81 160 GLU A O 1
ATOM 1234 N N . GLU A 1 161 ? 18.812 15.562 9.227 1 72.19 161 GLU A N 1
ATOM 1235 C CA . GLU A 1 161 ? 19.594 16.766 8.992 1 72.19 161 GLU A CA 1
ATOM 1236 C C . GLU A 1 161 ? 19.141 17.484 7.719 1 72.19 161 GLU A C 1
ATOM 1238 O O . GLU A 1 161 ? 19.172 18.719 7.648 1 72.19 161 GLU A O 1
ATOM 1243 N N . TRP A 1 162 ? 18.75 16.625 6.898 1 72 162 TRP A N 1
ATOM 1244 C CA . TRP A 1 162 ? 18.438 17.234 5.605 1 72 162 TRP A CA 1
ATOM 1245 C C . TRP A 1 162 ? 17 17.719 5.566 1 72 162 TRP A C 1
ATOM 1247 O O . TRP A 1 162 ? 16.609 18.453 4.656 1 72 162 TRP A O 1
ATOM 1257 N N . GLU A 1 163 ? 16.328 17.25 6.598 1 75.75 163 GLU A N 1
ATOM 1258 C CA . GLU A 1 163 ? 14.922 17.672 6.645 1 75.75 163 GLU A CA 1
ATOM 1259 C C . GLU A 1 163 ? 14.773 19.047 7.262 1 75.75 163 GLU A C 1
ATOM 1261 O O . GLU A 1 163 ? 15.281 19.312 8.359 1 75.75 163 GLU A O 1
ATOM 1266 N N . LYS A 1 164 ? 14.305 20.094 6.684 1 87.12 164 LYS A N 1
ATOM 1267 C CA . LYS A 1 164 ? 14.039 21.453 7.141 1 87.12 164 LYS A CA 1
ATOM 1268 C C . LYS A 1 164 ? 12.539 21.734 7.195 1 87.12 164 LYS A C 1
ATOM 1270 O O . LYS A 1 164 ? 12.031 22.578 6.457 1 87.12 164 LYS A O 1
ATOM 1275 N N . LEU A 1 165 ? 11.891 21.047 8.094 1 95.38 165 LEU A N 1
ATOM 1276 C CA . LEU A 1 165 ? 10.445 21.156 8.242 1 95.38 165 LEU A CA 1
ATOM 1277 C C . LEU A 1 165 ? 10.086 21.828 9.562 1 95.38 165 LEU A C 1
ATOM 1279 O O . LEU A 1 165 ? 10.734 21.594 10.586 1 95.38 165 LEU A O 1
ATOM 1283 N N . ASP A 1 166 ? 9.133 22.672 9.547 1 96.38 166 ASP A N 1
ATOM 1284 C CA . ASP A 1 166 ? 8.586 23.281 10.758 1 96.38 166 ASP A CA 1
ATOM 1285 C C . ASP A 1 166 ? 7.16 22.797 11.008 1 96.38 166 ASP A C 1
ATOM 1287 O O . ASP A 1 166 ? 6.266 23.031 10.195 1 96.38 166 ASP A O 1
ATOM 1291 N N . ALA A 1 167 ? 6.969 22.219 12.141 1 97.56 167 ALA A N 1
ATOM 1292 C CA . ALA A 1 167 ? 5.637 21.734 12.508 1 97.56 167 ALA A CA 1
ATOM 1293 C C . ALA A 1 167 ? 4.738 22.891 12.938 1 97.56 167 ALA A C 1
ATOM 1295 O O . ALA A 1 167 ? 5.184 23.812 13.633 1 97.56 167 ALA A O 1
ATOM 1296 N N . LYS A 1 168 ? 3.498 22.828 12.516 1 97.62 168 LYS A N 1
ATOM 1297 C CA . LYS A 1 168 ? 2.527 23.875 12.852 1 97.62 168 LYS A CA 1
ATOM 1298 C C . LYS A 1 168 ? 1.134 23.281 13.039 1 97.62 168 LYS A C 1
ATOM 1300 O O . LYS A 1 168 ? 0.744 22.359 12.328 1 97.62 168 LYS A O 1
ATOM 1305 N N . TRP A 1 169 ? 0.452 23.828 14.016 1 98.62 169 TRP A N 1
ATOM 1306 C CA . TRP A 1 169 ? -0.982 23.594 14.125 1 98.62 169 TRP A CA 1
ATOM 1307 C C . TRP A 1 169 ? -1.776 24.703 13.453 1 98.62 169 TRP A C 1
ATOM 1309 O O . TRP A 1 169 ? -1.527 25.891 13.703 1 98.62 169 TRP A O 1
ATOM 1319 N N . ILE A 1 170 ? -2.689 24.359 12.641 1 98.69 170 ILE A N 1
ATOM 1320 C CA . ILE A 1 170 ? -3.555 25.359 12.031 1 98.69 170 ILE A CA 1
ATOM 1321 C C . ILE A 1 170 ? -5.016 25 12.266 1 98.69 170 ILE A C 1
ATOM 1323 O O . ILE A 1 170 ? -5.348 23.828 12.453 1 98.69 170 ILE A O 1
ATOM 1327 N N . PRO A 1 171 ? -5.898 26.016 12.297 1 98.62 171 PRO A N 1
ATOM 1328 C CA . PRO A 1 171 ? -7.324 25.688 12.359 1 98.62 171 PRO A CA 1
ATOM 1329 C C . PRO A 1 171 ? -7.793 24.859 11.164 1 98.62 171 PRO A C 1
ATOM 1331 O O . PRO A 1 171 ? -7.355 25.094 10.039 1 98.62 171 PRO A O 1
ATOM 1334 N N . LEU A 1 172 ? -8.648 23.906 11.469 1 98.56 172 LEU A N 1
ATOM 1335 C CA . LEU A 1 172 ? -9.211 23.094 10.406 1 98.56 172 LEU A CA 1
ATOM 1336 C C . LEU A 1 172 ? -9.82 23.953 9.305 1 98.56 172 LEU A C 1
ATOM 1338 O O . LEU A 1 172 ? -9.758 23.609 8.125 1 98.56 172 LEU A O 1
ATOM 1342 N N . SER A 1 173 ? -10.383 25.094 9.688 1 98.12 173 SER A N 1
ATOM 1343 C CA . SER A 1 173 ? -11.055 25.984 8.742 1 98.12 173 SER A CA 1
ATOM 1344 C C . SER A 1 173 ? -10.07 26.578 7.742 1 98.12 173 SER A C 1
ATOM 1346 O O . SER A 1 173 ? -10.469 27.062 6.684 1 98.12 173 SER A O 1
ATOM 1348 N N . ARG A 1 174 ? -8.789 26.516 7.992 1 98.44 174 ARG A N 1
ATOM 1349 C CA . ARG A 1 174 ? -7.777 27.141 7.145 1 98.44 174 ARG A CA 1
ATOM 1350 C C . ARG A 1 174 ? -7.133 26.109 6.223 1 98.44 174 ARG A C 1
ATOM 1352 O O . ARG A 1 174 ? -6.324 26.453 5.355 1 98.44 174 ARG A O 1
ATOM 1359 N N . VAL A 1 175 ? -7.469 24.875 6.309 1 98.69 175 VAL A N 1
ATOM 1360 C CA . VAL A 1 175 ? -6.84 23.781 5.578 1 98.69 175 VAL A CA 1
ATOM 1361 C C . VAL A 1 175 ? -6.938 24.031 4.074 1 98.69 175 VAL A C 1
ATOM 1363 O O . VAL A 1 175 ? -5.93 24 3.365 1 98.69 175 VAL A O 1
ATOM 1366 N N . PRO A 1 176 ? -8.117 24.453 3.5 1 98.25 176 PRO A N 1
ATOM 1367 C CA . PRO A 1 176 ? -8.234 24.609 2.049 1 98.25 176 PRO A CA 1
ATOM 1368 C C . PRO A 1 176 ? -7.359 25.734 1.5 1 98.25 176 PRO A C 1
ATOM 1370 O O . PRO A 1 176 ? -6.961 25.688 0.333 1 98.25 176 PRO A O 1
ATOM 1373 N N . THR A 1 177 ? -6.984 26.672 2.34 1 97.94 177 THR A N 1
ATOM 1374 C CA . THR A 1 177 ? -6.219 27.812 1.854 1 97.94 177 THR A CA 1
ATOM 1375 C C . THR A 1 177 ? -4.75 27.688 2.258 1 97.94 177 THR A C 1
ATOM 1377 O O . THR A 1 177 ? -3.918 28.5 1.836 1 97.94 177 THR A O 1
ATOM 1380 N N . THR A 1 178 ? -4.422 26.703 3.072 1 98.44 178 THR A N 1
ATOM 1381 C CA . THR A 1 178 ? -3.072 26.625 3.615 1 98.44 178 THR A CA 1
ATOM 1382 C C . THR A 1 178 ? -2.293 25.5 2.943 1 98.44 178 THR A C 1
ATOM 1384 O O . THR A 1 178 ? -1.153 25.688 2.516 1 98.44 178 THR A O 1
ATOM 1387 N N . LEU A 1 179 ? -2.873 24.281 2.828 1 98.62 179 LEU A N 1
ATOM 1388 C CA . LEU A 1 179 ? -2.178 23.156 2.215 1 98.62 179 LEU A CA 1
ATOM 1389 C C . LEU A 1 179 ? -2.016 23.359 0.714 1 98.62 179 LEU A C 1
ATOM 1391 O O . LEU A 1 179 ? -2.932 23.859 0.05 1 98.62 179 LEU A O 1
ATOM 1395 N N . ARG A 1 180 ? -0.932 23.016 0.239 1 97.69 180 ARG A N 1
ATOM 1396 C CA . ARG A 1 180 ? -0.556 23.297 -1.143 1 97.69 180 ARG A CA 1
ATOM 1397 C C . ARG A 1 180 ? -1.287 22.375 -2.111 1 97.69 180 ARG A C 1
ATOM 1399 O O . ARG A 1 180 ? -1.678 22.797 -3.201 1 97.69 180 ARG A O 1
ATOM 1406 N N . PHE A 1 181 ? -1.396 21.141 -1.808 1 98.12 181 PHE A N 1
ATOM 1407 C CA . PHE A 1 181 ? -1.862 20.125 -2.752 1 98.12 181 PHE A CA 1
ATOM 1408 C C . PHE A 1 181 ? -3.326 19.781 -2.5 1 98.12 181 PHE A C 1
ATOM 1410 O O . PHE A 1 181 ? -3.703 19.438 -1.378 1 98.12 181 PHE A O 1
ATOM 1417 N N . GLN A 1 182 ? -4.086 19.844 -3.529 1 98.69 182 GLN A N 1
ATOM 1418 C CA . GLN A 1 182 ? -5.512 19.547 -3.451 1 98.69 182 GLN A CA 1
ATOM 1419 C C . GLN A 1 182 ? -5.758 18.172 -2.869 1 98.69 182 GLN A C 1
ATOM 1421 O O . GLN A 1 182 ? -6.672 17.969 -2.068 1 98.69 182 GLN A O 1
ATOM 1426 N N . ALA A 1 183 ? -4.988 17.219 -3.242 1 98.81 183 ALA A N 1
ATOM 1427 C CA . ALA A 1 183 ? -5.145 15.852 -2.76 1 98.81 183 ALA A CA 1
ATOM 1428 C C . ALA A 1 183 ? -5.008 15.781 -1.241 1 98.81 183 ALA A C 1
ATOM 1430 O O . ALA A 1 183 ? -5.707 15.008 -0.582 1 98.81 183 ALA A O 1
ATOM 1431 N N . GLU A 1 184 ? -4.137 16.531 -0.666 1 98.81 184 GLU A N 1
ATOM 1432 C CA . GLU A 1 184 ? -3.965 16.531 0.784 1 98.81 184 GLU A CA 1
ATOM 1433 C C . GLU A 1 184 ? -5.133 17.234 1.479 1 98.81 184 GLU A C 1
ATOM 1435 O O . GLU A 1 184 ? -5.523 16.844 2.582 1 98.81 184 GLU A O 1
ATOM 1440 N N . ILE A 1 185 ? -5.625 18.281 0.825 1 98.88 185 ILE A N 1
ATOM 1441 C CA . ILE A 1 185 ? -6.82 18.922 1.35 1 98.88 185 ILE A CA 1
ATOM 1442 C C . ILE A 1 185 ? -7.965 17.906 1.433 1 98.88 185 ILE A C 1
ATOM 1444 O O . ILE A 1 185 ? -8.609 17.781 2.473 1 98.88 185 ILE A O 1
ATOM 1448 N N . GLU A 1 186 ? -8.156 17.172 0.384 1 98.88 186 GLU A N 1
ATOM 1449 C CA . GLU A 1 186 ? -9.195 16.156 0.351 1 98.88 186 GLU A CA 1
ATOM 1450 C C . GLU A 1 186 ? -8.953 15.086 1.421 1 98.88 186 GLU A C 1
ATOM 1452 O O . GLU A 1 186 ? -9.898 14.578 2.02 1 98.88 186 GLU A O 1
ATOM 1457 N N . THR A 1 187 ? -7.711 14.758 1.634 1 98.94 187 THR A N 1
ATOM 1458 C CA . THR A 1 187 ? -7.348 13.789 2.664 1 98.94 187 THR A CA 1
ATOM 1459 C C . THR A 1 187 ? -7.809 14.266 4.039 1 98.94 187 THR A C 1
ATOM 1461 O O . THR A 1 187 ? -8.422 13.508 4.793 1 98.94 187 THR A O 1
ATOM 1464 N N . VAL A 1 188 ? -7.535 15.523 4.371 1 98.94 188 VAL A N 1
ATOM 1465 C CA . VAL A 1 188 ? -7.914 16.078 5.668 1 98.94 188 VAL A CA 1
ATOM 1466 C C . VAL A 1 188 ? -9.438 16.094 5.797 1 98.94 188 VAL A C 1
ATOM 1468 O O . VAL A 1 188 ? -9.984 15.703 6.828 1 98.94 188 VAL A O 1
ATOM 1471 N N . MET A 1 189 ? -10.078 16.531 4.73 1 98.75 189 MET A N 1
ATOM 1472 C CA . MET A 1 189 ? -11.531 16.609 4.762 1 98.75 189 MET A CA 1
ATOM 1473 C C . MET A 1 189 ? -12.148 15.219 4.949 1 98.75 189 MET A C 1
ATOM 1475 O O . MET A 1 189 ? -13.117 15.062 5.695 1 98.75 189 MET A O 1
ATOM 1479 N N . LYS A 1 190 ? -11.602 14.25 4.266 1 98.81 190 LYS A N 1
ATOM 1480 C CA . LYS A 1 190 ? -12.062 12.875 4.426 1 98.81 190 LYS A CA 1
ATOM 1481 C C . LYS A 1 190 ? -11.844 12.383 5.852 1 98.81 190 LYS A C 1
ATOM 1483 O O . LYS A 1 190 ? -12.711 11.719 6.426 1 98.81 190 LYS A O 1
ATOM 1488 N N . ALA A 1 191 ? -10.719 12.664 6.445 1 98.88 191 ALA A N 1
ATOM 1489 C CA . ALA A 1 191 ? -10.43 12.273 7.82 1 98.88 191 ALA A CA 1
ATOM 1490 C C . ALA A 1 191 ? -11.422 12.906 8.797 1 98.88 191 ALA A C 1
ATOM 1492 O O . ALA A 1 191 ? -11.938 12.234 9.695 1 98.88 191 ALA A O 1
ATOM 1493 N N . VAL A 1 192 ? -11.656 14.18 8.594 1 98.75 192 VAL A N 1
ATOM 1494 C CA . VAL A 1 192 ? -12.594 14.914 9.445 1 98.75 192 VAL A CA 1
ATOM 1495 C C . VAL A 1 192 ? -13.977 14.273 9.359 1 98.75 192 VAL A C 1
ATOM 1497 O O . VAL A 1 192 ? -14.617 14.039 10.383 1 98.75 192 VAL A O 1
ATOM 1500 N N . ALA A 1 193 ? -14.414 14 8.172 1 98.44 193 ALA A N 1
ATOM 1501 C CA . ALA A 1 193 ? -15.711 13.359 7.973 1 98.44 193 ALA A CA 1
ATOM 1502 C C . ALA A 1 193 ? -15.773 12.008 8.688 1 98.44 193 ALA A C 1
ATOM 1504 O O . ALA A 1 193 ? -16.781 11.672 9.305 1 98.44 193 ALA A O 1
ATOM 1505 N N . ASP A 1 194 ? -14.742 11.203 8.562 1 98.5 194 ASP A N 1
ATOM 1506 C CA . ASP A 1 194 ? -14.695 9.898 9.219 1 98.5 194 ASP A CA 1
ATOM 1507 C C . ASP A 1 194 ? -14.734 10.047 10.742 1 98.5 194 ASP A C 1
ATOM 1509 O O . ASP A 1 194 ? -15.367 9.242 11.43 1 98.5 194 ASP A O 1
ATOM 1513 N N . VAL A 1 195 ? -14.023 11.016 11.25 1 98.62 195 VAL A N 1
ATOM 1514 C CA . VAL A 1 195 ? -13.992 11.281 12.688 1 98.62 195 VAL A CA 1
ATOM 1515 C C . VAL A 1 195 ? -15.391 11.602 13.188 1 98.62 195 VAL A C 1
ATOM 1517 O O . VAL A 1 195 ? -15.852 11.023 14.172 1 98.62 195 VAL A O 1
ATOM 1520 N N . GLU A 1 196 ? -16.062 12.461 12.477 1 97.62 196 GLU A N 1
ATOM 1521 C CA . GLU A 1 196 ? -17.406 12.859 12.859 1 97.62 196 GLU A CA 1
ATOM 1522 C C . GLU A 1 196 ? -18.391 11.688 12.742 1 97.62 196 GLU A C 1
ATOM 1524 O O . GLU A 1 196 ? -19.188 11.453 13.648 1 97.62 196 GLU A O 1
ATOM 1529 N N . ARG A 1 197 ? -18.25 10.961 11.703 1 96.38 197 ARG A N 1
ATOM 1530 C CA . ARG A 1 197 ? -19.125 9.812 11.484 1 96.38 197 ARG A CA 1
ATOM 1531 C C . ARG A 1 197 ? -18.906 8.75 12.555 1 96.38 197 ARG A C 1
ATOM 1533 O O . ARG A 1 197 ? -19.812 7.965 12.852 1 96.38 197 ARG A O 1
ATOM 1540 N N . SER A 1 198 ? -17.766 8.773 13.133 1 97.56 198 SER A N 1
ATOM 1541 C CA . SER A 1 198 ? -17.406 7.762 14.117 1 97.56 198 SER A CA 1
ATOM 1542 C C . SER A 1 198 ? -17.859 8.18 15.516 1 97.56 198 SER A C 1
ATOM 1544 O O . SER A 1 198 ? -17.609 7.461 16.484 1 97.56 198 SER A O 1
ATOM 1546 N N . GLY A 1 199 ? -18.422 9.328 15.664 1 96.06 199 GLY A N 1
ATOM 1547 C CA . GLY A 1 199 ? -19.016 9.742 16.922 1 96.06 199 GLY A CA 1
ATOM 1548 C C . GLY A 1 199 ? -18.141 10.711 17.703 1 96.06 199 GLY A C 1
ATOM 1549 O O . GLY A 1 199 ? -18.5 11.133 18.797 1 96.06 199 GLY A O 1
ATOM 1550 N N . TYR A 1 200 ? -16.984 11.055 17.156 1 96.62 200 TYR A N 1
ATOM 1551 C CA . TYR A 1 200 ? -16.156 12.062 17.812 1 96.62 200 TYR A CA 1
ATOM 1552 C C . TYR A 1 200 ? -16.672 13.461 17.531 1 96.62 200 TYR A C 1
ATOM 1554 O O . TYR A 1 200 ? -17.281 13.719 16.484 1 96.62 200 TYR A O 1
ATOM 1562 N N . THR A 1 201 ? -16.406 14.367 18.453 1 96.38 201 THR A N 1
ATOM 1563 C CA . THR A 1 201 ? -16.766 15.773 18.297 1 96.38 201 THR A CA 1
ATOM 1564 C C . THR A 1 201 ? -15.523 16.625 18.031 1 96.38 201 THR A C 1
ATOM 1566 O O . THR A 1 201 ? -14.508 16.484 18.719 1 96.38 201 THR A O 1
ATOM 1569 N N . ILE A 1 202 ? -15.609 17.469 17.062 1 96.75 202 ILE A N 1
ATOM 1570 C CA . ILE A 1 202 ? -14.539 18.391 16.734 1 96.75 202 ILE A CA 1
ATOM 1571 C C . ILE A 1 202 ? -14.953 19.812 17.109 1 96.75 202 ILE A C 1
ATOM 1573 O O . ILE A 1 202 ? -16.016 20.281 16.719 1 96.75 202 ILE A O 1
ATOM 1577 N N . GLY A 1 203 ? -14.047 20.625 17.766 1 91.38 203 GLY A N 1
ATOM 1578 C CA . GLY A 1 203 ? -14.273 22.016 18.141 1 91.38 203 GLY A CA 1
ATOM 1579 C C . GLY A 1 203 ? -15.203 22.172 19.328 1 91.38 203 GLY A C 1
ATOM 1580 O O . GLY A 1 203 ? -15.961 23.141 19.391 1 91.38 203 GLY A O 1
ATOM 1581 N N . VAL A 1 204 ? -15.297 21.266 20.312 1 74.25 204 VAL A N 1
ATOM 1582 C CA . VAL A 1 204 ? -16.156 21.516 21.469 1 74.25 204 VAL A CA 1
ATOM 1583 C C . VAL A 1 204 ? -15.289 21.875 22.672 1 74.25 204 VAL A C 1
ATOM 1585 O O . VAL A 1 204 ? -14.133 21.453 22.781 1 74.25 204 VAL A O 1
ATOM 1588 N N . MET B 1 1 ? 17.594 18.5 -7.199 1 54.78 1 MET B N 1
ATOM 1589 C CA . MET B 1 1 ? 17.062 19.203 -8.367 1 54.78 1 MET B CA 1
ATOM 1590 C C . MET B 1 1 ? 16.266 20.438 -7.941 1 54.78 1 MET B C 1
ATOM 1592 O O . MET B 1 1 ? 16.359 21.484 -8.57 1 54.78 1 MET B O 1
ATOM 1596 N N . VAL B 1 2 ? 15.633 20.484 -6.758 1 62.91 2 VAL B N 1
ATOM 1597 C CA . VAL B 1 2 ? 14.758 21.594 -6.414 1 62.91 2 VAL B CA 1
ATOM 1598 C C . VAL B 1 2 ? 15.586 22.812 -6.004 1 62.91 2 VAL B C 1
ATOM 1600 O O . VAL B 1 2 ? 15.172 23.953 -6.195 1 62.91 2 VAL B O 1
ATOM 1603 N N . ALA B 1 3 ? 16.797 22.578 -5.547 1 66 3 ALA B N 1
ATOM 1604 C CA . ALA B 1 3 ? 17.641 23.641 -4.988 1 66 3 ALA B CA 1
ATOM 1605 C C . ALA B 1 3 ? 18.062 24.641 -6.059 1 66 3 ALA B C 1
ATOM 1607 O O . ALA B 1 3 ? 18.375 25.797 -5.754 1 66 3 ALA B O 1
ATOM 1608 N N . SER B 1 4 ? 17.766 24.359 -7.215 1 76.94 4 SER B N 1
ATOM 1609 C CA . SER B 1 4 ? 18.312 25.234 -8.242 1 76.94 4 SER B CA 1
ATOM 1610 C C . SER B 1 4 ? 17.188 25.953 -9 1 76.94 4 SER B C 1
ATOM 1612 O O . SER B 1 4 ? 17.453 26.797 -9.859 1 76.94 4 SER B O 1
ATOM 1614 N N . MET B 1 5 ? 16.031 25.766 -8.508 1 82.62 5 MET B N 1
ATOM 1615 C CA . MET B 1 5 ? 14.922 26.359 -9.242 1 82.62 5 MET B CA 1
ATOM 1616 C C . MET B 1 5 ? 14.656 27.781 -8.766 1 82.62 5 MET B C 1
ATOM 1618 O O . MET B 1 5 ? 14.766 28.078 -7.57 1 82.62 5 MET B O 1
ATOM 1622 N N . ASP B 1 6 ? 14.469 28.594 -9.75 1 88.62 6 ASP B N 1
ATOM 1623 C CA . ASP B 1 6 ? 13.977 29.891 -9.32 1 88.62 6 ASP B CA 1
ATOM 1624 C C . ASP B 1 6 ? 12.508 29.828 -8.906 1 88.62 6 ASP B C 1
ATOM 1626 O O . ASP B 1 6 ? 11.898 28.75 -8.945 1 88.62 6 ASP B O 1
ATOM 1630 N N . GLU B 1 7 ? 11.945 30.984 -8.484 1 89.06 7 GLU B N 1
ATOM 1631 C CA . GLU B 1 7 ? 10.609 31.016 -7.902 1 89.06 7 GLU B CA 1
ATOM 1632 C C . GLU B 1 7 ? 9.555 30.609 -8.93 1 89.06 7 GLU B C 1
ATOM 1634 O O . GLU B 1 7 ? 8.633 29.844 -8.609 1 89.06 7 GLU B O 1
ATOM 1639 N N . THR B 1 8 ? 9.688 31.125 -10.133 1 91.94 8 THR B N 1
ATOM 1640 C CA . THR B 1 8 ? 8.719 30.797 -11.18 1 91.94 8 THR B CA 1
ATOM 1641 C C . THR B 1 8 ? 8.789 29.328 -11.547 1 91.94 8 THR B C 1
ATOM 1643 O O . THR B 1 8 ? 7.754 28.672 -11.727 1 91.94 8 THR B O 1
ATOM 1646 N N . GLU B 1 9 ? 9.953 28.844 -11.672 1 91.88 9 GLU B N 1
ATOM 1647 C CA . GLU B 1 9 ? 10.156 27.422 -11.977 1 91.88 9 GLU B CA 1
ATOM 1648 C C . GLU B 1 9 ? 9.602 26.531 -10.867 1 91.88 9 GLU B C 1
ATOM 1650 O O . GLU B 1 9 ? 9.008 25.5 -11.141 1 91.88 9 GLU B O 1
ATOM 1655 N N . LEU B 1 10 ? 9.812 26.984 -9.719 1 92.06 10 LEU B N 1
ATOM 1656 C CA . LEU B 1 10 ? 9.328 26.219 -8.57 1 92.06 10 LEU B CA 1
ATOM 1657 C C . LEU B 1 10 ? 7.805 26.156 -8.555 1 92.06 10 LEU B C 1
ATOM 1659 O O . LEU B 1 10 ? 7.223 25.094 -8.336 1 92.06 10 LEU B O 1
ATOM 1663 N N . VAL B 1 11 ? 7.203 27.25 -8.781 1 92.94 11 VAL B N 1
ATOM 1664 C CA . VAL B 1 11 ? 5.746 27.312 -8.781 1 92.94 11 VAL B CA 1
ATOM 1665 C C . VAL B 1 11 ? 5.195 26.391 -9.867 1 92.94 11 VAL B C 1
ATOM 1667 O O . VAL B 1 11 ? 4.242 25.641 -9.633 1 92.94 11 VAL B O 1
ATOM 1670 N N . LEU B 1 12 ? 5.805 26.438 -11.023 1 93.38 12 LEU B N 1
ATOM 1671 C CA . LEU B 1 12 ? 5.371 25.578 -12.125 1 93.38 12 LEU B CA 1
ATOM 1672 C C . LEU B 1 12 ? 5.562 24.109 -11.773 1 93.38 12 LEU B C 1
ATOM 1674 O O . LEU B 1 12 ? 4.707 23.281 -12.094 1 93.38 12 LEU B O 1
ATOM 1678 N N . TRP B 1 13 ? 6.652 23.844 -11.211 1 92.94 13 TRP B N 1
ATOM 1679 C CA . TRP B 1 13 ? 6.953 22.469 -10.797 1 92.94 13 TRP B CA 1
ATOM 1680 C C . TRP B 1 13 ? 5.926 21.969 -9.789 1 92.94 13 TRP B C 1
ATOM 1682 O O . TRP B 1 13 ? 5.395 20.875 -9.93 1 92.94 13 TRP B O 1
ATOM 1692 N N . LEU B 1 14 ? 5.598 22.766 -8.852 1 94.69 14 LEU B N 1
ATOM 1693 C CA . LEU B 1 14 ? 4.613 22.422 -7.828 1 94.69 14 LEU B CA 1
ATOM 1694 C C . LEU B 1 14 ? 3.223 22.281 -8.438 1 94.69 14 LEU B C 1
ATOM 1696 O O . LEU B 1 14 ? 2.445 21.422 -8.031 1 94.69 14 LEU B O 1
ATOM 1700 N N . ASP B 1 15 ? 2.932 23.094 -9.383 1 95.81 15 ASP B N 1
ATOM 1701 C CA . ASP B 1 15 ? 1.655 23 -10.086 1 95.81 15 ASP B CA 1
ATOM 1702 C C . ASP B 1 15 ? 1.521 21.656 -10.805 1 95.81 15 ASP B C 1
ATOM 1704 O O . ASP B 1 15 ? 0.444 21.062 -10.812 1 95.81 15 ASP B O 1
ATOM 1708 N N . ASN B 1 16 ? 2.584 21.281 -11.422 1 95.12 16 ASN B N 1
ATOM 1709 C CA . ASN B 1 16 ? 2.578 20 -12.117 1 95.12 16 ASN B CA 1
ATOM 1710 C C . ASN B 1 16 ? 2.387 18.828 -11.156 1 95.12 16 ASN B C 1
ATOM 1712 O O . ASN B 1 16 ? 1.683 17.859 -11.461 1 95.12 16 ASN B O 1
ATOM 1716 N N . ILE B 1 17 ? 2.984 18.922 -10.016 1 95.25 17 ILE B N 1
ATOM 1717 C CA . ILE B 1 17 ? 2.793 17.906 -8.992 1 95.25 17 ILE B CA 1
ATOM 1718 C C . ILE B 1 17 ? 1.333 17.891 -8.547 1 95.25 17 ILE B C 1
ATOM 1720 O O . ILE B 1 17 ? 0.717 16.812 -8.453 1 95.25 17 ILE B O 1
ATOM 1724 N N . ASP B 1 18 ? 0.82 19.047 -8.297 1 96.75 18 ASP B N 1
ATOM 1725 C CA . ASP B 1 18 ? -0.563 19.156 -7.844 1 96.75 18 ASP B CA 1
ATOM 1726 C C . ASP B 1 18 ? -1.525 18.531 -8.852 1 96.75 18 ASP B C 1
ATOM 1728 O O . ASP B 1 18 ? -2.443 17.812 -8.477 1 96.75 18 ASP B O 1
ATOM 1732 N N . LYS B 1 19 ? -1.289 18.766 -10.094 1 96.56 19 LYS B N 1
ATOM 1733 C CA . LYS B 1 19 ? -2.15 18.266 -11.164 1 96.56 19 LYS B CA 1
ATOM 1734 C C . LYS B 1 19 ? -2.045 16.75 -11.281 1 96.56 19 LYS B C 1
ATOM 1736 O O . LYS B 1 19 ? -3.023 16.078 -11.617 1 96.56 19 LYS B O 1
ATOM 1741 N N . SER B 1 20 ? -0.897 16.219 -11.023 1 97.06 20 SER B N 1
ATOM 1742 C CA . SER B 1 20 ? -0.649 14.797 -11.227 1 97.06 20 SER B CA 1
ATOM 1743 C C . SER B 1 20 ? -0.994 13.992 -9.977 1 97.06 20 SER B C 1
ATOM 1745 O O . SER B 1 20 ? -1.056 12.766 -10.016 1 97.06 20 SER B O 1
ATOM 1747 N N . MET B 1 21 ? -1.254 14.688 -8.898 1 97.94 21 MET B N 1
ATOM 1748 C CA . MET B 1 21 ? -1.532 14.039 -7.617 1 97.94 21 MET B CA 1
ATOM 1749 C C . MET B 1 21 ? -3.031 13.828 -7.43 1 97.94 21 MET B C 1
ATOM 1751 O O . MET B 1 21 ? -3.811 14.781 -7.523 1 97.94 21 MET B O 1
ATOM 1755 N N . GLY B 1 22 ? -3.412 12.562 -7.211 1 98.19 22 GLY B N 1
ATOM 1756 C CA . GLY B 1 22 ? -4.812 12.266 -6.961 1 98.19 22 GLY B CA 1
ATOM 1757 C C . GLY B 1 22 ? -5.059 11.641 -5.602 1 98.19 22 GLY B C 1
ATOM 1758 O O . GLY B 1 22 ? -4.23 10.867 -5.109 1 98.19 22 GLY B O 1
ATOM 1759 N N . PHE B 1 23 ? -6.152 12.07 -5.031 1 98.75 23 PHE B N 1
ATOM 1760 C CA . PHE B 1 23 ? -6.598 11.469 -3.781 1 98.75 23 PHE B CA 1
ATOM 1761 C C . PHE B 1 23 ? -7.633 10.383 -4.047 1 98.75 23 PHE B C 1
ATOM 1763 O O . PHE B 1 23 ? -8.516 10.547 -4.891 1 98.75 23 PHE B O 1
ATOM 1770 N N . ARG B 1 24 ? -7.48 9.242 -3.361 1 98.75 24 ARG B N 1
ATOM 1771 C CA . ARG B 1 24 ? -8.492 8.188 -3.314 1 98.75 24 ARG B CA 1
ATOM 1772 C C . ARG B 1 24 ? -8.828 7.816 -1.874 1 98.75 24 ARG B C 1
ATOM 1774 O O . ARG B 1 24 ? -7.938 7.5 -1.083 1 98.75 24 ARG B O 1
ATOM 1781 N N . PRO B 1 25 ? -10.125 7.871 -1.53 1 98.62 25 PRO B N 1
ATOM 1782 C CA . PRO B 1 25 ? -10.516 7.383 -0.204 1 98.62 25 PRO B CA 1
ATOM 1783 C C . PRO B 1 25 ? -10.32 5.875 -0.05 1 98.62 25 PRO B C 1
ATOM 1785 O O . PRO B 1 25 ? -10.211 5.16 -1.049 1 98.62 25 PRO B O 1
ATOM 1788 N N . ALA B 1 26 ? -10.258 5.406 1.202 1 98.44 26 ALA B N 1
ATOM 1789 C CA . ALA B 1 26 ? -10.062 3.988 1.489 1 98.44 26 ALA B CA 1
ATOM 1790 C C . ALA B 1 26 ? -11.102 3.135 0.761 1 98.44 26 ALA B C 1
ATOM 1792 O O . ALA B 1 26 ? -10.797 2.021 0.325 1 98.44 26 ALA B O 1
ATOM 1793 N N . SER B 1 27 ? -12.281 3.623 0.572 1 97.38 27 SER B N 1
ATOM 1794 C CA . SER B 1 27 ? -13.367 2.887 -0.07 1 97.38 27 SER B CA 1
ATOM 1795 C C . SER B 1 27 ? -13.133 2.758 -1.571 1 97.38 27 SER B C 1
ATOM 1797 O O . SER B 1 27 ? -13.844 2.01 -2.252 1 97.38 27 SER B O 1
ATOM 1799 N N . ALA B 1 28 ? -12.156 3.434 -2.082 1 98.12 28 ALA B N 1
ATOM 1800 C CA . ALA B 1 28 ? -11.859 3.383 -3.512 1 98.12 28 ALA B CA 1
ATOM 1801 C C . ALA B 1 28 ? -10.523 2.701 -3.775 1 98.12 28 ALA B C 1
ATOM 1803 O O . ALA B 1 28 ? -10.023 2.717 -4.902 1 98.12 28 ALA B O 1
ATOM 1804 N N . ILE B 1 29 ? -9.922 2.146 -2.781 1 98.38 29 ILE B N 1
ATOM 1805 C CA . ILE B 1 29 ? -8.68 1.4 -2.914 1 98.38 29 ILE B CA 1
ATOM 1806 C C . ILE B 1 29 ? -8.867 -0.025 -2.402 1 98.38 29 ILE B C 1
ATOM 1808 O O . ILE B 1 29 ? -9.188 -0.232 -1.229 1 98.38 29 ILE B O 1
ATOM 1812 N N . ALA B 1 30 ? -8.734 -0.939 -3.266 1 97.44 30 ALA B N 1
ATOM 1813 C CA . ALA B 1 30 ? -8.711 -2.346 -2.875 1 97.44 30 ALA B CA 1
ATOM 1814 C C . ALA B 1 30 ? -7.281 -2.859 -2.754 1 97.44 30 ALA B C 1
ATOM 1816 O O . ALA B 1 30 ? -6.668 -3.252 -3.748 1 97.44 30 ALA B O 1
ATOM 1817 N N . MET B 1 31 ? -6.801 -2.893 -1.524 1 98.25 31 MET B N 1
ATOM 1818 C CA . MET B 1 31 ? -5.465 -3.42 -1.267 1 98.25 31 MET B CA 1
ATOM 1819 C C . MET B 1 31 ? -5.504 -4.93 -1.062 1 98.25 31 MET B C 1
ATOM 1821 O O . MET B 1 31 ? -6.148 -5.418 -0.131 1 98.25 31 MET B O 1
ATOM 1825 N N . SER B 1 32 ? -4.836 -5.641 -1.942 1 98.25 32 SER B N 1
ATOM 1826 C CA . SER B 1 32 ? -4.695 -7.09 -1.855 1 98.25 32 SER B CA 1
ATOM 1827 C C . SER B 1 32 ? -3.23 -7.5 -1.762 1 98.25 32 SER B C 1
ATOM 1829 O O . SER B 1 32 ? -2.336 -6.699 -2.037 1 98.25 32 SER B O 1
ATOM 1831 N N . CYS B 1 33 ? -3.061 -8.656 -1.27 1 98.88 33 CYS B N 1
ATOM 1832 C CA . CYS B 1 33 ? -1.72 -9.211 -1.135 1 98.88 33 CYS B CA 1
ATOM 1833 C C . CYS B 1 33 ? -1.701 -10.688 -1.519 1 98.88 33 CYS B C 1
ATOM 1835 O O . CYS B 1 33 ? -2.715 -11.375 -1.398 1 98.88 33 CYS B O 1
ATOM 1837 N N . GLY B 1 34 ? -0.613 -11.117 -1.992 1 98.88 34 GLY B N 1
ATOM 1838 C CA . GLY B 1 34 ? -0.411 -12.508 -2.373 1 98.88 34 GLY B CA 1
ATOM 1839 C C . GLY B 1 34 ? 1.046 -12.93 -2.338 1 98.88 34 GLY B C 1
ATOM 1840 O O . GLY B 1 34 ? 1.912 -12.148 -1.929 1 98.88 34 GLY B O 1
ATOM 1841 N N . THR B 1 35 ? 1.292 -14.195 -2.682 1 98.94 35 THR B N 1
ATOM 1842 C CA . THR B 1 35 ? 2.664 -14.688 -2.674 1 98.94 35 THR B CA 1
ATOM 1843 C C . THR B 1 35 ? 3.053 -15.234 -4.047 1 98.94 35 THR B C 1
ATOM 1845 O O . THR B 1 35 ? 2.193 -15.695 -4.801 1 98.94 35 THR B O 1
ATOM 1848 N N . VAL B 1 36 ? 4.242 -15.023 -4.41 1 98.94 36 VAL B N 1
ATOM 1849 C CA . VAL B 1 36 ? 4.934 -15.914 -5.336 1 98.94 36 VAL B CA 1
ATOM 1850 C C . VAL B 1 36 ? 5.648 -17.016 -4.559 1 98.94 36 VAL B C 1
ATOM 1852 O O . VAL B 1 36 ? 6.73 -16.797 -4.012 1 98.94 36 VAL B O 1
ATOM 1855 N N . THR B 1 37 ? 5.027 -18.141 -4.512 1 98.94 37 THR B N 1
ATOM 1856 C CA . THR B 1 37 ? 5.555 -19.25 -3.721 1 98.94 37 THR B CA 1
ATOM 1857 C C . THR B 1 37 ? 6.328 -20.234 -4.602 1 98.94 37 THR B C 1
ATOM 1859 O O . THR B 1 37 ? 5.773 -20.797 -5.543 1 98.94 37 THR B O 1
ATOM 1862 N N . LEU B 1 38 ? 7.555 -20.422 -4.27 1 98.88 38 LEU B N 1
ATOM 1863 C CA . LEU B 1 38 ? 8.445 -21.25 -5.066 1 98.88 38 LEU B CA 1
ATOM 1864 C C . LEU B 1 38 ? 8.859 -22.5 -4.285 1 98.88 38 LEU B C 1
ATOM 1866 O O . LEU B 1 38 ? 9.133 -22.422 -3.086 1 98.88 38 LEU B O 1
ATOM 1870 N N . ASP B 1 39 ? 8.797 -23.625 -4.859 1 98.81 39 ASP B N 1
ATOM 1871 C CA . ASP B 1 39 ? 9.648 -24.75 -4.461 1 98.81 39 ASP B CA 1
ATOM 1872 C C . ASP B 1 39 ? 11.023 -24.641 -5.113 1 98.81 39 ASP B C 1
ATOM 1874 O O . ASP B 1 39 ? 11.188 -24.984 -6.289 1 98.81 39 ASP B O 1
ATOM 1878 N N . LEU B 1 40 ? 11.945 -24.188 -4.363 1 98.38 40 LEU B N 1
ATOM 1879 C CA . LEU B 1 40 ? 13.227 -23.797 -4.93 1 98.38 40 LEU B CA 1
ATOM 1880 C C . LEU B 1 40 ? 13.953 -25 -5.516 1 98.38 40 LEU B C 1
ATOM 1882 O O . LEU B 1 40 ? 14.344 -24.984 -6.688 1 98.38 40 LEU B O 1
ATOM 1886 N N . PRO B 1 41 ? 14.078 -26.109 -4.824 1 98 41 PRO B N 1
ATOM 1887 C CA . PRO B 1 41 ? 14.82 -27.234 -5.383 1 98 41 PRO B CA 1
ATOM 1888 C C . PRO B 1 41 ? 14.18 -27.797 -6.652 1 98 41 PRO B C 1
ATOM 1890 O O . PRO B 1 41 ? 14.883 -28.266 -7.551 1 98 41 PRO B O 1
ATOM 1893 N N . LYS B 1 42 ? 12.859 -27.734 -6.754 1 98.31 42 LYS B N 1
ATOM 1894 C CA . LYS B 1 42 ? 12.164 -28.375 -7.863 1 98.31 42 LYS B CA 1
ATOM 1895 C C . LYS B 1 42 ? 11.828 -27.375 -8.961 1 98.31 42 LYS B C 1
ATOM 1897 O O . LYS B 1 42 ? 11.281 -27.734 -10 1 98.31 42 LYS B O 1
ATOM 1902 N N . ALA B 1 43 ? 12.086 -26.125 -8.734 1 98.5 43 ALA B N 1
ATOM 1903 C CA . ALA B 1 43 ? 11.812 -25.062 -9.688 1 98.5 43 ALA B CA 1
ATOM 1904 C C . ALA B 1 43 ? 10.336 -25.031 -10.078 1 98.5 43 ALA B C 1
ATOM 1906 O O . ALA B 1 43 ? 10.008 -25 -11.266 1 98.5 43 ALA B O 1
ATOM 1907 N N . MET B 1 44 ? 9.523 -25.078 -9.094 1 98.75 44 MET B N 1
ATOM 1908 C CA . MET B 1 44 ? 8.07 -25.016 -9.258 1 98.75 44 MET B CA 1
ATOM 1909 C C . MET B 1 44 ? 7.508 -23.734 -8.633 1 98.75 44 MET B C 1
ATOM 1911 O O . MET B 1 44 ? 8.109 -23.172 -7.719 1 98.75 44 MET B O 1
ATOM 1915 N N . VAL B 1 45 ? 6.453 -23.281 -9.141 1 98.94 45 VAL B N 1
ATOM 1916 C CA . VAL B 1 45 ? 5.742 -22.141 -8.578 1 98.94 45 VAL B CA 1
ATOM 1917 C C . VAL B 1 45 ? 4.289 -22.516 -8.305 1 98.94 45 VAL B C 1
ATOM 1919 O O . VAL B 1 45 ? 3.678 -23.266 -9.078 1 98.94 45 VAL B O 1
ATOM 1922 N N . LEU B 1 46 ? 3.752 -22.062 -7.195 1 98.88 46 LEU B N 1
ATOM 1923 C CA . LEU B 1 46 ? 2.379 -22.312 -6.77 1 98.88 46 LEU B CA 1
ATOM 1924 C C . LEU B 1 46 ? 1.418 -21.344 -7.445 1 98.88 46 LEU B C 1
ATOM 1926 O O . LEU B 1 46 ? 1.605 -20.125 -7.371 1 98.88 46 LEU B O 1
ATOM 1930 N N . VAL B 1 47 ? 0.413 -21.828 -8.18 1 98.88 47 VAL B N 1
ATOM 1931 C CA . VAL B 1 47 ? -0.626 -21.016 -8.805 1 98.88 47 VAL B CA 1
ATOM 1932 C C . VAL B 1 47 ? -2.002 -21.578 -8.453 1 98.88 47 VAL B C 1
ATOM 1934 O O . VAL B 1 47 ? -2.105 -22.594 -7.773 1 98.88 47 VAL B O 1
ATOM 1937 N N . VAL B 1 48 ? -3.061 -20.812 -8.797 1 98.56 48 VAL B N 1
ATOM 1938 C CA . VAL B 1 48 ? -4.422 -21.281 -8.578 1 98.56 48 VAL B CA 1
ATOM 1939 C C . VAL B 1 48 ? -5.207 -21.234 -9.891 1 98.56 48 VAL B C 1
ATOM 1941 O O . VAL B 1 48 ? -5.062 -20.281 -10.664 1 98.56 48 VAL B O 1
ATOM 1944 N N . TRP B 1 49 ? -5.934 -22.297 -10.195 1 97.81 49 TRP B N 1
ATOM 1945 C CA . TRP B 1 49 ? -6.91 -22.328 -11.281 1 97.81 49 TRP B CA 1
ATOM 1946 C C . TRP B 1 49 ? -8.258 -21.781 -10.82 1 97.81 49 TRP B C 1
ATOM 1948 O O . TRP B 1 49 ? -8.859 -22.297 -9.883 1 97.81 49 TRP B O 1
ATOM 1958 N N . ASN B 1 50 ? -8.648 -20.688 -11.461 1 95.56 50 ASN B N 1
ATOM 1959 C CA . ASN B 1 50 ? -9.969 -20.109 -11.203 1 95.56 50 ASN B CA 1
ATOM 1960 C C . ASN B 1 50 ? -11.047 -20.797 -12.031 1 95.56 50 ASN B C 1
ATOM 1962 O O . ASN B 1 50 ? -11.172 -20.547 -13.227 1 95.56 50 ASN B O 1
ATOM 1966 N N . ASN B 1 51 ? -11.867 -21.625 -11.406 1 93 51 ASN B N 1
ATOM 1967 C CA . ASN B 1 51 ? -12.875 -22.422 -12.102 1 93 51 ASN B CA 1
ATOM 1968 C C . ASN B 1 51 ? -13.961 -21.547 -12.719 1 93 51 ASN B C 1
ATOM 1970 O O . ASN B 1 51 ? -14.57 -21.922 -13.719 1 93 51 ASN B O 1
ATOM 1974 N N . ARG B 1 52 ? -14.195 -20.453 -12.141 1 88.31 52 ARG B N 1
ATOM 1975 C CA . ARG B 1 52 ? -15.219 -19.531 -12.641 1 88.31 52 ARG B CA 1
ATOM 1976 C C . ARG B 1 52 ? -14.719 -18.75 -13.852 1 88.31 52 ARG B C 1
ATOM 1978 O O . ARG B 1 52 ? -15.43 -18.625 -14.844 1 88.31 52 ARG B O 1
ATOM 1985 N N . LEU B 1 53 ? -13.516 -18.344 -13.766 1 91.25 53 LEU B N 1
ATOM 1986 C CA . LEU B 1 53 ? -12.977 -17.484 -14.812 1 91.25 53 LEU B CA 1
ATOM 1987 C C . LEU B 1 53 ? -12.148 -18.297 -15.805 1 91.25 53 LEU B C 1
ATOM 1989 O O . LEU B 1 53 ? -11.75 -17.781 -16.859 1 91.25 53 LEU B O 1
ATOM 1993 N N . LYS B 1 54 ? -11.852 -19.453 -15.438 1 92.5 54 LYS B N 1
ATOM 1994 C CA . LYS B 1 54 ? -11.148 -20.391 -16.297 1 92.5 54 LYS B CA 1
ATOM 1995 C C . LYS B 1 54 ? -9.75 -19.875 -16.656 1 92.5 54 LYS B C 1
ATOM 1997 O O . LYS B 1 54 ? -9.375 -19.828 -17.828 1 92.5 54 LYS B O 1
ATOM 2002 N N . LEU B 1 55 ? -9.055 -19.516 -15.703 1 96.25 55 LEU B N 1
ATOM 2003 C CA . LEU B 1 55 ? -7.695 -19.016 -15.883 1 96.25 55 LEU B CA 1
ATOM 2004 C C . LEU B 1 55 ? -6.832 -19.344 -14.664 1 96.25 55 LEU B C 1
ATOM 2006 O O . LEU B 1 55 ? -7.359 -19.625 -13.586 1 96.25 55 LEU B O 1
ATOM 2010 N N . TYR B 1 56 ? -5.535 -19.359 -14.922 1 98.06 56 TYR B N 1
ATOM 2011 C CA . TYR B 1 56 ? -4.562 -19.453 -13.844 1 98.06 56 TYR B CA 1
ATOM 2012 C C . TYR B 1 56 ? -4.133 -18.078 -13.359 1 98.06 56 TYR B C 1
ATOM 2014 O O . TYR B 1 56 ? -3.938 -17.172 -14.164 1 98.06 56 TYR B O 1
ATOM 2022 N N . GLN B 1 57 ? -3.996 -17.906 -12.094 1 98.25 57 GLN B N 1
ATOM 2023 C CA . GLN B 1 57 ? -3.506 -16.688 -11.461 1 98.25 57 GLN B CA 1
ATOM 2024 C C . GLN B 1 57 ? -2.707 -17 -10.195 1 98.25 57 GLN B C 1
ATOM 2026 O O . GLN B 1 57 ? -2.688 -18.141 -9.742 1 98.25 57 GLN B O 1
ATOM 2031 N N . LEU B 1 58 ? -2.02 -16.062 -9.688 1 98.81 58 LEU B N 1
ATOM 2032 C CA . LEU B 1 58 ? -1.332 -16.203 -8.406 1 98.81 58 LEU B CA 1
ATOM 2033 C C . LEU B 1 58 ? -2.322 -16.125 -7.246 1 98.81 58 LEU B C 1
ATOM 2035 O O . LEU B 1 58 ? -3.342 -15.438 -7.34 1 98.81 58 LEU B O 1
ATOM 2039 N N . PRO B 1 59 ? -2.043 -16.859 -6.184 1 98.56 59 PRO B N 1
ATOM 2040 C CA . PRO B 1 59 ? -2.896 -16.703 -5.004 1 98.56 59 PRO B CA 1
ATOM 2041 C C . PRO B 1 59 ? -2.814 -15.297 -4.41 1 98.56 59 PRO B C 1
ATOM 2043 O O . PRO B 1 59 ? -1.721 -14.742 -4.262 1 98.56 59 PRO B O 1
ATOM 2046 N N . LYS B 1 60 ? -3.859 -14.719 -4.141 1 98.25 60 LYS B N 1
ATOM 2047 C CA . LYS B 1 60 ? -3.941 -13.375 -3.582 1 98.25 60 LYS B CA 1
ATOM 2048 C C . LYS B 1 60 ? -5.344 -13.086 -3.049 1 98.25 60 LYS B C 1
ATOM 2050 O O . LYS B 1 60 ? -6.301 -13.781 -3.396 1 98.25 60 LYS B O 1
ATOM 2055 N N . GLY B 1 61 ? -5.434 -12.016 -2.256 1 96.88 61 GLY B N 1
ATOM 2056 C CA . GLY B 1 61 ? -6.73 -11.562 -1.779 1 96.88 61 GLY B CA 1
ATOM 2057 C C . GLY B 1 61 ? -6.656 -10.266 -0.987 1 96.88 61 GLY B C 1
ATOM 2058 O O . GLY B 1 61 ? -5.566 -9.734 -0.766 1 96.88 61 GLY B O 1
ATOM 2059 N N . ARG B 1 62 ? -7.824 -9.82 -0.596 1 96.31 62 ARG B N 1
ATOM 2060 C CA . ARG B 1 62 ? -7.93 -8.562 0.129 1 96.31 62 ARG B CA 1
ATOM 2061 C C . ARG B 1 62 ? -7.344 -8.68 1.53 1 96.31 62 ARG B C 1
ATOM 2063 O O . ARG B 1 62 ? -7.473 -9.727 2.176 1 96.31 62 ARG B O 1
ATOM 2070 N N . ARG B 1 63 ? -6.738 -7.633 1.935 1 97.44 63 ARG B N 1
ATOM 2071 C CA . ARG B 1 63 ? -6.254 -7.543 3.307 1 97.44 63 ARG B CA 1
ATOM 2072 C C . ARG B 1 63 ? -7.414 -7.445 4.293 1 97.44 63 ARG B C 1
ATOM 2074 O O . ARG B 1 63 ? -8.445 -6.844 3.988 1 97.44 63 ARG B O 1
ATOM 2081 N N . ASN B 1 64 ? -7.293 -8.125 5.473 1 96.5 64 ASN B N 1
ATOM 2082 C CA . ASN B 1 64 ? -8.227 -7.883 6.566 1 96.5 64 ASN B CA 1
ATOM 2083 C C . ASN B 1 64 ? -7.965 -6.539 7.238 1 96.5 64 ASN B C 1
ATOM 2085 O O . ASN B 1 64 ? -6.871 -5.98 7.117 1 96.5 64 ASN B O 1
ATOM 2089 N N . ILE B 1 65 ? -8.945 -6.047 7.918 1 96.81 65 ILE B N 1
ATOM 2090 C CA . ILE B 1 65 ? -8.836 -4.793 8.656 1 96.81 65 ILE B CA 1
ATOM 2091 C C . ILE B 1 65 ? -7.652 -4.867 9.625 1 96.81 65 ILE B C 1
ATOM 2093 O O . ILE B 1 65 ? -7.531 -5.82 10.391 1 96.81 65 ILE B O 1
ATOM 2097 N N . ASP B 1 66 ? -6.746 -3.906 9.523 1 96.31 66 ASP B N 1
ATOM 2098 C CA . ASP B 1 66 ? -5.609 -3.684 10.414 1 96.31 66 ASP B CA 1
ATOM 2099 C C . ASP B 1 66 ? -4.586 -4.812 10.289 1 96.31 66 ASP B C 1
ATOM 2101 O O . ASP B 1 66 ? -3.717 -4.965 11.156 1 96.31 66 ASP B O 1
ATOM 2105 N N . GLU B 1 67 ? -4.66 -5.629 9.273 1 97 67 GLU B N 1
ATOM 2106 C CA . GLU B 1 67 ? -3.717 -6.703 8.992 1 97 67 GLU B CA 1
ATOM 2107 C C . GLU B 1 67 ? -2.498 -6.18 8.234 1 97 67 GLU B C 1
ATOM 2109 O O . GLU B 1 67 ? -2.625 -5.312 7.367 1 97 67 GLU B O 1
ATOM 2114 N N . SER B 1 68 ? -1.321 -6.684 8.555 1 97.88 68 SER B N 1
ATOM 2115 C CA . SER B 1 68 ? -0.155 -6.328 7.758 1 97.88 68 SER B CA 1
ATOM 2116 C C . SER B 1 68 ? -0.244 -6.922 6.355 1 97.88 68 SER B C 1
ATOM 2118 O O . SER B 1 68 ? -0.954 -7.902 6.133 1 97.88 68 SER B O 1
ATOM 2120 N N . MET B 1 69 ? 0.442 -6.336 5.43 1 98.5 69 MET B N 1
ATOM 2121 C CA . MET B 1 69 ? 0.435 -6.816 4.051 1 98.5 69 MET B CA 1
ATOM 2122 C C . MET B 1 69 ? 0.996 -8.234 3.965 1 98.5 69 MET B C 1
ATOM 2124 O O . MET B 1 69 ? 0.428 -9.086 3.283 1 98.5 69 MET B O 1
ATOM 2128 N N . LEU B 1 70 ? 2.104 -8.461 4.645 1 98.75 70 LEU B N 1
ATOM 2129 C CA . LEU B 1 70 ? 2.711 -9.781 4.617 1 98.75 70 LEU B CA 1
ATOM 2130 C C . LEU B 1 70 ? 1.771 -10.82 5.219 1 98.75 70 LEU B C 1
ATOM 2132 O O . LEU B 1 70 ? 1.592 -11.906 4.652 1 98.75 70 LEU B O 1
ATOM 2136 N N . ASP B 1 71 ? 1.161 -10.508 6.348 1 98.44 71 ASP B N 1
ATOM 2137 C CA . ASP B 1 71 ? 0.216 -11.43 6.965 1 98.44 71 ASP B CA 1
ATOM 2138 C C . ASP B 1 71 ? -0.947 -11.734 6.027 1 98.44 71 ASP B C 1
ATOM 2140 O O . ASP B 1 71 ? -1.4 -12.883 5.945 1 98.44 71 ASP B O 1
ATOM 2144 N N . ALA B 1 72 ? -1.427 -10.742 5.387 1 98.44 72 ALA B N 1
ATOM 2145 C CA . ALA B 1 72 ? -2.504 -10.938 4.422 1 98.44 72 ALA B CA 1
ATOM 2146 C C . ALA B 1 72 ? -2.076 -11.891 3.307 1 98.44 72 ALA B C 1
ATOM 2148 O O . ALA B 1 72 ? -2.83 -12.789 2.926 1 98.44 72 ALA B O 1
ATOM 2149 N N . ALA B 1 73 ? -0.853 -11.688 2.77 1 98.88 73 ALA B N 1
ATOM 2150 C CA . ALA B 1 73 ? -0.338 -12.531 1.692 1 98.88 73 ALA B CA 1
ATOM 2151 C C . ALA B 1 73 ? -0.288 -13.992 2.119 1 98.88 73 ALA B C 1
ATOM 2153 O O . ALA B 1 73 ? -0.739 -14.875 1.384 1 98.88 73 ALA B O 1
ATOM 2154 N N . LEU B 1 74 ? 0.217 -14.172 3.311 1 98.81 74 LEU B N 1
ATOM 2155 C CA . LEU B 1 74 ? 0.365 -15.531 3.822 1 98.81 74 LEU B CA 1
ATOM 2156 C C . LEU B 1 74 ? -0.997 -16.156 4.113 1 98.81 74 LEU B C 1
ATOM 2158 O O . LEU B 1 74 ? -1.23 -17.328 3.795 1 98.81 74 LEU B O 1
ATOM 2162 N N . ARG B 1 75 ? -1.862 -15.383 4.715 1 98.12 75 ARG B N 1
ATOM 2163 C CA . ARG B 1 75 ? -3.201 -15.875 5.016 1 98.12 75 ARG B CA 1
ATOM 2164 C C . ARG B 1 75 ? -3.953 -16.234 3.738 1 98.12 75 ARG B C 1
ATOM 2166 O O . ARG B 1 75 ? -4.504 -17.328 3.623 1 98.12 75 ARG B O 1
ATOM 2173 N N . GLU B 1 76 ? -4.008 -15.305 2.791 1 97.94 76 GLU B N 1
ATOM 2174 C CA . GLU B 1 76 ? -4.723 -15.523 1.537 1 97.94 76 GLU B CA 1
ATOM 2175 C C . GLU B 1 76 ? -4.164 -16.734 0.794 1 97.94 76 GLU B C 1
ATOM 2177 O O . GLU B 1 76 ? -4.914 -17.469 0.149 1 97.94 76 GLU B O 1
ATOM 2182 N N . THR B 1 77 ? -2.822 -16.922 0.781 1 98.69 77 THR B N 1
ATOM 2183 C CA . THR B 1 77 ? -2.223 -18.109 0.162 1 98.69 77 THR B CA 1
ATOM 2184 C C . THR B 1 77 ? -2.717 -19.375 0.838 1 98.69 77 THR B C 1
ATOM 2186 O O . THR B 1 77 ? -3.119 -20.328 0.165 1 98.69 77 THR B O 1
ATOM 2189 N N . TYR B 1 78 ? -2.727 -19.359 2.143 1 98.5 78 TYR B N 1
ATOM 2190 C CA . TYR B 1 78 ? -3.232 -20.516 2.879 1 98.5 78 TYR B CA 1
ATOM 2191 C C . TYR B 1 78 ? -4.699 -20.766 2.557 1 98.5 78 TYR B C 1
ATOM 2193 O O . TYR B 1 78 ? -5.098 -21.906 2.291 1 98.5 78 TYR B O 1
ATOM 2201 N N . GLU B 1 79 ? -5.484 -19.719 2.631 1 97.19 79 GLU B N 1
ATOM 2202 C CA . GLU B 1 79 ? -6.918 -19.859 2.383 1 97.19 79 GLU B CA 1
ATOM 2203 C C . GLU B 1 79 ? -7.184 -20.438 0.995 1 97.19 79 GLU B C 1
ATOM 2205 O O . GLU B 1 79 ? -8.031 -21.312 0.834 1 97.19 79 GLU B O 1
ATOM 2210 N N . GLU B 1 80 ? -6.473 -20 -0 1 97.69 80 GLU B N 1
ATOM 2211 C CA . GLU B 1 80 ? -6.777 -20.359 -1.383 1 97.69 80 GLU B CA 1
ATOM 2212 C C . GLU B 1 80 ? -6.113 -21.688 -1.77 1 97.69 80 GLU B C 1
ATOM 2214 O O . GLU B 1 80 ? -6.527 -22.328 -2.73 1 97.69 80 GLU B O 1
ATOM 2219 N N . THR B 1 81 ? -5.02 -22.125 -1.068 1 97.88 81 THR B N 1
ATOM 2220 C CA . THR B 1 81 ? -4.234 -23.234 -1.581 1 97.88 81 THR B CA 1
ATOM 2221 C C . THR B 1 81 ? -4.141 -24.359 -0.543 1 97.88 81 THR B C 1
ATOM 2223 O O . THR B 1 81 ? -3.75 -25.484 -0.865 1 97.88 81 THR B O 1
ATOM 2226 N N . GLY B 1 82 ? -4.41 -24.031 0.707 1 97.56 82 GLY B N 1
ATOM 2227 C CA . GLY B 1 82 ? -4.281 -24.984 1.788 1 97.56 82 GLY B CA 1
ATOM 2228 C C . GLY B 1 82 ? -2.846 -25.188 2.242 1 97.56 82 GLY B C 1
ATOM 2229 O O . GLY B 1 82 ? -2.553 -26.109 3.008 1 97.56 82 GLY B O 1
ATOM 2230 N N . LEU B 1 83 ? -1.938 -24.391 1.815 1 97.88 83 LEU B N 1
ATOM 2231 C CA . LEU B 1 83 ? -0.524 -24.547 2.141 1 97.88 83 LEU B CA 1
ATOM 2232 C C . LEU B 1 83 ? -0.045 -23.422 3.045 1 97.88 83 LEU B C 1
ATOM 2234 O O . LEU B 1 83 ? -0.337 -22.25 2.793 1 97.88 83 LEU B O 1
ATOM 2238 N N . HIS B 1 84 ? 0.607 -23.75 4.137 1 97.81 84 HIS B N 1
ATOM 2239 C CA . HIS B 1 84 ? 1.405 -22.781 4.875 1 97.81 84 HIS B CA 1
ATOM 2240 C C . HIS B 1 84 ? 2.752 -22.547 4.199 1 97.81 84 HIS B C 1
ATOM 2242 O O . HIS B 1 84 ? 3.533 -23.484 4.023 1 97.81 84 HIS B O 1
ATOM 2248 N N . VAL B 1 85 ? 2.994 -21.359 3.832 1 98.69 85 VAL B N 1
ATOM 2249 C CA . VAL B 1 85 ? 4.234 -21.062 3.129 1 98.69 85 VAL B CA 1
ATOM 2250 C C . VAL B 1 85 ? 5.129 -20.188 4.008 1 98.69 85 VAL B C 1
ATOM 2252 O O . VAL B 1 85 ? 4.656 -19.578 4.965 1 98.69 85 VAL B O 1
ATOM 2255 N N . THR B 1 86 ? 6.391 -20.172 3.734 1 98.69 86 THR B N 1
ATOM 2256 C CA . THR B 1 86 ? 7.375 -19.406 4.5 1 98.69 86 THR B CA 1
ATOM 2257 C C . THR B 1 86 ? 7.895 -18.219 3.691 1 98.69 86 THR B C 1
ATOM 2259 O O . THR B 1 86 ? 8.414 -18.391 2.586 1 98.69 86 THR B O 1
ATOM 2262 N N . PRO B 1 87 ? 7.758 -17.016 4.273 1 98.75 87 PRO B N 1
ATOM 2263 C CA . PRO B 1 87 ? 8.328 -15.875 3.559 1 98.75 87 PRO B CA 1
ATOM 2264 C C . PRO B 1 87 ? 9.828 -16.016 3.33 1 98.75 87 PRO B C 1
ATOM 2266 O O . PRO B 1 87 ? 10.555 -16.5 4.207 1 98.75 87 PRO B O 1
ATOM 2269 N N . LEU B 1 88 ? 10.273 -15.586 2.17 1 98.62 88 LEU B N 1
ATOM 2270 C CA . LEU B 1 88 ? 11.695 -15.57 1.859 1 98.62 88 LEU B CA 1
ATOM 2271 C C . LEU B 1 88 ? 12.312 -14.211 2.203 1 98.62 88 LEU B C 1
ATOM 2273 O O . LEU B 1 88 ? 11.727 -13.172 1.903 1 98.62 88 LEU B O 1
ATOM 2277 N N . GLN B 1 89 ? 13.398 -14.211 2.869 1 97.81 89 GLN B N 1
ATOM 2278 C CA . GLN B 1 89 ? 14.203 -13 3.018 1 97.81 89 GLN B CA 1
ATOM 2279 C C . GLN B 1 89 ? 15.094 -12.781 1.802 1 97.81 89 GLN B C 1
ATOM 2281 O O . GLN B 1 89 ? 15.953 -13.617 1.495 1 97.81 89 GLN B O 1
ATOM 2286 N N . LEU B 1 90 ? 14.898 -11.648 1.137 1 98.31 90 LEU B N 1
ATOM 2287 C CA . LEU B 1 90 ? 15.586 -11.398 -0.125 1 98.31 90 LEU B CA 1
ATOM 2288 C C . LEU B 1 90 ? 16.219 -10.016 -0.134 1 98.31 90 LEU B C 1
ATOM 2290 O O . LEU B 1 90 ? 15.797 -9.125 0.607 1 98.31 90 LEU B O 1
ATOM 2294 N N . ASN B 1 91 ? 17.25 -9.898 -0.948 1 95.94 91 ASN B N 1
ATOM 2295 C CA . ASN B 1 91 ? 17.781 -8.586 -1.284 1 95.94 91 ASN B CA 1
ATOM 2296 C C . ASN B 1 91 ? 16.984 -7.914 -2.395 1 95.94 91 ASN B C 1
ATOM 2298 O O . ASN B 1 91 ? 17.438 -7.82 -3.531 1 95.94 91 ASN B O 1
ATOM 2302 N N . ILE B 1 92 ? 15.906 -7.438 -2.016 1 97.44 92 ILE B N 1
ATOM 2303 C CA . ILE B 1 92 ? 15.008 -6.781 -2.965 1 97.44 92 ILE B CA 1
ATOM 2304 C C . ILE B 1 92 ? 15.391 -5.309 -3.094 1 97.44 92 ILE B C 1
ATOM 2306 O O . ILE B 1 92 ? 15.508 -4.598 -2.092 1 97.44 92 ILE B O 1
ATOM 2310 N N . ALA B 1 93 ? 15.648 -4.867 -4.363 1 96.5 93 ALA B N 1
ATOM 2311 C CA . ALA B 1 93 ? 15.758 -3.426 -4.566 1 96.5 93 ALA B CA 1
ATOM 2312 C C . ALA B 1 93 ? 14.438 -2.729 -4.277 1 96.5 93 ALA B C 1
ATOM 2314 O O . ALA B 1 93 ? 13.43 -3 -4.934 1 96.5 93 ALA B O 1
ATOM 2315 N N . THR B 1 94 ? 14.398 -1.908 -3.275 1 97.25 94 THR B N 1
ATOM 2316 C CA . THR B 1 94 ? 13.156 -1.295 -2.828 1 97.25 94 THR B CA 1
ATOM 2317 C C . THR B 1 94 ? 13.367 0.183 -2.51 1 97.25 94 THR B C 1
ATOM 2319 O O . THR B 1 94 ? 14.5 0.65 -2.424 1 97.25 94 THR B O 1
ATOM 2322 N N . ARG B 1 95 ? 12.266 0.894 -2.43 1 96.81 95 ARG B N 1
ATOM 2323 C CA . ARG B 1 95 ? 1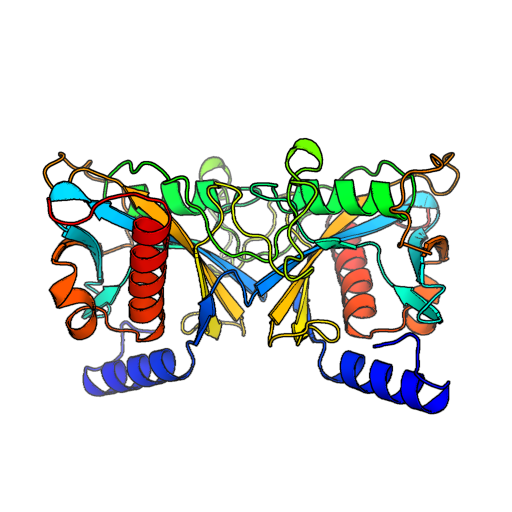2.352 2.301 -2.057 1 96.81 95 ARG B CA 1
ATOM 2324 C C . ARG B 1 95 ? 12.039 2.496 -0.577 1 96.81 95 ARG B C 1
ATOM 2326 O O . ARG B 1 95 ? 11.961 3.629 -0.098 1 96.81 95 ARG B O 1
ATOM 2333 N N . ALA B 1 96 ? 11.82 1.391 0.159 1 96.81 96 ALA B N 1
ATOM 2334 C CA . ALA B 1 96 ? 11.758 1.466 1.617 1 96.81 96 ALA B CA 1
ATOM 2335 C C . ALA B 1 96 ? 13.109 1.866 2.201 1 96.81 96 ALA B C 1
ATOM 2337 O O . ALA B 1 96 ? 14.156 1.563 1.625 1 96.81 96 ALA B O 1
ATOM 2338 N N . THR B 1 97 ? 13.039 2.564 3.311 1 94.38 97 THR B N 1
ATOM 2339 C CA . THR B 1 97 ? 14.25 3.053 3.953 1 94.38 97 THR B CA 1
ATOM 2340 C C . THR B 1 97 ? 14.836 1.994 4.883 1 94.38 97 THR B C 1
ATOM 2342 O O . THR B 1 97 ? 14.102 1.326 5.613 1 94.38 97 THR B O 1
ATOM 2345 N N . PRO B 1 98 ? 16.141 1.806 4.773 1 91.88 98 PRO B N 1
ATOM 2346 C CA . PRO B 1 98 ? 16.75 0.866 5.719 1 91.88 98 PRO B CA 1
ATOM 2347 C C . PRO B 1 98 ? 16.641 1.341 7.168 1 91.88 98 PRO B C 1
ATOM 2349 O O . PRO B 1 98 ? 16.656 2.547 7.43 1 91.88 98 PRO B O 1
ATOM 2352 N N . VAL B 1 99 ? 16.609 0.348 8.023 1 82 99 VAL B N 1
ATOM 2353 C CA . VAL B 1 99 ? 16.625 0.703 9.438 1 82 99 VAL B CA 1
ATOM 2354 C C . VAL B 1 99 ? 18.031 1.174 9.828 1 82 99 VAL B C 1
ATOM 2356 O O . VAL B 1 99 ? 19.031 0.635 9.352 1 82 99 VAL B O 1
ATOM 2359 N N . ARG B 1 100 ? 18.172 2.416 10.266 1 67.06 100 ARG B N 1
ATOM 2360 C CA . ARG B 1 100 ? 19.391 3.143 10.586 1 67.06 100 ARG B CA 1
ATOM 2361 C C . ARG B 1 100 ? 20.516 2.182 10.969 1 67.06 100 ARG B C 1
ATOM 2363 O O . ARG B 1 100 ? 21.672 2.402 10.609 1 67.06 100 ARG B O 1
ATOM 2370 N N . THR B 1 101 ? 20.266 1.207 11.656 1 59.94 101 THR B N 1
ATOM 2371 C CA . THR B 1 101 ? 21.391 0.391 12.102 1 59.94 101 THR B CA 1
ATOM 2372 C C . THR B 1 101 ? 22.031 -0.339 10.922 1 59.94 101 THR B C 1
ATOM 2374 O O . THR B 1 101 ? 23.109 -0.913 11.055 1 59.94 101 THR B O 1
ATOM 2377 N N . GLU B 1 102 ? 21.406 -0.221 9.766 1 56.19 102 GLU B N 1
ATOM 2378 C CA . GLU B 1 102 ? 21.859 -1.106 8.703 1 56.19 102 GLU B CA 1
ATOM 2379 C C . GLU B 1 102 ? 22.609 -0.329 7.625 1 56.19 102 GLU B C 1
ATOM 2381 O O . GLU B 1 102 ? 22.953 -0.881 6.578 1 56.19 102 GLU B O 1
ATOM 2386 N N . THR B 1 103 ? 22.781 0.965 7.746 1 56.12 103 THR B N 1
ATOM 2387 C CA . THR B 1 103 ? 23.281 1.662 6.57 1 56.12 103 THR B CA 1
ATOM 2388 C C . THR B 1 103 ? 24.781 1.449 6.422 1 56.12 103 THR B C 1
ATOM 2390 O O . THR B 1 103 ? 25.562 1.847 7.293 1 56.12 103 THR B O 1
ATOM 2393 N N . PRO B 1 104 ? 25.094 0.62 5.535 1 50.78 104 PRO B N 1
ATOM 2394 C CA . PRO B 1 104 ? 26.531 0.533 5.293 1 50.78 104 PRO B CA 1
ATOM 2395 C C . PRO B 1 104 ? 27.125 1.845 4.777 1 50.78 104 PRO B C 1
ATOM 2397 O O . PRO B 1 104 ? 26.438 2.621 4.117 1 50.78 104 PRO B O 1
ATOM 2400 N N . SER B 1 105 ? 28.281 2.389 5.324 1 47.94 105 SER B N 1
ATOM 2401 C CA . SER B 1 105 ? 29.062 3.604 5.117 1 47.94 105 SER B CA 1
ATOM 2402 C C . SER B 1 105 ? 29.203 3.926 3.633 1 47.94 105 SER B C 1
ATOM 2404 O O . SER B 1 105 ? 29.078 5.082 3.229 1 47.94 105 SER B O 1
ATOM 2406 N N . ASN B 1 106 ? 29.984 3.242 2.824 1 45.34 106 ASN B N 1
ATOM 2407 C CA . ASN B 1 106 ? 30.828 3.691 1.73 1 45.34 106 ASN B CA 1
ATOM 2408 C C . ASN B 1 106 ? 30.062 3.748 0.41 1 45.34 106 ASN B C 1
ATOM 2410 O O . ASN B 1 106 ? 30.641 4.07 -0.631 1 45.34 106 ASN B O 1
ATOM 2414 N N . VAL B 1 107 ? 29.297 2.906 0.02 1 46.75 107 VAL B N 1
ATOM 2415 C CA . VAL B 1 107 ? 29.031 2.816 -1.414 1 46.75 107 VAL B CA 1
ATOM 2416 C C . VAL B 1 107 ? 27.953 3.814 -1.808 1 46.75 107 VAL B C 1
ATOM 2418 O O . VAL B 1 107 ? 26.922 3.932 -1.124 1 46.75 107 VAL B O 1
ATOM 2421 N N . LYS B 1 108 ? 28.328 4.664 -2.795 1 52.19 108 LYS B N 1
ATOM 2422 C CA . LYS B 1 108 ? 27.5 5.668 -3.451 1 52.19 108 LYS B CA 1
ATOM 2423 C C . LYS B 1 108 ? 26.156 5.078 -3.881 1 52.19 108 LYS B C 1
ATOM 2425 O O . LYS B 1 108 ? 26.062 4.434 -4.926 1 52.19 108 LYS B O 1
ATOM 2430 N N . ARG B 1 109 ? 25.094 4.504 -3.195 1 59.31 109 ARG B N 1
ATOM 2431 C CA . ARG B 1 109 ? 23.812 3.904 -3.578 1 59.31 109 ARG B CA 1
ATOM 2432 C C . ARG B 1 109 ? 22.75 4.977 -3.812 1 59.31 109 ARG B C 1
ATOM 2434 O O . ARG B 1 109 ? 22.875 6.094 -3.309 1 59.31 109 ARG B O 1
ATOM 2441 N N . ASN B 1 110 ? 22.016 4.691 -5.066 1 70.38 110 ASN B N 1
ATOM 2442 C CA . ASN B 1 110 ? 20.812 5.492 -5.324 1 70.38 110 ASN B CA 1
ATOM 2443 C C . ASN B 1 110 ? 20.062 5.797 -4.035 1 70.38 110 ASN B C 1
ATOM 2445 O O . ASN B 1 110 ? 19.594 4.879 -3.355 1 70.38 110 ASN B O 1
ATOM 2449 N N . PRO B 1 111 ? 20.125 7.117 -3.787 1 78.12 111 PRO B N 1
ATOM 2450 C CA . PRO B 1 111 ? 19.516 7.461 -2.502 1 78.12 111 PRO B CA 1
ATOM 2451 C C . PRO B 1 111 ? 18.031 7.07 -2.434 1 78.12 111 PRO B C 1
ATOM 2453 O O . PRO B 1 111 ? 17.469 6.973 -1.342 1 78.12 111 PRO B O 1
ATOM 2456 N N . ASP B 1 112 ? 17.484 6.758 -3.615 1 87.88 112 ASP B N 1
ATOM 2457 C CA . ASP B 1 112 ? 16.062 6.461 -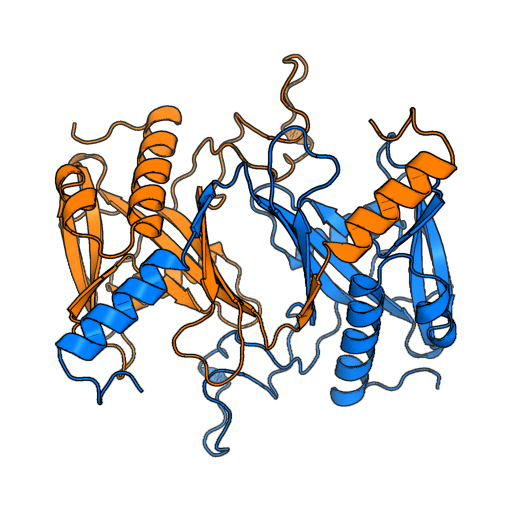3.635 1 87.88 112 ASP B CA 1
ATOM 2458 C C . ASP B 1 112 ? 15.805 4.965 -3.479 1 87.88 112 ASP B C 1
ATOM 2460 O O . ASP B 1 112 ? 14.695 4.547 -3.162 1 87.88 112 ASP B O 1
ATOM 2464 N N . ILE B 1 113 ? 16.828 4.215 -3.805 1 93.88 113 ILE B N 1
ATOM 2465 C CA . ILE B 1 113 ? 16.641 2.77 -3.852 1 93.88 113 ILE B CA 1
ATOM 2466 C C . ILE B 1 113 ? 17.562 2.098 -2.844 1 93.88 113 ILE B C 1
ATOM 2468 O O . ILE B 1 113 ? 18.781 2.32 -2.865 1 93.88 113 ILE B O 1
ATOM 2472 N N . THR B 1 114 ? 17.047 1.37 -2.02 1 93.25 114 THR B N 1
ATOM 2473 C CA . THR B 1 114 ? 17.766 0.588 -1.03 1 93.25 114 THR B CA 1
ATOM 2474 C C . THR B 1 114 ? 18.047 -0.822 -1.548 1 93.25 114 THR B C 1
ATOM 2476 O O . THR B 1 114 ? 17.125 -1.514 -1.989 1 93.25 114 THR B O 1
ATOM 2479 N N . GLU B 1 115 ? 19.234 -1.241 -1.498 1 91.81 115 GLU B N 1
ATOM 2480 C CA . GLU B 1 115 ? 19.672 -2.588 -1.864 1 91.81 115 GLU B CA 1
ATOM 2481 C C . GLU B 1 115 ? 20.609 -3.176 -0.814 1 91.81 115 GLU B C 1
ATOM 2483 O O . GLU B 1 115 ? 21.156 -2.447 0.014 1 91.81 115 GLU B O 1
ATOM 2488 N N . GLY B 1 116 ? 20.719 -4.445 -0.848 1 90.38 116 GLY B N 1
ATOM 2489 C CA . GLY B 1 116 ? 21.688 -5.098 0.024 1 90.38 116 GLY B CA 1
ATOM 2490 C C . GLY B 1 116 ? 21.172 -5.305 1.436 1 90.38 116 GLY B C 1
ATOM 2491 O O . GLY B 1 116 ? 21.938 -5.609 2.346 1 90.38 116 GLY B O 1
ATOM 2492 N N . CYS B 1 117 ? 19.938 -5.055 1.708 1 93.5 117 CYS B N 1
ATOM 2493 C CA . CYS B 1 117 ? 19.312 -5.281 3.004 1 93.5 117 CYS B CA 1
ATOM 2494 C C . CYS B 1 117 ? 18.281 -6.402 2.924 1 93.5 117 CYS B C 1
ATOM 2496 O O . CYS B 1 117 ? 17.141 -6.176 2.521 1 93.5 117 CYS B O 1
ATOM 2498 N N . PRO B 1 118 ? 18.703 -7.617 3.297 1 95.12 118 PRO B N 1
ATOM 2499 C CA . PRO B 1 118 ? 17.734 -8.719 3.254 1 95.12 118 PRO B CA 1
ATOM 2500 C C . PRO B 1 118 ? 16.453 -8.414 4.027 1 95.12 118 PRO B C 1
ATOM 2502 O O . PRO B 1 118 ? 16.516 -7.902 5.148 1 95.12 118 PRO B O 1
ATOM 2505 N N . SER B 1 119 ? 15.367 -8.625 3.389 1 97.12 119 SER B N 1
ATOM 2506 C CA . SER B 1 119 ? 14.07 -8.305 3.982 1 97.12 119 SER B CA 1
ATOM 2507 C C . SER B 1 119 ? 12.961 -9.172 3.393 1 97.12 119 SER B C 1
ATOM 2509 O O . SER B 1 119 ? 13.211 -10 2.52 1 97.12 119 SER B O 1
ATOM 2511 N N . THR B 1 120 ? 11.766 -9.047 3.936 1 98.12 120 THR B N 1
ATOM 2512 C CA . THR B 1 120 ? 10.57 -9.688 3.408 1 98.12 120 THR B CA 1
ATOM 2513 C C . THR B 1 120 ? 9.656 -8.672 2.727 1 98.12 120 THR B C 1
ATOM 2515 O O . THR B 1 120 ? 8.43 -8.789 2.789 1 98.12 120 THR B O 1
ATOM 2518 N N . GLU B 1 121 ? 10.297 -7.652 2.188 1 98.12 121 GLU B N 1
ATOM 2519 C CA . GLU B 1 121 ? 9.539 -6.664 1.432 1 98.12 121 GLU B CA 1
ATOM 2520 C C . GLU B 1 121 ? 8.844 -7.301 0.231 1 98.12 121 GLU B C 1
ATOM 2522 O O . GLU B 1 121 ? 9.258 -8.359 -0.239 1 98.12 121 GLU B O 1
ATOM 2527 N N . PHE B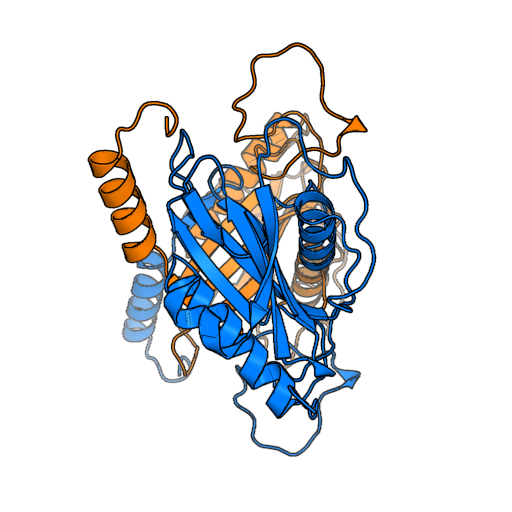 1 122 ? 7.762 -6.66 -0.195 1 98.81 122 PHE B N 1
ATOM 2528 C CA . PHE B 1 122 ? 7.121 -7.125 -1.42 1 98.81 122 PHE B CA 1
ATOM 2529 C C . PHE B 1 122 ? 8.078 -7.008 -2.604 1 98.81 122 PHE B C 1
ATOM 2531 O O . PHE B 1 122 ? 8.891 -6.09 -2.662 1 98.81 122 PHE B O 1
ATOM 2538 N N . VAL B 1 123 ? 7.934 -7.879 -3.588 1 98.62 123 VAL B N 1
ATOM 2539 C CA . VAL B 1 123 ? 8.75 -7.879 -4.801 1 98.62 123 VAL B CA 1
ATOM 2540 C C . VAL B 1 123 ? 8.258 -6.789 -5.75 1 98.62 123 VAL B C 1
ATOM 2542 O O . VAL B 1 123 ? 9.055 -6.199 -6.492 1 98.62 123 VAL B O 1
ATOM 2545 N N . GLY B 1 124 ? 7.047 -6.551 -5.762 1 98.81 124 GLY B N 1
ATOM 2546 C CA . GLY B 1 124 ? 6.348 -5.582 -6.594 1 98.81 124 GLY B CA 1
ATOM 2547 C C . GLY B 1 124 ? 4.84 -5.625 -6.418 1 98.81 124 GLY B C 1
ATOM 2548 O O . GLY B 1 124 ? 4.332 -6.301 -5.52 1 98.81 124 GLY B O 1
ATOM 2549 N N . ALA B 1 125 ? 4.148 -4.812 -7.281 1 98.94 125 ALA B N 1
ATOM 2550 C CA . ALA B 1 125 ? 2.691 -4.766 -7.199 1 98.94 125 ALA B CA 1
ATOM 2551 C C . ALA B 1 125 ? 2.066 -4.699 -8.586 1 98.94 125 ALA B C 1
ATOM 2553 O O . ALA B 1 125 ? 2.66 -4.145 -9.516 1 98.94 125 ALA B O 1
ATOM 2554 N N . CYS B 1 126 ? 0.916 -5.32 -8.742 1 98.88 126 CYS B N 1
ATOM 2555 C CA . CYS B 1 126 ? 0.049 -5.168 -9.906 1 98.88 126 CYS B CA 1
ATOM 2556 C C . CYS B 1 126 ? -1.076 -4.18 -9.617 1 98.88 126 CYS B C 1
ATOM 2558 O O . CYS B 1 126 ? -1.767 -4.293 -8.602 1 98.88 126 CYS B O 1
ATOM 2560 N N . LEU B 1 127 ? -1.23 -3.193 -10.453 1 98.75 127 LEU B N 1
ATOM 2561 C CA . LEU B 1 127 ? -2.258 -2.168 -10.312 1 98.75 127 LEU B CA 1
ATOM 2562 C C . LEU B 1 127 ? -3.215 -2.191 -11.5 1 98.75 127 LEU B C 1
ATOM 2564 O O . LEU B 1 127 ? -2.783 -2.299 -12.648 1 98.75 127 LEU B O 1
ATOM 2568 N N . TYR B 1 128 ? -4.496 -2.117 -11.203 1 98.25 128 TYR B N 1
ATOM 2569 C CA . TYR B 1 128 ? -5.508 -2.055 -12.25 1 98.25 128 TYR B CA 1
ATOM 2570 C C . TYR B 1 128 ? -6.855 -1.624 -11.68 1 98.25 128 TYR B C 1
ATOM 2572 O O . TYR B 1 128 ? -7.105 -1.764 -10.484 1 98.25 128 TYR B O 1
ATOM 2580 N N . PRO B 1 129 ? -7.711 -0.988 -12.531 1 97.06 129 PRO B N 1
ATOM 2581 C CA . PRO B 1 129 ? -9.078 -0.784 -12.055 1 97.06 129 PRO B CA 1
ATOM 2582 C C . PRO B 1 129 ? -9.773 -2.092 -11.672 1 97.06 129 PRO B C 1
ATOM 2584 O O . PRO B 1 129 ? -9.656 -3.088 -12.391 1 97.06 129 PRO B O 1
ATOM 2587 N N . ASP B 1 130 ? -10.328 -2.068 -10.539 1 93.38 130 ASP B N 1
ATOM 2588 C CA . ASP B 1 130 ? -10.992 -3.283 -10.07 1 93.38 130 ASP B CA 1
ATOM 2589 C C . ASP B 1 130 ? -12.125 -3.686 -11.016 1 93.38 130 ASP B C 1
ATOM 2591 O O . ASP B 1 130 ? -13.148 -3.004 -11.094 1 93.38 130 ASP B O 1
ATOM 2595 N N . PRO B 1 131 ? -11.992 -4.82 -11.602 1 86.31 131 PRO B N 1
ATOM 2596 C CA . PRO B 1 131 ? -12.953 -5.199 -12.641 1 86.31 131 PRO B CA 1
ATOM 2597 C C . PRO B 1 131 ? -14.289 -5.676 -12.07 1 86.31 131 PRO B C 1
ATOM 2599 O O . PRO B 1 131 ? -15.289 -5.727 -12.781 1 86.31 131 PRO B O 1
ATOM 2602 N N . GLN B 1 132 ? -14.32 -5.996 -10.867 1 83.19 132 GLN B N 1
ATOM 2603 C CA . GLN B 1 132 ? -15.508 -6.637 -10.305 1 83.19 132 GLN B CA 1
ATOM 2604 C C . GLN B 1 132 ? -16.234 -5.699 -9.344 1 83.19 132 GLN B C 1
ATOM 2606 O O . GLN B 1 132 ? -17.297 -6.043 -8.812 1 83.19 132 GLN B O 1
ATOM 2611 N N . SER B 1 133 ? -15.648 -4.543 -9.133 1 87.44 133 SER B N 1
ATOM 2612 C CA . SER B 1 133 ? -16.219 -3.65 -8.125 1 87.44 133 SER B CA 1
ATOM 2613 C C . SER B 1 133 ? -17.438 -2.916 -8.672 1 87.44 133 SER B C 1
ATOM 2615 O O . SER B 1 133 ? -17.469 -2.516 -9.836 1 87.44 133 SER B O 1
ATOM 2617 N N . GLN B 1 134 ? -18.359 -2.66 -7.816 1 86.81 134 GLN B N 1
ATOM 2618 C CA . GLN B 1 134 ? -19.562 -1.936 -8.18 1 86.81 134 GLN B CA 1
ATOM 2619 C C . GLN B 1 134 ? -19.297 -0.44 -8.312 1 86.81 134 GLN B C 1
ATOM 2621 O O . GLN B 1 134 ? -20 0.26 -9.047 1 86.81 134 GLN B O 1
ATOM 2626 N N . THR B 1 135 ? -18.375 0.025 -7.547 1 90.25 135 THR B N 1
ATOM 2627 C CA . THR B 1 135 ? -17.922 1.41 -7.621 1 90.25 135 THR B CA 1
ATOM 2628 C C . THR B 1 135 ? -16.453 1.478 -8.039 1 90.25 135 THR B C 1
ATOM 2630 O O . THR B 1 135 ? -15.711 0.51 -7.867 1 90.25 135 THR B O 1
ATOM 2633 N N . GLU B 1 136 ? -16.156 2.545 -8.656 1 92.38 136 GLU B N 1
ATOM 2634 C CA . GLU B 1 136 ? -14.773 2.691 -9.117 1 92.38 136 GLU B CA 1
ATOM 2635 C C . GLU B 1 136 ? -13.781 2.455 -7.984 1 92.38 136 GLU B C 1
ATOM 2637 O O . GLU B 1 136 ? -13.93 3.006 -6.895 1 92.38 136 GLU B O 1
ATOM 2642 N N . ALA B 1 137 ? -12.859 1.593 -8.266 1 96.69 137 ALA B N 1
ATOM 2643 C CA . ALA B 1 137 ? -11.828 1.285 -7.281 1 96.69 137 ALA B CA 1
ATOM 2644 C C . ALA B 1 137 ? -10.516 0.913 -7.961 1 96.69 137 ALA B C 1
ATOM 2646 O O . ALA B 1 137 ? -10.516 0.246 -9 1 96.69 137 ALA B O 1
ATOM 2647 N N . LEU B 1 138 ? -9.477 1.434 -7.414 1 98.25 138 LEU B N 1
ATOM 2648 C CA . LEU B 1 138 ? -8.141 0.996 -7.805 1 98.25 138 LEU B CA 1
ATOM 2649 C C . LEU B 1 138 ? -7.719 -0.232 -7.008 1 98.25 138 LEU B C 1
ATOM 2651 O O . LEU B 1 138 ? -7.676 -0.193 -5.773 1 98.25 138 LEU B O 1
ATOM 2655 N N . LYS B 1 139 ? -7.465 -1.302 -7.73 1 98.25 139 LYS B N 1
ATOM 2656 C CA . LYS B 1 139 ? -6.926 -2.5 -7.09 1 98.25 139 LYS B CA 1
ATOM 2657 C C . LYS B 1 139 ? -5.402 -2.516 -7.148 1 98.25 139 LYS B C 1
ATOM 2659 O O . LYS B 1 139 ? -4.812 -2.266 -8.203 1 98.25 139 LYS B O 1
ATOM 2664 N N . ILE B 1 140 ? -4.797 -2.684 -6.02 1 98.81 140 ILE B N 1
ATOM 2665 C CA . ILE B 1 140 ? -3.354 -2.842 -5.902 1 98.81 140 ILE B CA 1
ATOM 2666 C C . ILE B 1 140 ? -3.035 -4.168 -5.215 1 98.81 140 ILE B C 1
ATOM 2668 O O . ILE B 1 140 ? -3.43 -4.391 -4.066 1 98.81 140 ILE B O 1
ATOM 2672 N N . VAL B 1 141 ? -2.336 -5.055 -5.887 1 98.88 141 VAL B N 1
ATOM 2673 C CA . VAL B 1 141 ? -1.958 -6.344 -5.316 1 98.88 141 VAL B CA 1
ATOM 2674 C C . VAL B 1 141 ? -0.451 -6.379 -5.074 1 98.88 141 VAL B C 1
ATOM 2676 O O . VAL B 1 141 ? 0.338 -6.371 -6.023 1 98.88 141 VAL B O 1
ATOM 2679 N N . TYR B 1 142 ? -0.051 -6.422 -3.834 1 98.94 142 TYR B N 1
ATOM 2680 C CA . TYR B 1 142 ? 1.353 -6.551 -3.457 1 98.94 142 TYR B CA 1
ATOM 2681 C C . TYR B 1 142 ? 1.748 -8.016 -3.318 1 98.94 142 TYR B C 1
ATOM 2683 O O . TYR B 1 142 ? 1.094 -8.781 -2.602 1 98.94 142 TYR B O 1
ATOM 2691 N N . TYR B 1 143 ? 2.826 -8.422 -3.965 1 98.94 143 TYR B N 1
ATOM 2692 C CA . TYR B 1 143 ? 3.246 -9.812 -3.951 1 98.94 143 TYR B CA 1
ATOM 2693 C C . TYR B 1 143 ? 4.539 -9.992 -3.162 1 98.94 143 TYR B C 1
ATOM 2695 O O . TYR B 1 143 ? 5.488 -9.227 -3.34 1 98.94 143 TYR B O 1
ATOM 2703 N N . PHE B 1 144 ? 4.559 -10.953 -2.34 1 98.94 144 PHE B N 1
ATOM 2704 C CA . PHE B 1 144 ? 5.703 -11.328 -1.522 1 98.94 144 PHE B CA 1
ATOM 2705 C C . PHE B 1 144 ? 6.266 -12.68 -1.964 1 98.94 144 PHE B C 1
ATOM 2707 O O . PHE B 1 144 ? 5.516 -13.555 -2.393 1 98.94 144 PHE B O 1
ATOM 2714 N N . ALA B 1 145 ? 7.566 -12.852 -1.881 1 98.94 145 ALA B N 1
ATOM 2715 C CA . ALA B 1 145 ? 8.188 -14.133 -2.203 1 98.94 145 ALA B CA 1
ATOM 2716 C C . ALA B 1 145 ? 8.109 -15.094 -1.019 1 98.94 145 ALA B C 1
ATOM 2718 O O . ALA B 1 145 ? 8.336 -14.688 0.126 1 98.94 145 ALA B O 1
ATOM 2719 N N . ALA B 1 146 ? 7.797 -16.281 -1.279 1 98.94 146 ALA B N 1
ATOM 2720 C CA . ALA B 1 146 ? 7.727 -17.328 -0.267 1 98.94 146 ALA B CA 1
ATOM 2721 C C . ALA B 1 146 ? 8.211 -18.656 -0.826 1 98.94 146 ALA B C 1
ATOM 2723 O O . ALA B 1 146 ? 8.461 -18.781 -2.027 1 98.94 146 ALA B O 1
ATOM 2724 N N . THR B 1 147 ? 8.367 -19.609 0.089 1 98.88 147 THR B N 1
ATOM 2725 C CA . THR B 1 147 ? 8.789 -20.953 -0.325 1 98.88 147 THR B CA 1
ATOM 2726 C C . THR B 1 147 ? 7.969 -22.016 0.385 1 98.88 147 THR B C 1
ATOM 2728 O O . THR B 1 147 ? 7.434 -21.781 1.47 1 98.88 147 THR B O 1
ATOM 2731 N N . ALA B 1 148 ? 7.797 -23.078 -0.275 1 98.62 148 ALA B N 1
ATOM 2732 C CA . ALA B 1 148 ? 7.156 -24.281 0.252 1 98.62 148 ALA B CA 1
ATOM 2733 C C . ALA B 1 148 ? 7.574 -25.516 -0.542 1 98.62 148 ALA B C 1
ATOM 2735 O O . ALA B 1 148 ? 8.133 -25.406 -1.633 1 98.62 148 ALA B O 1
ATOM 2736 N N . ASP B 1 149 ? 7.348 -26.656 0.058 1 98 149 ASP B N 1
ATOM 2737 C CA . ASP B 1 149 ? 7.547 -27.953 -0.593 1 98 149 ASP B CA 1
ATOM 2738 C C . ASP B 1 149 ? 6.332 -28.328 -1.437 1 98 149 ASP B C 1
ATOM 2740 O O . ASP B 1 149 ? 5.234 -28.516 -0.906 1 98 149 ASP B O 1
ATOM 2744 N N . CYS B 1 150 ? 6.562 -28.5 -2.721 1 97.62 150 CYS B N 1
ATOM 2745 C CA . CYS B 1 150 ? 5.441 -28.75 -3.619 1 97.62 150 CYS B CA 1
ATOM 2746 C C . CYS B 1 150 ? 4.832 -30.125 -3.363 1 97.62 150 CYS B C 1
ATOM 2748 O O . CYS B 1 150 ? 3.738 -30.422 -3.846 1 97.62 150 CYS B O 1
ATOM 2750 N N . THR B 1 151 ? 5.441 -31 -2.596 1 96.62 151 THR B N 1
ATOM 2751 C CA . THR B 1 151 ? 4.938 -32.344 -2.289 1 96.62 151 THR B CA 1
ATOM 2752 C C . THR B 1 151 ? 4.246 -32.344 -0.927 1 96.62 151 THR B C 1
ATOM 2754 O O . THR B 1 151 ? 3.691 -33.375 -0.52 1 96.62 151 THR B O 1
ATOM 2757 N N . ALA B 1 152 ? 4.301 -31.25 -0.28 1 94.94 152 ALA B N 1
ATOM 2758 C CA . ALA B 1 152 ? 3.682 -31.172 1.04 1 94.94 152 ALA B CA 1
ATOM 2759 C C . ALA B 1 152 ? 2.174 -31.391 0.95 1 94.94 152 ALA B C 1
ATOM 2761 O O . ALA B 1 152 ? 1.537 -30.953 -0.016 1 94.94 152 ALA B O 1
ATOM 2762 N N . ALA B 1 153 ? 1.627 -32.031 1.958 1 94.12 153 ALA B N 1
ATOM 2763 C CA . ALA B 1 153 ? 0.177 -32.188 2.047 1 94.12 153 ALA B CA 1
ATOM 2764 C C . ALA B 1 153 ? -0.506 -30.844 2.229 1 94.12 153 ALA B C 1
ATOM 2766 O O . ALA B 1 153 ? 0.005 -29.969 2.938 1 94.12 153 ALA B O 1
ATOM 2767 N N . ARG B 1 154 ? -1.633 -30.734 1.635 1 94.31 154 ARG B N 1
ATOM 2768 C CA . ARG B 1 154 ? -2.422 -29.5 1.739 1 94.31 154 ARG B CA 1
ATOM 2769 C C . ARG B 1 154 ? -3.619 -29.703 2.662 1 94.31 154 ARG B C 1
ATOM 2771 O O . ARG B 1 154 ? -4.219 -30.781 2.686 1 94.31 154 ARG B O 1
ATOM 2778 N N . ASP B 1 155 ? -3.949 -28.641 3.348 1 94.25 155 ASP B N 1
ATOM 2779 C CA . ASP B 1 155 ? -5.168 -28.672 4.148 1 94.25 155 ASP B CA 1
ATOM 2780 C C . ASP B 1 155 ? -6.41 -28.516 3.271 1 94.25 155 ASP B C 1
ATOM 2782 O O . ASP B 1 155 ? -6.371 -27.812 2.256 1 94.25 155 ASP B O 1
ATOM 2786 N N . SER B 1 156 ? -7.477 -29.156 3.672 1 90.06 156 SER B N 1
ATOM 2787 C CA . SER B 1 156 ? -8.75 -29.031 2.961 1 90.06 156 SER B CA 1
ATOM 2788 C C . SER B 1 156 ? -9.695 -28.094 3.686 1 90.06 156 SER B C 1
ATOM 2790 O O . SER B 1 156 ? -9.523 -27.812 4.875 1 90.06 156 SER B O 1
ATOM 2792 N N . GLY B 1 157 ? -10.617 -27.531 2.953 1 89.56 157 GLY B N 1
ATOM 2793 C CA . GLY B 1 157 ? -11.672 -26.719 3.543 1 89.56 157 GLY B CA 1
ATOM 2794 C C . GLY B 1 157 ? -11.203 -25.328 3.947 1 89.56 157 GLY B C 1
ATOM 2795 O O . GLY B 1 157 ? -11.773 -24.719 4.852 1 89.56 157 GLY B O 1
ATOM 2796 N N . THR B 1 158 ? -10.102 -24.922 3.369 1 91 158 THR B N 1
ATOM 2797 C CA . THR B 1 158 ? -9.547 -23.625 3.771 1 91 158 THR B CA 1
ATOM 2798 C C . THR B 1 158 ? -10.164 -22.5 2.955 1 91 158 THR B C 1
ATOM 2800 O O . THR B 1 158 ? -10.047 -21.328 3.324 1 91 158 THR B O 1
ATOM 2803 N N . GLN B 1 159 ? -10.812 -22.766 1.847 1 88.56 159 GLN B N 1
ATOM 2804 C CA . GLN B 1 159 ? -11.367 -21.75 0.962 1 88.56 159 GLN B CA 1
ATOM 2805 C C . GLN B 1 159 ? -12.758 -21.312 1.426 1 88.56 159 GLN B C 1
ATOM 2807 O O . GLN B 1 159 ? -13.477 -22.078 2.064 1 88.56 159 GLN B O 1
ATOM 2812 N N . GLU B 1 160 ? -13.023 -20.062 1.014 1 80.19 160 GLU B N 1
ATOM 2813 C CA . GLU B 1 160 ? -14.406 -19.625 1.203 1 80.19 160 GLU B CA 1
ATOM 2814 C C . GLU B 1 160 ? -15.344 -20.328 0.22 1 80.19 160 GLU B C 1
ATOM 2816 O O . GLU B 1 160 ? -14.922 -20.719 -0.869 1 80.19 160 GLU B O 1
ATOM 2821 N N . GLU B 1 161 ? -16.562 -20.406 0.616 1 72.06 161 GLU B N 1
ATOM 2822 C CA . GLU B 1 161 ? -17.562 -21.172 -0.131 1 72.06 161 GLU B CA 1
ATOM 2823 C C . GLU B 1 161 ? -17.672 -20.672 -1.569 1 72.06 161 GLU B C 1
ATOM 2825 O O . GLU B 1 161 ? -17.891 -21.469 -2.488 1 72.06 161 GLU B O 1
ATOM 2830 N N . TRP B 1 162 ? -17.469 -19.453 -1.576 1 73 162 TRP B N 1
ATOM 2831 C CA . TRP B 1 162 ? -17.703 -18.891 -2.898 1 73 162 TRP B CA 1
ATOM 2832 C C . TRP B 1 162 ? -16.453 -18.984 -3.764 1 73 162 TRP B C 1
ATOM 2834 O O . TRP B 1 162 ? -16.516 -18.766 -4.977 1 73 162 TRP B O 1
ATOM 2844 N N . GLU B 1 163 ? -15.398 -19.312 -3.027 1 76.75 163 GLU B N 1
ATOM 2845 C CA . GLU B 1 163 ? -14.148 -19.422 -3.77 1 76.75 163 GLU B CA 1
ATOM 2846 C C . GLU B 1 163 ? -14.023 -20.781 -4.453 1 76.75 163 GLU B C 1
ATOM 2848 O O . GLU B 1 163 ? -14.203 -21.812 -3.818 1 76.75 163 GLU B O 1
ATOM 2853 N N . LYS B 1 164 ? -13.914 -21 -5.703 1 87.25 164 LYS B N 1
ATOM 2854 C CA . LYS B 1 164 ? -13.727 -22.203 -6.504 1 87.25 164 LYS B CA 1
ATOM 2855 C C . LYS B 1 164 ? -12.352 -22.219 -7.172 1 87.25 164 LYS B C 1
ATOM 2857 O O . LYS B 1 164 ? -12.258 -22.188 -8.398 1 87.25 164 LYS B O 1
ATOM 2862 N N . LEU B 1 165 ? -11.359 -22.297 -6.344 1 95.44 165 LEU B N 1
ATOM 2863 C CA . LEU B 1 165 ? -9.977 -22.266 -6.812 1 95.44 165 LEU B CA 1
ATOM 2864 C C . LEU B 1 165 ? -9.305 -23.625 -6.613 1 95.44 165 LEU B C 1
ATOM 2866 O O . LEU B 1 165 ? -9.531 -24.281 -5.602 1 95.44 165 LEU B O 1
ATOM 2870 N N . ASP B 1 166 ? -8.547 -24.031 -7.535 1 96.38 166 ASP B N 1
ATOM 2871 C CA . ASP B 1 166 ? -7.719 -25.234 -7.422 1 96.38 166 ASP B CA 1
ATOM 2872 C C . ASP B 1 166 ? -6.234 -24.875 -7.414 1 96.38 166 ASP B C 1
ATOM 2874 O O . ASP B 1 166 ? -5.719 -24.312 -8.383 1 96.38 166 ASP B O 1
ATOM 2878 N N . ALA B 1 167 ? -5.586 -25.25 -6.367 1 97.62 167 ALA B N 1
ATOM 2879 C CA . ALA B 1 167 ? -4.152 -24.984 -6.258 1 97.62 167 ALA B CA 1
ATOM 2880 C C . ALA B 1 167 ? -3.348 -25.953 -7.129 1 97.62 167 ALA B C 1
ATOM 2882 O O . ALA B 1 167 ? -3.662 -27.141 -7.203 1 97.62 167 ALA B O 1
ATOM 2883 N N . LYS B 1 168 ? -2.32 -25.422 -7.762 1 97.69 168 LYS B N 1
ATOM 2884 C CA . LYS B 1 168 ? -1.466 -26.219 -8.633 1 97.69 168 LYS B CA 1
ATOM 2885 C C . LYS B 1 168 ? -0.018 -25.75 -8.57 1 97.69 168 LYS B C 1
ATOM 2887 O O . LYS B 1 168 ? 0.242 -24.547 -8.484 1 97.69 168 LYS B O 1
ATOM 2892 N N . TRP B 1 169 ? 0.856 -26.719 -8.594 1 98.62 169 TRP B N 1
ATOM 2893 C CA . TRP B 1 169 ? 2.262 -26.406 -8.844 1 98.62 169 TRP B CA 1
ATOM 2894 C C . TRP B 1 169 ? 2.602 -26.578 -10.32 1 98.62 169 TRP B C 1
ATOM 2896 O O . TRP B 1 169 ? 2.273 -27.594 -10.93 1 98.62 169 TRP B O 1
ATOM 2906 N N . ILE B 1 170 ? 3.225 -25.609 -10.883 1 98.69 170 ILE B N 1
ATOM 2907 C CA . ILE B 1 170 ? 3.668 -25.734 -12.266 1 98.69 170 ILE B CA 1
ATOM 2908 C C . ILE B 1 170 ? 5.16 -25.422 -12.359 1 98.69 170 ILE B C 1
ATOM 2910 O O . ILE B 1 170 ? 5.707 -24.703 -11.523 1 98.69 170 ILE B O 1
ATOM 2914 N N . PRO B 1 171 ? 5.836 -26 -13.367 1 98.62 171 PRO B N 1
ATOM 2915 C CA . PRO B 1 171 ? 7.234 -25.609 -13.578 1 98.62 171 PRO B CA 1
ATOM 2916 C C . PRO B 1 171 ? 7.387 -24.109 -13.875 1 98.62 171 PRO B C 1
ATOM 2918 O O . PRO B 1 171 ? 6.559 -23.531 -14.586 1 98.62 171 PRO B O 1
ATOM 2921 N N . LEU B 1 172 ? 8.43 -23.562 -13.305 1 98.56 172 LEU B N 1
ATOM 2922 C CA . LEU B 1 172 ? 8.711 -22.156 -13.555 1 98.56 172 LEU B CA 1
ATOM 2923 C C . LEU B 1 172 ? 8.773 -21.875 -15.047 1 98.56 172 LEU B C 1
ATOM 2925 O O . LEU B 1 172 ? 8.367 -20.797 -15.5 1 98.56 172 LEU B O 1
ATOM 2929 N N . SER B 1 173 ? 9.25 -22.828 -15.812 1 98.12 173 SER B N 1
ATOM 2930 C CA . SER B 1 173 ? 9.422 -22.656 -17.25 1 98.12 173 SER B CA 1
ATOM 2931 C C . SER B 1 173 ? 8.078 -22.484 -17.953 1 98.12 173 SER B C 1
ATOM 2933 O O . SER B 1 173 ? 8.016 -22 -19.078 1 98.12 173 SER B O 1
ATOM 2935 N N . ARG B 1 174 ? 6.988 -22.828 -17.344 1 98.44 174 ARG B N 1
ATOM 2936 C CA . ARG B 1 174 ? 5.668 -22.781 -17.969 1 98.44 174 ARG B CA 1
ATOM 2937 C C . ARG B 1 174 ? 4.914 -21.516 -17.562 1 98.44 174 ARG B C 1
ATOM 2939 O O . ARG B 1 174 ? 3.82 -21.266 -18.078 1 98.44 174 ARG B O 1
ATOM 2946 N N . VAL B 1 175 ? 5.445 -20.703 -16.734 1 98.69 175 VAL B N 1
ATOM 2947 C CA . VAL B 1 175 ? 4.777 -19.531 -16.172 1 98.69 175 VAL B CA 1
ATOM 2948 C C . VAL B 1 175 ? 4.32 -18.609 -17.312 1 98.69 175 VAL B C 1
ATOM 2950 O O . VAL B 1 175 ? 3.15 -18.219 -17.375 1 98.69 175 VAL B O 1
ATOM 2953 N N . PRO B 1 176 ? 5.148 -18.312 -18.359 1 98.31 176 PRO B N 1
ATOM 2954 C CA . PRO B 1 176 ? 4.742 -17.344 -19.391 1 98.31 176 PRO B CA 1
ATOM 2955 C C . PRO B 1 176 ? 3.57 -17.844 -20.234 1 98.31 176 PRO B C 1
ATOM 2957 O O . PRO B 1 176 ? 2.811 -17.047 -20.781 1 98.31 176 PRO B O 1
ATOM 2960 N N . THR B 1 177 ? 3.365 -19.141 -20.266 1 97.94 177 THR B N 1
ATOM 2961 C CA . THR B 1 177 ? 2.318 -19.688 -21.125 1 97.94 177 THR B CA 1
ATOM 2962 C C . THR B 1 177 ? 1.109 -20.109 -20.297 1 97.94 177 THR B C 1
ATOM 2964 O O . THR B 1 177 ? 0.068 -20.469 -20.859 1 97.94 177 THR B O 1
ATOM 2967 N N . THR B 1 178 ? 1.237 -20.078 -19 1 98.44 178 THR B N 1
ATOM 2968 C CA . THR B 1 178 ? 0.178 -20.609 -18.141 1 98.44 178 THR B CA 1
ATOM 2969 C C . THR B 1 178 ? -0.601 -19.484 -17.484 1 98.44 178 THR B C 1
ATOM 2971 O O . THR B 1 178 ? -1.834 -19.484 -17.484 1 98.44 178 THR B O 1
ATOM 2974 N N . LEU B 1 179 ? 0.077 -18.5 -16.875 1 98.62 179 LEU B N 1
ATOM 2975 C CA . LEU B 1 179 ? -0.605 -17.391 -16.203 1 98.62 179 LEU B CA 1
ATOM 2976 C C . LEU B 1 179 ? -1.299 -16.484 -17.219 1 98.62 179 LEU B C 1
ATOM 2978 O O . LEU B 1 179 ? -0.751 -16.203 -18.281 1 98.62 179 LEU B O 1
ATOM 2982 N N . ARG B 1 180 ? -2.41 -16.078 -16.875 1 97.62 180 ARG B N 1
ATOM 2983 C CA . ARG B 1 180 ? -3.273 -15.328 -17.797 1 97.62 180 ARG B CA 1
ATOM 2984 C C . ARG B 1 180 ? -2.783 -13.898 -17.969 1 97.62 180 ARG B C 1
ATOM 2986 O O . ARG B 1 180 ? -2.859 -13.336 -19.062 1 97.62 180 ARG B O 1
ATOM 2993 N N . PHE B 1 181 ? -2.398 -13.258 -16.938 1 98.12 181 PHE B N 1
ATOM 2994 C CA . PHE B 1 181 ? -2.133 -11.828 -16.938 1 98.12 181 PHE B CA 1
ATOM 2995 C C . PHE B 1 181 ? -0.636 -11.555 -17.047 1 98.12 181 PHE B C 1
ATOM 2997 O O . PHE B 1 181 ? 0.149 -12.07 -16.25 1 98.12 181 PHE B O 1
ATOM 3004 N N . GLN B 1 182 ? -0.294 -10.742 -17.969 1 98.69 182 GLN B N 1
ATOM 3005 C CA . GLN B 1 182 ? 1.102 -10.383 -18.188 1 98.69 182 GLN B CA 1
ATOM 3006 C C . GLN B 1 182 ? 1.738 -9.812 -16.922 1 98.69 182 GLN B C 1
ATOM 3008 O O . GLN B 1 182 ? 2.891 -10.125 -16.609 1 98.69 182 GLN B O 1
ATOM 3013 N N . ALA B 1 183 ? 1.045 -9.016 -16.219 1 98.81 183 ALA B N 1
ATOM 3014 C CA . ALA B 1 183 ? 1.562 -8.406 -14.992 1 98.81 183 ALA B CA 1
ATOM 3015 C C . ALA B 1 183 ? 1.963 -9.469 -13.969 1 98.81 183 ALA B C 1
ATOM 3017 O O . ALA B 1 183 ? 2.953 -9.312 -13.258 1 98.81 183 ALA B O 1
ATOM 3018 N N . GLU B 1 184 ? 1.24 -10.523 -13.867 1 98.81 184 GLU B N 1
ATOM 3019 C CA . GLU B 1 184 ? 1.57 -11.594 -12.93 1 98.81 184 GLU B CA 1
ATOM 3020 C C . GLU B 1 184 ? 2.783 -12.391 -13.406 1 98.81 184 GLU B C 1
ATOM 3022 O O . GLU B 1 184 ? 3.582 -12.852 -12.586 1 98.81 184 GLU B O 1
ATOM 3027 N N . ILE B 1 185 ? 2.855 -12.555 -14.719 1 98.88 185 ILE B N 1
ATOM 3028 C CA . ILE B 1 185 ? 4.047 -13.195 -15.273 1 98.88 185 ILE B CA 1
ATOM 3029 C C . ILE B 1 185 ? 5.285 -12.391 -14.883 1 98.88 185 ILE B C 1
ATOM 3031 O O . ILE B 1 185 ? 6.262 -12.953 -14.383 1 98.88 185 ILE B O 1
ATOM 3035 N N . GLU B 1 186 ? 5.215 -11.102 -15.062 1 98.88 186 GLU B N 1
ATOM 3036 C CA . GLU B 1 186 ? 6.324 -10.227 -14.695 1 98.88 186 GLU B CA 1
ATOM 3037 C C . GLU B 1 186 ? 6.625 -10.312 -13.203 1 98.88 186 GLU B C 1
ATOM 3039 O O . GLU B 1 186 ? 7.785 -10.25 -12.789 1 98.88 186 GLU B O 1
ATOM 3044 N N . THR B 1 187 ? 5.605 -10.422 -12.406 1 98.94 187 THR B N 1
ATOM 3045 C CA . THR B 1 187 ? 5.766 -10.555 -10.969 1 98.94 187 THR B CA 1
ATOM 3046 C C . THR B 1 187 ? 6.586 -11.797 -10.625 1 98.94 187 THR B C 1
ATOM 3048 O O . THR B 1 187 ? 7.523 -11.734 -9.836 1 98.94 187 THR B O 1
ATOM 3051 N N . VAL B 1 188 ? 6.254 -12.93 -11.227 1 98.94 188 VAL B N 1
ATOM 3052 C CA . VAL B 1 188 ? 6.965 -14.18 -10.961 1 98.94 188 VAL B CA 1
ATOM 3053 C C . VAL B 1 188 ? 8.414 -14.055 -11.422 1 98.94 188 VAL B C 1
ATOM 3055 O O . VAL B 1 188 ? 9.336 -14.438 -10.695 1 98.94 188 VAL B O 1
ATOM 3058 N N . MET B 1 189 ? 8.578 -13.492 -12.602 1 98.75 189 MET B N 1
ATOM 3059 C CA . MET B 1 189 ? 9.93 -13.344 -13.125 1 98.75 189 MET B CA 1
ATOM 3060 C C . MET B 1 189 ? 10.773 -12.445 -12.227 1 98.75 189 MET B C 1
ATOM 3062 O O . MET B 1 189 ? 11.945 -12.727 -11.992 1 98.75 189 MET B O 1
ATOM 3066 N N . LYS B 1 190 ? 10.188 -11.375 -11.766 1 98.81 190 LYS B N 1
ATOM 3067 C CA . LYS B 1 190 ? 10.875 -10.484 -10.836 1 98.81 190 LYS B CA 1
ATOM 3068 C C . LYS B 1 190 ? 11.227 -11.203 -9.539 1 98.81 190 LYS B C 1
ATOM 3070 O O . LYS B 1 190 ? 12.328 -11.031 -9.008 1 98.81 190 LYS B O 1
ATOM 3075 N N . ALA B 1 191 ? 10.344 -11.992 -9 1 98.88 191 ALA B N 1
ATOM 3076 C CA . ALA B 1 191 ? 10.594 -12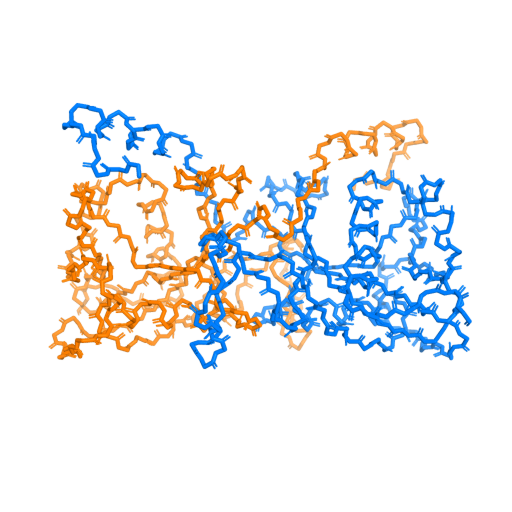.758 -7.781 1 98.88 191 ALA B CA 1
ATOM 3077 C C . ALA B 1 191 ? 11.75 -13.734 -7.98 1 98.88 191 ALA B C 1
ATOM 3079 O O . ALA B 1 191 ? 12.633 -13.844 -7.125 1 98.88 191 ALA B O 1
ATOM 3080 N N . VAL B 1 192 ? 11.711 -14.422 -9.094 1 98.81 192 VAL B N 1
ATOM 3081 C CA . VAL B 1 192 ? 12.758 -15.383 -9.414 1 98.81 192 VAL B CA 1
ATOM 3082 C C . VAL B 1 192 ? 14.109 -14.688 -9.477 1 98.81 192 VAL B C 1
ATOM 3084 O O . VAL B 1 192 ? 15.094 -15.164 -8.906 1 98.81 192 VAL B O 1
ATOM 3087 N N . ALA B 1 193 ? 14.156 -13.578 -10.148 1 98.44 193 ALA B N 1
ATOM 3088 C CA . ALA B 1 193 ? 15.391 -12.805 -10.25 1 98.44 193 ALA B CA 1
ATOM 3089 C C . ALA B 1 193 ? 15.891 -12.391 -8.867 1 98.44 193 ALA B C 1
ATOM 3091 O O . ALA B 1 193 ? 17.094 -12.445 -8.594 1 98.44 193 ALA B O 1
ATOM 3092 N N . ASP B 1 194 ? 15.016 -11.906 -8.023 1 98.5 194 ASP B N 1
ATOM 3093 C CA . ASP B 1 194 ? 15.383 -11.492 -6.672 1 98.5 194 ASP B CA 1
ATOM 3094 C C . ASP B 1 194 ? 15.914 -12.672 -5.863 1 98.5 194 ASP B C 1
ATOM 3096 O O . ASP B 1 194 ? 16.859 -12.523 -5.086 1 98.5 194 ASP B O 1
ATOM 3100 N N . VAL B 1 195 ? 15.289 -13.805 -6.008 1 98.62 195 VAL B N 1
ATOM 3101 C CA . VAL B 1 195 ? 15.695 -15.016 -5.312 1 98.62 195 VAL B CA 1
ATOM 3102 C C . VAL B 1 195 ? 17.125 -15.383 -5.711 1 98.62 195 VAL B C 1
ATOM 3104 O O . VAL B 1 195 ? 17.969 -15.625 -4.852 1 98.62 195 VAL B O 1
ATOM 3107 N N . GLU B 1 196 ? 17.375 -15.359 -6.98 1 97.69 196 GLU B N 1
ATOM 3108 C CA . GLU B 1 196 ? 18.703 -15.695 -7.492 1 97.69 196 GLU B CA 1
ATOM 3109 C C . GLU B 1 196 ? 19.734 -14.664 -7.051 1 97.69 196 GLU B C 1
ATOM 3111 O O . GLU B 1 196 ? 20.828 -15.031 -6.605 1 97.69 196 GLU B O 1
ATOM 3116 N N . ARG B 1 197 ? 19.375 -13.453 -7.117 1 96.38 197 ARG B N 1
ATOM 3117 C CA . ARG B 1 197 ? 20.281 -12.375 -6.723 1 96.38 197 ARG B CA 1
ATOM 3118 C C . ARG B 1 197 ? 20.609 -12.453 -5.234 1 96.38 197 ARG B C 1
ATOM 3120 O O . ARG B 1 197 ? 21.672 -12 -4.801 1 96.38 197 ARG B O 1
ATOM 3127 N N . SER B 1 198 ? 19.734 -13.062 -4.516 1 97.56 198 SER B N 1
ATOM 3128 C CA . SER B 1 198 ? 19.891 -13.133 -3.068 1 97.56 198 SER B CA 1
ATOM 3129 C C . SER B 1 198 ? 20.703 -14.352 -2.66 1 97.56 198 SER B C 1
ATOM 3131 O O . SER B 1 198 ? 20.922 -14.594 -1.471 1 97.56 198 SER B O 1
ATOM 3133 N N . GLY B 1 199 ? 21.125 -15.148 -3.594 1 96.12 199 GLY B N 1
ATOM 3134 C CA . GLY B 1 199 ? 22.047 -16.25 -3.322 1 96.12 199 GLY B CA 1
ATOM 3135 C C . GLY B 1 199 ? 21.344 -17.594 -3.246 1 96.12 199 GLY B C 1
ATOM 3136 O O . GLY B 1 199 ? 21.984 -18.625 -2.996 1 96.12 199 GLY B O 1
ATOM 3137 N N . TYR B 1 200 ? 20.047 -17.625 -3.428 1 96.69 200 TYR B N 1
ATOM 3138 C CA . TYR B 1 200 ? 19.328 -18.891 -3.469 1 96.69 200 TYR B CA 1
ATOM 3139 C C . TYR B 1 200 ? 19.516 -19.578 -4.816 1 96.69 200 TYR B C 1
ATOM 3141 O O . TYR B 1 200 ? 19.703 -18.906 -5.84 1 96.69 200 TYR B O 1
ATOM 3149 N N . THR B 1 201 ? 19.438 -20.891 -4.812 1 96.44 201 THR B N 1
ATOM 3150 C CA . THR B 1 201 ? 19.516 -21.672 -6.039 1 96.44 201 THR B CA 1
ATOM 3151 C C . THR B 1 201 ? 18.141 -22.25 -6.398 1 96.44 201 THR B C 1
ATOM 3153 O O . THR B 1 201 ? 17.453 -22.797 -5.539 1 96.44 201 THR B O 1
ATOM 3156 N N . ILE B 1 202 ? 17.766 -22.125 -7.617 1 96.75 202 ILE B N 1
ATOM 3157 C CA . ILE B 1 202 ? 16.531 -22.688 -8.133 1 96.75 202 ILE B CA 1
ATOM 3158 C C . ILE B 1 202 ? 16.828 -23.875 -9.047 1 96.75 202 ILE B C 1
ATOM 3160 O O . ILE B 1 202 ? 17.625 -23.75 -9.984 1 96.75 202 ILE B O 1
ATOM 3164 N N . GLY B 1 203 ? 16.094 -25.016 -8.945 1 91.31 203 GLY B N 1
ATOM 3165 C CA . GLY B 1 203 ? 16.219 -26.188 -9.789 1 91.31 203 GLY B CA 1
ATOM 3166 C C . GLY B 1 203 ? 17.453 -27.016 -9.492 1 91.31 203 GLY B C 1
ATOM 3167 O O . GLY B 1 203 ? 18.031 -27.625 -10.391 1 91.31 203 GLY B O 1
ATOM 3168 N N . VAL B 1 204 ? 18.016 -27.078 -8.25 1 74.62 204 VAL B N 1
ATOM 3169 C CA . VAL B 1 204 ? 19.156 -27.953 -8.008 1 74.62 204 VAL B CA 1
ATOM 3170 C C . VAL B 1 204 ? 18.719 -29.172 -7.207 1 74.62 204 VAL B C 1
ATOM 3172 O O . VAL B 1 204 ? 17.766 -29.109 -6.445 1 74.62 204 VAL B O 1
#

Radius of gyration: 22.08 Å; Cα contacts (8 Å, |Δi|>4): 924; chains: 2; bounding box: 59×63×50 Å